Protein AF-0000000078651209 (afdb_homodimer)

Radius of gyration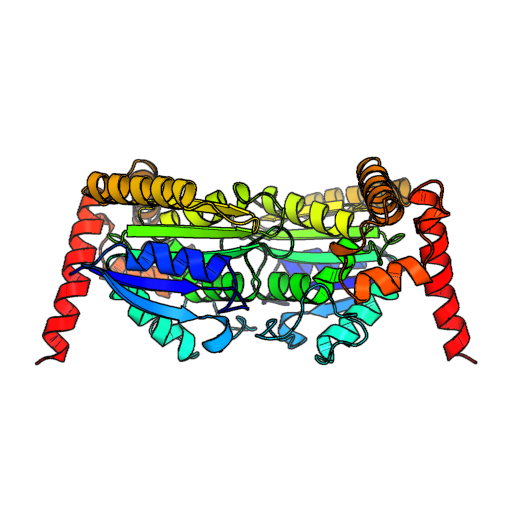: 23.62 Å; Cα contacts (8 Å, |Δi|>4): 835; chains: 2; bounding box: 56×74×57 Å

Sequence (478 aa):
MKKTCVISGGKEYQSNSINIARKIVNYFDDWIVKWINLNEANISIVTNGEKIFDVDPLKSKDKSVAKIAFFLKEADIIIWITPVYMKNVSGVFKVFLDRIAVYSHTMELAGKLGGILVLSAGSETLSIEQYLQEIQISMGIKTIFSIGLTTGDISQDEIQVQLDKINKGIKEGFFLTNGELERYFSNLQNIWLSKDTSRFRNYEKEFYINNEIEKFNSFQEYAVYNNSRSLKNEFRKENMKKTCVISGGKEYQSNSINIARKIVNYFDDWIVKWINLNEANISIVTNGEKIFDVDPLKSKDKSVAKIAFFLKEADIIIWITPVYMKNVSGVFKVFLDRIAVYSHTMELAGKLGGILVLSAGSETLSIEQYLQEIQISMGIKTIFSIGLTTGDISQDEIQVQLDKINKGIKEGFFLTNGELERYFSNLQNIWLSKDTSRFRNYEKEFYINNEIEKFNSFQEYAVYNNSRSLKNEFRKEN

pLDDT: mean 85.01, std 13.55, range [30.95, 98.56]

Organism: NCBI:txid862967

Structure (mmCIF, N/CA/C/O backbone):
data_AF-0000000078651209-model_v1
#
loop_
_entity.id
_entity.type
_entity.pdbx_description
1 polymer 'Putative reductase'
#
loop_
_atom_site.group_PDB
_atom_site.id
_atom_site.type_symbol
_atom_site.label_atom_id
_atom_site.label_alt_id
_atom_site.label_comp_id
_atom_site.label_asym_id
_atom_site.label_entity_id
_atom_site.label_seq_id
_atom_site.pdbx_PDB_ins_code
_atom_site.Cartn_x
_atom_site.Cartn_y
_atom_site.Cartn_z
_atom_site.occupancy
_atom_site.B_iso_or_equiv
_atom_site.auth_seq_id
_atom_site.auth_comp_id
_atom_site.auth_asym_id
_atom_site.auth_atom_id
_atom_site.pdbx_PDB_model_num
ATOM 1 N N . MET A 1 1 ? -12.922 29.938 10.609 1 84.56 1 MET A N 1
ATOM 2 C CA . MET A 1 1 ? -13.172 28.875 9.648 1 84.56 1 MET A CA 1
ATOM 3 C C . MET A 1 1 ? -11.93 28 9.461 1 84.56 1 MET A C 1
ATOM 5 O O . MET A 1 1 ? -10.805 28.5 9.445 1 84.56 1 MET A O 1
ATOM 9 N N . LYS A 1 2 ? -12.141 26.656 9.484 1 87.25 2 LYS A N 1
ATOM 10 C CA . LYS A 1 2 ? -11.023 25.719 9.359 1 87.25 2 LYS A CA 1
ATOM 11 C C . LYS A 1 2 ? -10.867 25.25 7.91 1 87.25 2 LYS A C 1
ATOM 13 O O . LYS A 1 2 ? -11.828 24.781 7.301 1 87.25 2 LYS A O 1
ATOM 18 N N . LYS A 1 3 ? -9.711 25.516 7.402 1 92.88 3 LYS A N 1
ATOM 19 C CA . LYS A 1 3 ? -9.391 24.984 6.082 1 92.88 3 LYS A CA 1
ATOM 20 C C . LYS A 1 3 ? -9.188 23.469 6.129 1 92.88 3 LYS A C 1
ATOM 22 O O . LYS A 1 3 ? -8.312 22.984 6.855 1 92.88 3 LYS A O 1
ATOM 27 N N . THR A 1 4 ? -10.016 22.75 5.297 1 93 4 THR A N 1
ATOM 28 C CA . THR A 1 4 ? -9.977 21.297 5.332 1 93 4 THR A CA 1
ATOM 29 C C . THR A 1 4 ? -9.617 20.734 3.959 1 93 4 THR A C 1
ATOM 31 O O . THR A 1 4 ? -10.242 21.078 2.957 1 93 4 THR A O 1
ATOM 34 N N . CYS A 1 5 ? -8.547 19.922 3.953 1 95.31 5 CYS A N 1
ATOM 35 C CA . CYS A 1 5 ? -8.141 19.234 2.736 1 95.31 5 CYS A CA 1
ATOM 36 C C . CYS A 1 5 ? -8.508 17.75 2.809 1 95.31 5 CYS A C 1
ATOM 38 O O . CYS A 1 5 ? -8 17.031 3.666 1 95.31 5 CYS A O 1
ATOM 40 N N . VAL A 1 6 ? -9.398 17.328 1.915 1 94.12 6 VAL A N 1
ATOM 41 C CA . VAL A 1 6 ? -9.82 15.93 1.844 1 94.12 6 VAL A CA 1
ATOM 42 C C . VAL A 1 6 ? -9.148 15.25 0.649 1 94.12 6 VAL A C 1
ATOM 44 O O . VAL A 1 6 ? -9.297 15.695 -0.49 1 94.12 6 VAL A O 1
ATOM 47 N N . ILE A 1 7 ? -8.352 14.195 0.984 1 95.69 7 ILE A N 1
ATOM 48 C CA . ILE A 1 7 ? -7.715 13.383 -0.047 1 95.69 7 ILE A CA 1
ATOM 49 C C . ILE A 1 7 ? -8.438 12.047 -0.174 1 95.69 7 ILE A C 1
ATOM 51 O O . ILE A 1 7 ? -8.477 11.266 0.777 1 95.69 7 ILE A O 1
ATOM 55 N N . SER A 1 8 ? -8.969 11.781 -1.325 1 91.94 8 SER A N 1
ATOM 56 C CA . SER A 1 8 ? -9.703 10.539 -1.532 1 91.94 8 SER A CA 1
ATOM 57 C C . SER A 1 8 ? -9.047 9.68 -2.605 1 91.94 8 SER A C 1
ATOM 59 O O . SER A 1 8 ? -8.758 10.164 -3.705 1 91.94 8 SER A O 1
ATOM 61 N N . GLY A 1 9 ? -8.75 8.398 -2.238 1 90.19 9 GLY A N 1
ATOM 62 C CA . GLY A 1 9 ? -8.125 7.473 -3.168 1 90.19 9 GLY A CA 1
ATOM 63 C C . GLY A 1 9 ? -9.109 6.492 -3.781 1 90.19 9 GLY A C 1
ATOM 64 O O . GLY A 1 9 ? -8.711 5.434 -4.27 1 90.19 9 GLY A O 1
ATOM 65 N N . GLY A 1 10 ? -10.391 6.652 -3.789 1 76.12 10 GLY A N 1
ATOM 66 C CA . GLY A 1 10 ? -11.375 5.703 -4.293 1 76.12 10 GLY A CA 1
ATOM 67 C C . GLY A 1 10 ? -12.039 6.16 -5.578 1 76.12 10 GLY A C 1
ATOM 68 O O . GLY A 1 10 ? -11.914 7.324 -5.969 1 76.12 10 GLY A O 1
ATOM 69 N N . LYS A 1 11 ? -12.336 5.109 -6.398 1 63.31 11 LYS A N 1
ATOM 70 C CA . LYS A 1 11 ? -12.898 5.281 -7.738 1 63.31 11 LYS A CA 1
ATOM 71 C C . LYS A 1 11 ? -14.211 6.055 -7.688 1 63.31 11 LYS A C 1
ATOM 73 O O . LYS A 1 11 ? -14.477 6.898 -8.547 1 63.31 11 LYS A O 1
ATOM 78 N N . GLU A 1 12 ? -15.195 5.48 -6.895 1 56.81 12 GLU A N 1
ATOM 79 C CA . GLU A 1 12 ? -16.578 5.793 -7.246 1 56.81 12 GLU A CA 1
ATOM 80 C C . GLU A 1 12 ? -17.109 6.965 -6.426 1 56.81 12 GLU A C 1
ATOM 82 O O . GLU A 1 12 ? -17.266 6.859 -5.211 1 56.81 12 GLU A O 1
ATOM 87 N N . TYR A 1 13 ? -16.844 8.156 -7.039 1 52.34 13 TYR A N 1
ATOM 88 C CA . TYR A 1 13 ? -17.5 9.328 -6.473 1 52.34 13 TYR A CA 1
ATOM 89 C C . TYR A 1 13 ? -18.938 9.023 -6.086 1 52.34 13 TYR A C 1
ATOM 91 O O . TYR A 1 13 ? -19.5 9.68 -5.203 1 52.34 13 TYR A O 1
ATOM 99 N N . GLN A 1 14 ? -19.406 7.906 -6.512 1 53.53 14 GLN A N 1
ATOM 100 C CA . GLN A 1 14 ? -20.812 7.641 -6.23 1 53.53 14 GLN A CA 1
ATOM 101 C C . GLN A 1 14 ? -20.969 6.43 -5.312 1 53.53 14 GLN A C 1
ATOM 103 O O . GLN A 1 14 ? -22.062 5.875 -5.191 1 53.53 14 GLN A O 1
ATOM 108 N N . SER A 1 15 ? -19.797 6.27 -4.691 1 62.09 15 SER A N 1
ATOM 109 C CA . SER A 1 15 ? -19.922 5.129 -3.789 1 62.09 15 SER A CA 1
ATOM 110 C C . SER A 1 15 ? -20.547 5.543 -2.463 1 62.09 15 SER A C 1
ATOM 112 O O . SER A 1 15 ? -20.531 6.719 -2.096 1 62.09 15 SER A O 1
ATOM 114 N N . ASN A 1 16 ? -21.344 4.645 -1.907 1 65 16 ASN A N 1
ATOM 115 C CA . ASN A 1 16 ? -21.938 4.852 -0.59 1 65 16 ASN A CA 1
ATOM 116 C C . ASN A 1 16 ? -20.906 5.355 0.415 1 65 16 ASN A C 1
ATOM 118 O O . ASN A 1 16 ? -21.188 6.246 1.214 1 65 16 ASN A O 1
ATOM 122 N N . SER A 1 17 ? -19.75 4.895 0.176 1 64.69 17 SER A N 1
ATOM 123 C CA . SER A 1 17 ? -18.719 5.273 1.126 1 64.69 17 SER A CA 1
ATOM 124 C C . SER A 1 17 ? -18.328 6.738 0.961 1 64.69 17 SER A C 1
ATOM 126 O O . SER A 1 17 ? -18.156 7.457 1.949 1 64.69 17 SER A O 1
ATOM 128 N N . ILE A 1 18 ? -18.25 7.156 -0.254 1 71.38 18 ILE A N 1
ATOM 129 C CA . ILE A 1 18 ? -17.875 8.539 -0.502 1 71.38 18 ILE A CA 1
ATOM 130 C C . ILE A 1 18 ? -19 9.469 -0.063 1 71.38 18 ILE A C 1
ATOM 132 O O . ILE A 1 18 ? -18.75 10.57 0.444 1 71.38 18 ILE A O 1
ATOM 136 N N . ASN A 1 19 ? -20.156 8.938 -0.208 1 73.94 19 ASN A N 1
ATOM 137 C CA . ASN A 1 19 ? -21.297 9.719 0.238 1 73.94 19 ASN A CA 1
ATOM 138 C C . ASN A 1 19 ? -21.297 9.906 1.753 1 73.94 19 ASN A C 1
ATOM 140 O O . ASN A 1 19 ? -21.625 10.984 2.252 1 73.94 19 ASN A O 1
ATOM 144 N N . ILE A 1 20 ? -21 8.891 2.387 1 73.12 20 ILE A N 1
ATOM 145 C CA . ILE A 1 20 ? -20.922 8.961 3.842 1 73.12 20 ILE A CA 1
ATOM 146 C C . ILE A 1 20 ? -19.797 9.898 4.258 1 73.12 20 ILE A C 1
ATOM 148 O O . ILE A 1 20 ? -19.953 10.719 5.156 1 73.12 20 ILE A O 1
ATOM 152 N N . ALA A 1 21 ? -18.688 9.812 3.537 1 74.56 21 ALA A N 1
ATOM 153 C CA . ALA A 1 21 ? -17.562 10.703 3.83 1 74.56 21 ALA A CA 1
ATOM 154 C C . ALA A 1 21 ? -17.953 12.164 3.621 1 74.56 21 ALA A C 1
ATOM 156 O O . ALA A 1 21 ? -17.609 13.023 4.441 1 74.56 21 ALA A O 1
ATOM 157 N N . ARG A 1 22 ? -18.703 12.352 2.65 1 77.88 22 ARG A N 1
ATOM 158 C CA . ARG A 1 22 ? -19.156 13.703 2.355 1 77.88 22 ARG A CA 1
ATOM 159 C C . ARG A 1 22 ? -20.109 14.203 3.438 1 77.88 22 ARG A C 1
ATOM 161 O O . ARG A 1 22 ? -20.016 15.359 3.857 1 77.88 22 ARG A O 1
ATOM 168 N N . LYS A 1 23 ? -20.922 13.297 3.867 1 77.75 23 LYS A N 1
ATOM 169 C CA . LYS A 1 23 ? -21.844 13.648 4.938 1 77.75 23 LYS A CA 1
ATOM 170 C C . LYS A 1 23 ? -21.094 14.039 6.211 1 77.75 23 LYS A C 1
ATOM 172 O O . LYS A 1 23 ? -21.453 15.008 6.875 1 77.75 23 LYS A O 1
ATOM 177 N N . ILE A 1 24 ? -20.141 13.336 6.438 1 75.94 24 ILE A N 1
ATOM 178 C CA . ILE A 1 24 ? -19.359 13.57 7.648 1 75.94 24 ILE A CA 1
ATOM 179 C C . ILE A 1 24 ? -18.625 14.906 7.539 1 75.94 24 ILE A C 1
ATOM 181 O O . ILE A 1 24 ? -18.688 15.734 8.445 1 75.94 24 ILE A O 1
ATOM 185 N N . VAL A 1 25 ? -18.062 15.18 6.395 1 78.12 25 VAL A N 1
ATOM 186 C CA . VAL A 1 25 ? -17.25 16.375 6.203 1 78.12 25 VAL A CA 1
ATOM 187 C C . VAL A 1 25 ? -18.141 17.609 6.172 1 78.12 25 VAL A C 1
ATOM 189 O O . VAL A 1 25 ? -17.781 18.656 6.734 1 78.12 25 VAL A O 1
ATOM 192 N N . ASN A 1 26 ? -19.312 17.422 5.77 1 79.38 26 ASN A N 1
ATOM 193 C CA . ASN A 1 26 ? -20.234 18.547 5.598 1 79.38 26 ASN A CA 1
ATOM 194 C C . ASN A 1 26 ? -21.016 18.828 6.875 1 79.38 26 ASN A C 1
ATOM 196 O O . ASN A 1 26 ? -21.734 19.828 6.961 1 79.38 26 ASN A O 1
ATOM 200 N N . TYR A 1 27 ? -20.828 17.953 7.727 1 82 27 TYR A N 1
ATOM 201 C CA . TYR A 1 27 ? -21.5 18.141 9 1 82 27 TYR A CA 1
ATOM 202 C C . TYR A 1 27 ? -20.953 19.359 9.734 1 82 27 TYR A C 1
ATOM 204 O O . TYR A 1 27 ? -21.672 20.016 10.5 1 82 27 TYR A O 1
ATOM 212 N N . PHE A 1 28 ? -19.766 19.672 9.445 1 82.12 28 PHE A N 1
ATOM 213 C CA . PHE A 1 28 ? -19.109 20.766 10.141 1 82.12 28 PHE A CA 1
ATOM 214 C C . PHE A 1 28 ? -19.156 22.047 9.305 1 82.12 28 PHE A C 1
ATOM 216 O O . PHE A 1 28 ? -18.344 22.219 8.398 1 82.12 28 PHE A O 1
ATOM 223 N N . ASP A 1 29 ? -20 22.922 9.727 1 81.44 29 ASP A N 1
ATOM 224 C CA . ASP A 1 29 ? -20.312 24.109 8.945 1 81.44 29 ASP A CA 1
ATOM 225 C C . ASP A 1 29 ? -19.141 25.094 8.93 1 81.44 29 ASP A C 1
ATOM 227 O O . ASP A 1 29 ? -19.062 25.953 8.055 1 81.44 29 ASP A O 1
ATOM 231 N N . ASP A 1 30 ? -18.328 25.016 9.805 1 85.94 30 ASP A N 1
ATOM 232 C CA . ASP A 1 30 ? -17.219 25.969 9.875 1 85.94 30 ASP A CA 1
ATOM 233 C C . ASP A 1 30 ? -16 25.453 9.102 1 85.94 30 ASP A C 1
ATOM 235 O O . ASP A 1 30 ? -14.938 26.062 9.125 1 85.94 30 ASP A O 1
ATOM 239 N N . TRP A 1 31 ? -16.188 24.312 8.328 1 88.25 31 TRP A N 1
ATOM 240 C CA . TRP A 1 31 ? -15.094 23.766 7.523 1 88.25 31 TRP A CA 1
ATOM 241 C C . TRP A 1 31 ? -15.195 24.234 6.078 1 88.25 31 TRP A C 1
ATOM 243 O O . TRP A 1 31 ? -16.266 24.156 5.465 1 88.25 31 TRP A O 1
ATOM 253 N N . ILE A 1 32 ? -14.117 24.859 5.637 1 92.31 32 ILE A N 1
ATOM 254 C CA . ILE A 1 32 ? -13.945 25.125 4.211 1 92.31 32 ILE A CA 1
ATOM 255 C C . ILE A 1 32 ? -13.203 23.969 3.551 1 92.31 32 ILE A C 1
ATOM 257 O O . ILE A 1 32 ? -12.008 23.781 3.779 1 92.31 32 ILE A O 1
ATOM 261 N N . VAL A 1 33 ? -13.914 23.266 2.645 1 92.81 33 VAL A N 1
ATOM 262 C CA . VAL A 1 33 ? -13.398 21.953 2.238 1 92.81 33 VAL A CA 1
ATOM 263 C C . VAL A 1 33 ? -12.852 22.047 0.816 1 92.81 33 VAL A C 1
ATOM 265 O O . VAL A 1 33 ? -13.531 22.516 -0.095 1 92.81 33 VAL A O 1
ATOM 268 N N . LYS A 1 34 ? -11.602 21.672 0.666 1 93.5 34 LYS A N 1
ATOM 269 C CA . LYS A 1 34 ? -11.023 21.328 -0.629 1 93.5 34 LYS A CA 1
ATOM 270 C C . LYS A 1 34 ? -10.938 19.812 -0.814 1 93.5 34 LYS A C 1
ATOM 272 O O . LYS A 1 34 ? -10.164 19.141 -0.134 1 93.5 34 LYS A O 1
ATOM 277 N N . TRP A 1 35 ? -11.742 19.344 -1.771 1 92.44 35 TRP A N 1
ATOM 278 C CA . TRP A 1 35 ? -11.766 17.906 -2.053 1 92.44 35 TRP A CA 1
ATOM 279 C C . TRP A 1 35 ? -10.852 17.562 -3.223 1 92.44 35 TRP A C 1
ATOM 281 O O . TRP A 1 35 ? -10.984 18.141 -4.309 1 92.44 35 TRP A O 1
ATOM 291 N N . ILE A 1 36 ? -9.945 16.688 -2.979 1 93.25 36 ILE A N 1
ATOM 292 C CA . ILE A 1 36 ? -9.047 16.219 -4.027 1 93.25 36 ILE A CA 1
ATOM 293 C C . ILE A 1 36 ? -9.258 14.719 -4.246 1 93.25 36 ILE A C 1
ATOM 295 O O . ILE A 1 36 ? -8.969 13.914 -3.355 1 93.25 36 ILE A O 1
ATOM 299 N N . ASN A 1 37 ? -9.758 14.398 -5.383 1 90.75 37 ASN A N 1
ATOM 300 C CA . ASN A 1 37 ? -9.852 13.008 -5.816 1 90.75 37 ASN A CA 1
ATOM 301 C C . ASN A 1 37 ? -8.594 12.562 -6.547 1 90.75 37 ASN A C 1
ATOM 303 O O . ASN A 1 37 ? -8.312 13.023 -7.652 1 90.75 37 ASN A O 1
ATOM 307 N N . LEU A 1 38 ? -7.918 11.594 -6 1 92.75 38 LEU A N 1
ATOM 308 C CA . LEU A 1 38 ? -6.625 11.18 -6.539 1 92.75 38 LEU A CA 1
ATOM 309 C C . LEU A 1 38 ? -6.789 10.531 -7.906 1 92.75 38 LEU A C 1
ATOM 311 O O . LEU A 1 38 ? -5.879 10.578 -8.734 1 92.75 38 LEU A O 1
ATOM 315 N N . ASN A 1 39 ? -7.934 9.906 -8.156 1 87.81 39 ASN A N 1
ATOM 316 C CA . ASN A 1 39 ? -8.164 9.281 -9.453 1 87.81 39 ASN A CA 1
ATOM 317 C C . ASN A 1 39 ? -8.312 10.32 -10.562 1 87.81 39 ASN A C 1
ATOM 319 O O . ASN A 1 39 ? -8.148 10 -11.734 1 87.81 39 ASN A O 1
ATOM 323 N N . GLU A 1 40 ? -8.617 11.523 -10.164 1 87.81 40 GLU A N 1
ATOM 324 C CA . GLU A 1 40 ? -8.773 12.609 -11.125 1 87.81 40 GLU A CA 1
ATOM 325 C C . GLU A 1 40 ? -7.535 13.492 -11.156 1 87.81 40 GLU A C 1
ATOM 327 O O . GLU A 1 40 ? -7.332 14.258 -12.109 1 87.81 40 GLU A O 1
ATOM 332 N N . ALA A 1 41 ? -6.707 13.422 -10.102 1 90.19 41 ALA A N 1
ATOM 333 C CA . ALA A 1 41 ? -5.566 14.32 -9.953 1 90.19 41 ALA A CA 1
ATOM 334 C C . ALA A 1 41 ? -4.43 13.922 -10.891 1 90.19 41 ALA A C 1
ATOM 336 O O . ALA A 1 41 ? -3.514 14.711 -11.141 1 90.19 41 ALA A O 1
ATOM 337 N N . ASN A 1 42 ? -4.43 12.734 -11.445 1 89.12 42 ASN A N 1
ATOM 338 C CA . ASN A 1 42 ? -3.438 12.25 -12.406 1 89.12 42 ASN A CA 1
ATOM 339 C C . ASN A 1 42 ? -2.027 12.312 -11.82 1 89.12 42 ASN A C 1
ATOM 341 O O . ASN A 1 42 ? -1.108 12.82 -12.469 1 89.12 42 ASN A O 1
ATOM 345 N N . ILE A 1 43 ? -1.849 11.844 -10.609 1 92.94 43 ILE A N 1
ATOM 346 C CA . ILE A 1 43 ? -0.507 11.758 -10.047 1 92.94 43 ILE A CA 1
ATOM 347 C C . ILE A 1 43 ? 0.252 10.602 -10.695 1 92.94 43 ILE A C 1
ATOM 349 O O . ILE A 1 43 ? -0.346 9.594 -11.07 1 92.94 43 ILE A O 1
ATOM 353 N N . SER A 1 44 ? 1.553 10.797 -10.789 1 91.56 44 SER A N 1
ATOM 354 C CA . SER A 1 44 ? 2.379 9.781 -11.43 1 91.56 44 SER A CA 1
ATOM 355 C C . SER A 1 44 ? 3.039 8.867 -10.398 1 91.56 44 SER A C 1
ATOM 357 O O . SER A 1 44 ? 3.363 9.305 -9.297 1 91.56 44 SER A O 1
ATOM 359 N N . ILE A 1 45 ? 3.168 7.637 -10.797 1 91.94 45 ILE A N 1
ATOM 360 C CA . ILE A 1 45 ? 3.943 6.711 -9.977 1 91.94 45 ILE A CA 1
ATOM 361 C C . ILE A 1 45 ? 5.395 7.188 -9.898 1 91.94 45 ILE A C 1
ATOM 363 O O . ILE A 1 45 ? 5.957 7.656 -10.891 1 91.94 45 ILE A O 1
ATOM 367 N N . VAL A 1 46 ? 5.922 7.098 -8.766 1 85.19 46 VAL A N 1
ATOM 368 C CA . VAL A 1 46 ? 7.309 7.516 -8.594 1 85.19 46 VAL A CA 1
ATOM 369 C C . VAL A 1 46 ? 8.227 6.633 -9.438 1 85.19 46 VAL A C 1
ATOM 371 O O . VAL A 1 46 ? 8.172 5.402 -9.344 1 85.19 46 VAL A O 1
ATOM 374 N N . THR A 1 47 ? 8.867 7.188 -10.391 1 73.62 47 THR A N 1
ATOM 375 C CA . THR A 1 47 ? 9.672 6.414 -11.328 1 73.62 47 THR A CA 1
ATOM 376 C C . THR A 1 47 ? 11.133 6.414 -10.914 1 73.62 47 THR A C 1
ATOM 378 O O . THR A 1 47 ? 11.516 7.113 -9.969 1 73.62 47 THR A O 1
ATOM 381 N N . ASN A 1 48 ? 11.812 5.734 -11.805 1 61.44 48 ASN A N 1
ATOM 382 C CA . ASN A 1 48 ? 13.25 5.566 -11.617 1 61.44 48 ASN A CA 1
ATOM 383 C C . ASN A 1 48 ? 13.977 6.91 -11.641 1 61.44 48 ASN A C 1
ATOM 385 O O . ASN A 1 48 ? 13.602 7.805 -12.406 1 61.44 48 ASN A O 1
ATOM 389 N N . GLY A 1 49 ? 14.633 7.172 -10.555 1 61.81 49 GLY A N 1
ATOM 390 C CA . GLY A 1 49 ? 15.461 8.359 -10.516 1 61.81 49 GLY A CA 1
ATOM 391 C C . GLY A 1 49 ? 14.977 9.398 -9.516 1 61.81 49 GLY A C 1
ATOM 392 O O . GLY A 1 49 ? 15.742 10.273 -9.102 1 61.81 49 GLY A O 1
ATOM 393 N N . GLU A 1 50 ? 13.641 9.234 -9.367 1 72.19 50 GLU A N 1
ATOM 394 C CA . GLU A 1 50 ? 13.164 10.211 -8.398 1 72.19 50 GLU A CA 1
ATOM 395 C C . GLU A 1 50 ? 13.445 9.766 -6.973 1 72.19 50 GLU A C 1
ATOM 397 O O . GLU A 1 50 ? 13.344 8.578 -6.652 1 72.19 50 GLU A O 1
ATOM 402 N N . LYS A 1 51 ? 14.008 10.688 -6.309 1 73.75 51 LYS A N 1
ATOM 403 C CA . LYS A 1 51 ? 14.289 10.398 -4.902 1 73.75 51 LYS A CA 1
ATOM 404 C C . LYS A 1 51 ? 13.07 10.695 -4.027 1 73.75 51 LYS A C 1
ATOM 406 O O . LYS A 1 51 ? 12.766 11.859 -3.758 1 73.75 51 LYS A O 1
ATOM 411 N N . ILE A 1 52 ? 12.297 9.703 -3.564 1 74.5 52 ILE A N 1
ATOM 412 C CA . ILE A 1 52 ? 11.039 9.781 -2.826 1 74.5 52 ILE A CA 1
ATOM 413 C C . ILE A 1 52 ? 11.242 10.578 -1.536 1 74.5 52 ILE A C 1
ATOM 415 O O . ILE A 1 52 ? 10.383 11.359 -1.137 1 74.5 52 ILE A O 1
ATOM 419 N N . PHE A 1 53 ? 12.359 10.578 -0.948 1 79.38 53 PHE A N 1
ATOM 420 C CA . PHE A 1 53 ? 12.57 11.188 0.361 1 79.38 53 PHE A CA 1
ATOM 421 C C . PHE A 1 53 ? 13.492 12.398 0.254 1 79.38 53 PHE A C 1
ATOM 423 O O . PHE A 1 53 ? 13.938 12.93 1.27 1 79.38 53 PHE A O 1
ATOM 430 N N . ASP A 1 54 ? 13.703 12.859 -0.993 1 82.88 54 ASP A N 1
ATOM 431 C CA . ASP A 1 54 ? 14.68 13.938 -1.129 1 82.88 54 ASP A CA 1
ATOM 432 C C . ASP A 1 54 ? 14.141 15.055 -2.02 1 82.88 54 ASP A C 1
ATOM 434 O O . ASP A 1 54 ? 14.906 15.727 -2.713 1 82.88 54 ASP A O 1
ATOM 438 N N . VAL A 1 55 ? 12.836 15.078 -2.098 1 82.81 55 VAL A N 1
ATOM 439 C CA . VAL A 1 55 ? 12.211 16.109 -2.906 1 82.81 55 VAL A CA 1
ATOM 440 C C . VAL A 1 55 ? 11.125 16.812 -2.096 1 82.81 55 VAL A C 1
ATOM 442 O O . VAL A 1 55 ? 10.328 16.156 -1.41 1 82.81 55 VAL A O 1
ATOM 445 N N . ASP A 1 56 ? 11.203 18.141 -2.209 1 90.12 56 ASP A N 1
ATOM 446 C CA . ASP A 1 56 ? 10.07 18.906 -1.704 1 90.12 56 ASP A CA 1
ATOM 447 C C . ASP A 1 56 ? 8.836 18.703 -2.578 1 90.12 56 ASP A C 1
ATOM 449 O O . ASP A 1 56 ? 8.82 19.078 -3.748 1 90.12 56 ASP A O 1
ATOM 453 N N . PRO A 1 57 ? 7.789 18.141 -2.014 1 93.94 57 PRO A N 1
ATOM 454 C CA . PRO A 1 57 ? 6.586 17.906 -2.818 1 93.94 57 PRO A CA 1
ATOM 455 C C . PRO A 1 57 ? 6.039 19.188 -3.443 1 93.94 57 PRO A C 1
ATOM 457 O O . PRO A 1 57 ? 5.453 19.141 -4.527 1 93.94 57 PRO A O 1
ATOM 460 N N . LEU A 1 58 ? 6.277 20.328 -2.795 1 94.5 58 LEU A N 1
ATOM 461 C CA . LEU A 1 58 ? 5.828 21.609 -3.34 1 94.5 58 LEU A CA 1
ATOM 462 C C . LEU A 1 58 ? 6.562 21.938 -4.637 1 94.5 58 LEU A C 1
ATOM 464 O O . LEU A 1 58 ? 6.07 22.719 -5.453 1 94.5 58 LEU A O 1
ATOM 468 N N . LYS A 1 59 ? 7.695 21.375 -4.773 1 92.5 59 LYS A N 1
ATOM 469 C CA . LYS A 1 59 ? 8.531 21.656 -5.941 1 92.5 59 LYS A CA 1
ATOM 470 C C . LYS A 1 59 ? 8.617 20.438 -6.852 1 92.5 59 LYS A C 1
ATOM 472 O O . LYS A 1 59 ? 9.555 20.297 -7.645 1 92.5 59 LYS A O 1
ATOM 477 N N . SER A 1 60 ? 7.688 19.547 -6.668 1 91.81 60 SER A N 1
ATOM 478 C CA . SER A 1 60 ? 7.66 18.344 -7.5 1 91.81 60 SER A CA 1
ATOM 479 C C . SER A 1 60 ? 7.48 18.703 -8.977 1 91.81 60 SER A C 1
ATOM 481 O O . SER A 1 60 ? 6.746 19.625 -9.312 1 91.81 60 SER A O 1
ATOM 483 N N . LYS A 1 61 ? 8.141 17.938 -9.844 1 90 61 LYS A N 1
ATOM 484 C CA . LYS A 1 61 ? 7.934 18.094 -11.281 1 90 61 LYS A CA 1
ATOM 485 C C . LYS A 1 61 ? 6.52 17.688 -11.68 1 90 61 LYS A C 1
ATOM 487 O O . LYS A 1 61 ? 5.996 18.156 -12.688 1 90 61 LYS A O 1
ATOM 492 N N . ASP A 1 62 ? 5.961 16.812 -10.914 1 92.81 62 ASP A N 1
ATOM 493 C CA . ASP A 1 62 ? 4.551 16.484 -11.078 1 92.81 62 ASP A CA 1
ATOM 494 C C . ASP A 1 62 ? 3.662 17.578 -10.5 1 92.81 62 ASP A C 1
ATOM 496 O O . ASP A 1 62 ? 3.51 17.688 -9.281 1 92.81 62 ASP A O 1
ATOM 500 N N . LYS A 1 63 ? 3.014 18.312 -11.383 1 94.75 63 LYS A N 1
ATOM 501 C CA . LYS A 1 63 ? 2.258 19.5 -10.977 1 94.75 63 LYS A CA 1
ATOM 502 C C . LYS A 1 63 ? 1.096 19.125 -10.062 1 94.75 63 LYS A C 1
ATOM 504 O O . LYS A 1 63 ? 0.717 19.906 -9.18 1 94.75 63 LYS A O 1
ATOM 509 N N . SER A 1 64 ? 0.525 17.969 -10.297 1 95.31 64 SER A N 1
ATOM 510 C CA . SER A 1 64 ? -0.558 17.5 -9.43 1 95.31 64 SER A CA 1
ATOM 511 C C . SER A 1 64 ? -0.073 17.297 -8 1 95.31 64 SER A C 1
ATOM 513 O O . SER A 1 64 ? -0.766 17.641 -7.047 1 95.31 64 SER A O 1
ATOM 515 N N . VAL A 1 65 ? 1.134 16.781 -7.883 1 95.38 65 VAL A N 1
ATOM 516 C CA . VAL A 1 65 ? 1.719 16.547 -6.562 1 95.38 65 VAL A CA 1
ATOM 517 C C . VAL A 1 65 ? 1.992 17.891 -5.887 1 95.38 65 VAL A C 1
ATOM 519 O O . VAL A 1 65 ? 1.684 18.078 -4.703 1 95.38 65 VAL A O 1
ATOM 522 N N . ALA A 1 66 ? 2.531 18.828 -6.641 1 96.12 66 ALA A N 1
ATOM 523 C CA . ALA A 1 66 ? 2.812 20.156 -6.094 1 96.12 66 ALA A CA 1
ATOM 524 C C . ALA A 1 66 ? 1.53 20.828 -5.617 1 96.12 66 ALA A C 1
ATOM 526 O O . ALA A 1 66 ? 1.506 21.453 -4.547 1 96.12 66 ALA A O 1
ATOM 527 N N . LYS A 1 67 ? 0.51 20.672 -6.363 1 97.12 67 LYS A N 1
ATOM 528 C CA . LYS A 1 67 ? -0.783 21.25 -6.012 1 97.12 67 LYS A CA 1
ATOM 529 C C . LYS A 1 67 ? -1.343 20.625 -4.742 1 97.12 67 LYS A C 1
ATOM 531 O O . LYS A 1 67 ? -1.827 21.312 -3.85 1 97.12 67 LYS A O 1
ATOM 536 N N . ILE A 1 68 ? -1.291 19.328 -4.668 1 97.5 68 ILE A N 1
ATOM 537 C CA . ILE A 1 68 ? -1.771 18.625 -3.486 1 97.5 68 ILE A CA 1
ATOM 538 C C . ILE A 1 68 ? -0.979 19.062 -2.26 1 97.5 68 ILE A C 1
ATOM 540 O O . ILE A 1 68 ? -1.559 19.359 -1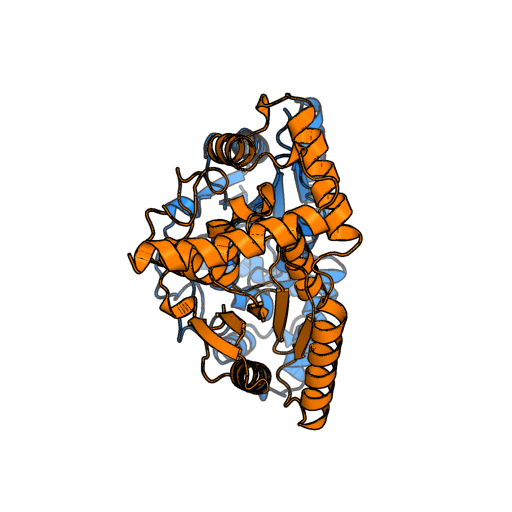.211 1 97.5 68 ILE A O 1
ATOM 544 N N . ALA A 1 69 ? 0.361 19.141 -2.467 1 97 69 ALA A N 1
ATOM 545 C CA . ALA A 1 69 ? 1.226 19.578 -1.368 1 97 69 ALA A CA 1
ATOM 546 C C . ALA A 1 69 ? 0.841 20.969 -0.876 1 97 69 ALA A C 1
ATOM 548 O O . ALA A 1 69 ? 0.837 21.219 0.329 1 97 69 ALA A O 1
ATOM 549 N N . PHE A 1 70 ? 0.486 21.797 -1.766 1 96.62 70 PHE A N 1
ATOM 550 C CA . PHE A 1 70 ? 0.062 23.141 -1.425 1 96.62 70 PHE A CA 1
ATOM 551 C C . PHE A 1 70 ? -1.174 23.109 -0.533 1 96.62 70 PHE A C 1
ATOM 553 O O . PHE A 1 70 ? -1.197 23.75 0.524 1 96.62 70 PHE A O 1
ATOM 560 N N . PHE A 1 71 ? -2.145 22.344 -0.87 1 96.5 71 PHE A N 1
ATOM 561 C CA . PHE A 1 71 ? -3.389 22.297 -0.11 1 96.5 71 PHE A CA 1
ATOM 562 C C . PHE A 1 71 ? -3.176 21.625 1.237 1 96.5 71 PHE A C 1
ATOM 564 O O . PHE A 1 71 ? -3.809 21.984 2.23 1 96.5 71 PHE A O 1
ATOM 571 N N . LEU A 1 72 ? -2.283 20.641 1.253 1 97.38 72 LEU A N 1
ATOM 572 C CA . LEU A 1 72 ? -1.948 20 2.523 1 97.38 72 LEU A CA 1
ATOM 573 C C . LEU A 1 72 ? -1.317 21 3.482 1 97.38 72 LEU A C 1
ATOM 575 O O . LEU A 1 72 ? -1.69 21.062 4.656 1 97.38 72 LEU A O 1
ATOM 579 N N . LYS A 1 73 ? -0.424 21.781 2.957 1 95.5 73 LYS A N 1
ATOM 580 C CA . LYS A 1 73 ? 0.303 22.734 3.791 1 95.5 73 LYS A CA 1
ATOM 581 C C . LYS A 1 73 ? -0.614 23.844 4.273 1 95.5 73 LYS A C 1
ATOM 583 O O . LYS A 1 73 ? -0.439 24.375 5.375 1 95.5 73 LYS A O 1
ATOM 588 N N . GLU A 1 74 ? -1.63 24.141 3.543 1 94.44 74 GLU A N 1
ATOM 589 C CA . GLU A 1 74 ? -2.527 25.25 3.875 1 94.44 74 GLU A CA 1
ATOM 590 C C . GLU A 1 74 ? -3.633 24.781 4.824 1 94.44 74 GLU A C 1
ATOM 592 O O . GLU A 1 74 ? -4.301 25.609 5.445 1 94.44 74 GLU A O 1
ATOM 597 N N . ALA A 1 75 ? -3.826 23.547 4.984 1 94.88 75 ALA A N 1
ATOM 598 C CA . ALA A 1 75 ? -4.98 23.016 5.703 1 94.88 75 ALA A CA 1
ATOM 599 C C . ALA A 1 75 ? -4.762 23.062 7.211 1 94.88 75 ALA A C 1
ATOM 601 O O . ALA A 1 75 ? -3.627 22.969 7.684 1 94.88 75 ALA A O 1
ATOM 602 N N . ASP A 1 76 ? -5.875 23.219 7.891 1 91.69 76 ASP A N 1
ATOM 603 C CA . ASP A 1 76 ? -5.91 23 9.336 1 91.69 76 ASP A CA 1
ATOM 604 C C . ASP A 1 76 ? -6.215 21.531 9.656 1 91.69 76 ASP A C 1
ATOM 606 O O . ASP A 1 76 ? -5.707 20.984 10.633 1 91.69 76 ASP A O 1
ATOM 610 N N . ILE A 1 77 ? -7.055 20.984 8.805 1 91.81 77 ILE A N 1
ATOM 611 C CA . ILE A 1 77 ? -7.496 19.609 8.953 1 91.81 77 ILE A CA 1
ATOM 612 C C . ILE A 1 77 ? -7.25 18.844 7.656 1 91.81 77 ILE A C 1
ATOM 614 O O . ILE A 1 77 ? -7.516 19.359 6.566 1 91.81 77 ILE A O 1
ATOM 618 N N . ILE A 1 78 ? -6.684 17.672 7.781 1 95.31 78 ILE A N 1
ATOM 619 C CA . ILE A 1 78 ? -6.438 16.797 6.645 1 95.31 78 ILE A CA 1
ATOM 620 C C . ILE A 1 78 ? -7.184 15.477 6.836 1 95.31 78 ILE A C 1
ATOM 622 O O . ILE A 1 78 ? -6.973 14.773 7.828 1 95.31 78 ILE A O 1
ATOM 626 N N . ILE A 1 79 ? -8.062 15.141 5.887 1 93 79 ILE A N 1
ATOM 627 C CA . ILE A 1 79 ? -8.828 13.898 5.957 1 93 79 ILE A CA 1
ATOM 628 C C . ILE A 1 79 ? -8.414 12.977 4.809 1 93 79 ILE A C 1
ATOM 630 O O . ILE A 1 79 ? -8.438 13.383 3.643 1 93 79 ILE A O 1
ATOM 634 N N . TRP A 1 80 ? -8.039 11.797 5.168 1 96.19 80 TRP A N 1
ATOM 635 C CA . TRP A 1 80 ? -7.688 10.773 4.195 1 96.19 80 TRP A CA 1
ATOM 636 C C . TRP A 1 80 ? -8.797 9.734 4.062 1 96.19 80 TRP A C 1
ATOM 638 O O . TRP A 1 80 ? -9.297 9.219 5.066 1 96.19 80 TRP A O 1
ATOM 648 N N . ILE A 1 81 ? -9.211 9.5 2.826 1 92.25 81 ILE A N 1
ATOM 649 C CA . ILE A 1 81 ? -10.242 8.516 2.514 1 92.25 81 ILE A CA 1
ATOM 650 C C . ILE A 1 81 ? -9.703 7.5 1.51 1 92.25 81 ILE A C 1
ATOM 652 O O . ILE A 1 81 ? -9.203 7.875 0.445 1 92.25 81 ILE A O 1
ATOM 656 N N . THR A 1 82 ? -9.797 6.211 1.831 1 92.69 82 THR A N 1
ATOM 657 C CA . THR A 1 82 ? -9.336 5.195 0.891 1 92.69 82 THR A CA 1
ATOM 658 C C . THR A 1 82 ? -10.211 3.945 0.977 1 92.69 82 THR A C 1
ATOM 660 O O . THR A 1 82 ? -10.633 3.551 2.066 1 92.69 82 THR A O 1
ATOM 663 N N . PRO A 1 83 ? -10.555 3.396 -0.136 1 89.38 83 PRO A N 1
ATOM 664 C CA . PRO A 1 83 ? -11.094 2.033 -0.095 1 89.38 83 PRO A CA 1
ATOM 665 C C . PRO A 1 83 ? -10.031 0.995 0.261 1 89.38 83 PRO A C 1
ATOM 667 O O . PRO A 1 83 ? -8.836 1.306 0.265 1 89.38 83 PRO A O 1
ATOM 670 N N . VAL A 1 84 ? -10.516 -0.17 0.608 1 91.31 84 VAL A N 1
ATOM 671 C CA . VAL A 1 84 ? -9.617 -1.299 0.817 1 91.31 84 VAL A CA 1
ATOM 672 C C . VAL A 1 84 ? -9.492 -2.107 -0.472 1 91.31 84 VAL A C 1
ATOM 674 O O . VAL A 1 84 ? -10.469 -2.695 -0.94 1 91.31 84 VAL A O 1
ATOM 677 N N . TYR A 1 85 ? -8.336 -2.057 -1.064 1 91.62 85 TYR A N 1
ATOM 678 C CA . TYR A 1 85 ? -7.977 -2.883 -2.211 1 91.62 85 TYR A CA 1
ATOM 679 C C . TYR A 1 85 ? -6.812 -3.805 -1.876 1 91.62 85 TYR A C 1
ATOM 681 O O . TYR A 1 85 ? -5.762 -3.348 -1.421 1 91.62 85 TYR A O 1
ATOM 689 N N . MET A 1 86 ? -7.113 -5.113 -2.066 1 94.44 86 MET A N 1
ATOM 690 C CA . MET A 1 86 ? -6.074 -6.105 -1.803 1 94.44 86 MET A CA 1
ATOM 691 C C . MET A 1 86 ? -5.543 -5.969 -0.38 1 94.44 86 MET A C 1
ATOM 693 O O . MET A 1 86 ? -4.328 -5.93 -0.167 1 94.44 86 MET A O 1
ATOM 697 N N . LYS A 1 87 ? -6.473 -5.754 0.533 1 95.19 87 LYS A N 1
ATOM 698 C CA . LYS A 1 87 ? -6.238 -5.766 1.975 1 95.19 87 LYS A CA 1
ATOM 699 C C . LYS A 1 87 ? -5.32 -4.617 2.391 1 95.19 87 LYS A C 1
ATOM 701 O O . LYS A 1 87 ? -4.543 -4.754 3.336 1 95.19 87 LYS A O 1
ATOM 706 N N . ASN A 1 88 ? -5.301 -3.551 1.681 1 96.94 88 ASN A N 1
ATOM 707 C CA . ASN A 1 88 ? -4.523 -2.348 1.959 1 96.94 88 ASN A CA 1
ATOM 708 C C . ASN A 1 88 ? -5.152 -1.112 1.322 1 96.94 88 ASN A C 1
ATOM 710 O O . ASN A 1 88 ? -6.234 -1.195 0.735 1 96.94 88 ASN A O 1
ATOM 714 N N . VAL A 1 89 ? -4.535 0.059 1.491 1 96.12 89 VAL A N 1
ATOM 715 C CA . VAL A 1 89 ? -5 1.249 0.787 1 96.12 89 VAL A CA 1
ATOM 716 C C . VAL A 1 89 ? -4.992 0.994 -0.719 1 96.12 89 VAL A C 1
ATOM 718 O O . VAL A 1 89 ? -4.32 0.078 -1.196 1 96.12 89 VAL A O 1
ATOM 721 N N . SER A 1 90 ? -5.785 1.812 -1.404 1 93.31 90 SER A N 1
ATOM 722 C CA . SER A 1 90 ? -5.789 1.679 -2.857 1 93.31 90 SER A CA 1
ATOM 723 C C . SER A 1 90 ? -4.43 2.031 -3.449 1 93.31 90 SER A C 1
ATOM 725 O O . SER A 1 90 ? -3.633 2.725 -2.814 1 93.31 90 SER A O 1
ATOM 727 N N . GLY A 1 91 ? -4.168 1.552 -4.68 1 95.12 91 GLY A N 1
ATOM 728 C CA . GLY A 1 91 ? -2.912 1.83 -5.355 1 95.12 91 GLY A CA 1
ATOM 729 C C . GLY A 1 91 ? -2.629 3.312 -5.504 1 95.12 91 GLY A C 1
ATOM 730 O O . GLY A 1 91 ? -1.529 3.775 -5.188 1 95.12 91 GLY A O 1
ATOM 731 N N . VAL A 1 92 ? -3.613 4.039 -5.914 1 94.5 92 VAL A N 1
ATOM 732 C CA . VAL A 1 92 ? -3.408 5.465 -6.145 1 94.5 92 VAL A CA 1
ATOM 733 C C . VAL A 1 92 ? -3.121 6.164 -4.82 1 94.5 92 VAL A C 1
ATOM 735 O O . VAL A 1 92 ? -2.324 7.105 -4.766 1 94.5 92 VAL A O 1
ATOM 738 N N . PHE A 1 93 ? -3.77 5.723 -3.75 1 95.94 93 PHE A N 1
ATOM 739 C CA . PHE A 1 93 ? -3.518 6.316 -2.441 1 95.94 93 PHE A CA 1
ATOM 740 C C . PHE A 1 93 ? -2.09 6.035 -1.987 1 95.94 93 PHE A C 1
ATOM 742 O O . PHE A 1 93 ? -1.438 6.902 -1.402 1 95.94 93 PHE A O 1
ATOM 749 N N . LYS A 1 94 ? -1.63 4.781 -2.256 1 97.06 94 LYS A N 1
ATOM 750 C CA . LYS A 1 94 ? -0.253 4.457 -1.893 1 97.06 94 LYS A CA 1
ATOM 751 C C . LYS A 1 94 ? 0.737 5.297 -2.695 1 97.06 94 LYS A C 1
ATOM 753 O O . LYS A 1 94 ? 1.788 5.688 -2.184 1 97.06 94 LYS A O 1
ATOM 758 N N . VAL A 1 95 ? 0.466 5.531 -3.955 1 95.62 95 VAL A N 1
ATOM 759 C CA . VAL A 1 95 ? 1.299 6.395 -4.789 1 95.62 95 VAL A CA 1
ATOM 760 C C . VAL A 1 95 ? 1.324 7.805 -4.207 1 95.62 95 VAL A C 1
ATOM 762 O O . VAL A 1 95 ? 2.383 8.43 -4.129 1 95.62 95 VAL A O 1
ATOM 765 N N . PHE A 1 96 ? 0.213 8.297 -3.777 1 96.75 96 PHE A N 1
ATOM 766 C CA . PHE A 1 96 ? 0.106 9.594 -3.125 1 96.75 96 PHE A CA 1
ATOM 767 C C . PHE A 1 96 ? 1.002 9.656 -1.895 1 96.75 96 PHE A C 1
ATOM 769 O O . PHE A 1 96 ? 1.77 10.609 -1.728 1 96.75 96 PHE A O 1
ATOM 776 N N . LEU A 1 97 ? 0.939 8.648 -1.048 1 97.62 97 LEU A N 1
ATOM 777 C CA . LEU A 1 97 ? 1.763 8.617 0.156 1 97.62 97 LEU A CA 1
ATOM 778 C C . LEU A 1 97 ? 3.246 8.648 -0.2 1 97.62 97 LEU A C 1
ATOM 780 O O . LEU A 1 97 ? 4.027 9.359 0.444 1 97.62 97 LEU A O 1
ATOM 784 N N . ASP A 1 98 ? 3.584 7.918 -1.227 1 95 98 ASP A N 1
ATOM 785 C CA . ASP A 1 98 ? 4.98 7.906 -1.651 1 95 98 ASP A CA 1
ATOM 786 C C . ASP A 1 98 ? 5.414 9.289 -2.141 1 95 98 ASP A C 1
ATOM 788 O O . ASP A 1 98 ? 6.562 9.688 -1.936 1 95 98 ASP A O 1
ATOM 792 N N . ARG A 1 99 ? 4.531 9.992 -2.748 1 95.12 99 ARG A N 1
ATOM 793 C CA . ARG A 1 99 ? 4.848 11.289 -3.342 1 95.12 99 ARG A CA 1
ATOM 794 C C . ARG A 1 99 ? 5.074 12.344 -2.264 1 95.12 99 ARG A C 1
ATOM 796 O O . ARG A 1 99 ? 5.754 13.344 -2.5 1 95.12 99 ARG A O 1
ATOM 803 N N . ILE A 1 100 ? 4.547 12.109 -1.082 1 96.12 100 ILE A N 1
ATOM 804 C CA . ILE A 1 100 ? 4.723 13.086 -0.012 1 96.12 100 ILE A CA 1
ATOM 805 C C . ILE A 1 100 ? 5.559 12.469 1.11 1 96.12 100 ILE A C 1
ATOM 807 O O . ILE A 1 100 ? 5.469 12.906 2.262 1 96.12 100 ILE A O 1
ATOM 811 N N . ALA A 1 101 ? 6.344 11.492 0.793 1 94.81 101 ALA A N 1
ATOM 812 C CA . ALA A 1 101 ? 7.023 10.641 1.769 1 94.81 101 ALA A CA 1
ATOM 813 C C . ALA A 1 101 ? 7.98 11.461 2.633 1 94.81 101 ALA A C 1
ATOM 815 O O . ALA A 1 101 ? 8.188 11.141 3.807 1 94.81 101 ALA A O 1
ATOM 816 N N . VAL A 1 102 ? 8.547 12.523 2.145 1 93.44 102 VAL A N 1
ATOM 817 C CA . VAL A 1 102 ? 9.555 13.297 2.854 1 93.44 102 VAL A CA 1
ATOM 818 C C . VAL A 1 102 ? 8.953 13.914 4.113 1 93.44 102 VAL A C 1
ATOM 820 O O . VAL A 1 102 ? 9.641 14.109 5.113 1 93.44 102 VAL A O 1
ATOM 823 N N . TYR A 1 103 ? 7.625 14.133 4.078 1 96 103 TYR A N 1
ATOM 824 C CA . TYR A 1 103 ? 6.957 14.711 5.242 1 96 103 TYR A CA 1
ATOM 825 C C . TYR A 1 103 ? 7.055 13.773 6.441 1 96 103 TYR A C 1
ATOM 827 O O . TYR A 1 103 ? 6.934 14.219 7.59 1 96 103 TYR A O 1
ATOM 835 N N . SER A 1 104 ? 7.238 12.484 6.164 1 95 104 SER A N 1
ATOM 836 C CA . SER A 1 104 ? 7.367 11.531 7.262 1 95 104 SER A CA 1
ATOM 837 C C . SER A 1 104 ? 8.727 11.648 7.934 1 95 104 SER A C 1
ATOM 839 O O . SER A 1 104 ? 8.914 11.172 9.055 1 95 104 SER A O 1
ATOM 841 N N . HIS A 1 105 ? 9.656 12.281 7.273 1 91.44 105 HIS A N 1
ATOM 842 C CA . HIS A 1 105 ? 10.992 12.453 7.832 1 91.44 105 HIS A CA 1
ATOM 843 C C . HIS A 1 105 ? 11.172 13.844 8.422 1 91.44 105 HIS A C 1
ATOM 845 O O . HIS A 1 105 ? 12.141 14.102 9.141 1 91.44 105 HIS A O 1
ATOM 851 N N . THR A 1 106 ? 10.227 14.727 8.148 1 93.19 106 THR A N 1
ATOM 852 C CA . THR A 1 106 ? 10.453 16.125 8.531 1 93.19 106 THR A CA 1
ATOM 853 C C . THR A 1 106 ? 9.312 16.625 9.406 1 93.19 106 THR A C 1
ATOM 855 O O . THR A 1 106 ? 9.375 17.734 9.938 1 93.19 106 THR A O 1
ATOM 858 N N . MET A 1 107 ? 8.25 15.883 9.539 1 95.25 107 MET A N 1
ATOM 859 C CA . MET A 1 107 ? 7.059 16.266 10.289 1 95.25 107 MET A CA 1
ATOM 860 C C . MET A 1 107 ? 6.598 17.672 9.875 1 95.25 107 MET A C 1
ATOM 862 O O . MET A 1 107 ? 6.223 18.469 10.727 1 95.25 107 MET A O 1
ATOM 866 N N . GLU A 1 108 ? 6.629 17.891 8.586 1 94.38 108 GLU A N 1
ATOM 867 C CA . GLU A 1 108 ? 6.34 19.219 8.055 1 94.38 108 GLU A CA 1
ATOM 868 C C . GLU A 1 108 ? 4.863 19.578 8.227 1 94.38 108 GLU A C 1
ATOM 870 O O . GLU A 1 108 ? 4.48 20.75 8.094 1 94.38 108 GLU A O 1
ATOM 875 N N . LEU A 1 109 ? 4.039 18.656 8.531 1 96.75 109 LEU A N 1
ATOM 876 C CA . LEU A 1 109 ? 2.611 18.922 8.672 1 96.75 109 LEU A CA 1
ATOM 877 C C . LEU A 1 109 ? 2.227 19.062 10.141 1 96.75 109 LEU A C 1
ATOM 879 O O . LEU A 1 109 ? 1.047 18.969 10.492 1 96.75 109 LEU A O 1
ATOM 883 N N . ALA A 1 110 ? 3.252 19.328 10.93 1 96.12 110 ALA A N 1
ATOM 884 C CA . ALA A 1 110 ? 3.037 19.547 12.359 1 96.12 110 ALA A CA 1
ATOM 885 C C . ALA A 1 110 ? 2.025 20.656 12.594 1 96.12 110 ALA A C 1
ATOM 887 O O . ALA A 1 110 ? 2.086 21.703 11.945 1 96.12 110 ALA A O 1
ATOM 888 N N . GLY A 1 111 ? 1.136 20.359 13.555 1 93.5 111 GLY A N 1
ATOM 889 C CA . GLY A 1 111 ? 0.134 21.359 13.914 1 93.5 111 GLY A CA 1
ATOM 890 C C . GLY A 1 111 ? -1.199 21.125 13.227 1 93.5 111 GLY A C 1
ATOM 891 O O . GLY A 1 111 ? -2.193 21.781 13.562 1 93.5 111 GLY A O 1
ATOM 892 N N . LYS A 1 112 ? -1.26 20.234 12.328 1 93.81 112 LYS A N 1
ATOM 893 C CA . LYS A 1 112 ? -2.504 19.922 11.633 1 93.81 112 LYS A CA 1
ATOM 894 C C . LYS A 1 112 ? -3.23 18.766 12.305 1 93.81 112 LYS A C 1
ATOM 896 O O . LYS A 1 112 ? -2.602 17.891 12.914 1 93.81 112 LYS A O 1
ATOM 901 N N . LEU A 1 113 ? -4.527 18.812 12.141 1 92.5 113 LEU A N 1
ATOM 902 C CA . LEU A 1 113 ? -5.359 17.719 12.617 1 92.5 113 LEU A CA 1
ATOM 903 C C . LEU A 1 113 ? -5.707 16.766 11.484 1 92.5 113 LEU A C 1
ATOM 905 O O . LEU A 1 113 ? -5.828 17.172 10.328 1 92.5 113 LEU A O 1
ATOM 909 N N . GLY A 1 114 ? -5.844 15.461 11.867 1 93.75 114 GLY A N 1
ATOM 910 C CA . GLY A 1 114 ? -6.07 14.461 10.844 1 93.75 114 GLY A CA 1
ATOM 911 C C . GLY A 1 114 ? -7.312 13.625 11.086 1 93.75 114 GLY A C 1
ATOM 912 O O . GLY A 1 114 ? -7.711 13.422 12.227 1 93.75 114 GLY A O 1
ATOM 913 N N . GLY A 1 115 ? -7.902 13.156 10.07 1 92 115 GLY A N 1
ATOM 914 C CA . GLY A 1 115 ? -8.969 12.164 10.047 1 92 115 GLY A CA 1
ATOM 915 C C . GLY A 1 115 ? -8.742 11.078 9.016 1 92 115 GLY A C 1
ATOM 916 O O . GLY A 1 115 ? -8.133 11.32 7.969 1 92 115 GLY A O 1
ATOM 917 N N . ILE A 1 116 ? -9.32 9.891 9.336 1 93.94 116 ILE A N 1
ATOM 918 C CA . ILE A 1 116 ? -9.156 8.742 8.453 1 93.94 116 ILE A CA 1
ATOM 919 C C . ILE A 1 116 ? -10.5 8.055 8.25 1 93.94 116 ILE A C 1
ATOM 921 O O . ILE A 1 116 ? -11.227 7.797 9.219 1 93.94 116 ILE A O 1
ATOM 925 N N . LEU A 1 117 ? -10.812 7.871 7.016 1 89.81 117 LEU A N 1
ATOM 926 C CA . LEU A 1 117 ? -11.969 7.066 6.633 1 89.81 117 LEU A CA 1
ATOM 927 C C . LEU A 1 117 ? -11.555 5.922 5.715 1 89.81 117 LEU A C 1
ATOM 929 O O . LEU A 1 117 ? -11.07 6.156 4.605 1 89.81 117 LEU A O 1
ATOM 933 N N . VAL A 1 118 ? -11.734 4.684 6.195 1 91.19 118 VAL A N 1
ATOM 934 C CA . VAL A 1 118 ? -11.422 3.496 5.402 1 91.19 118 VAL A CA 1
ATOM 935 C C . VAL A 1 118 ? -12.711 2.775 5.02 1 91.19 118 VAL A C 1
ATOM 937 O O . VAL A 1 118 ? -13.523 2.445 5.883 1 91.19 118 VAL A O 1
ATOM 940 N N . LEU A 1 119 ? -12.844 2.545 3.697 1 85.19 119 LEU A N 1
ATOM 941 C CA . LEU A 1 119 ? -14.062 1.939 3.17 1 85.19 119 LEU A CA 1
ATOM 942 C C . LEU A 1 119 ? -13.789 0.535 2.643 1 85.19 119 LEU A C 1
ATOM 944 O O . LEU A 1 119 ? -12.836 0.326 1.885 1 85.19 119 LEU A O 1
ATOM 948 N N . SER A 1 120 ? -14.57 -0.403 3.076 1 85.94 120 SER A N 1
ATOM 949 C CA . SER A 1 120 ? -14.367 -1.773 2.617 1 85.94 120 SER A CA 1
ATOM 950 C C . SER A 1 120 ? -15.695 -2.424 2.23 1 85.94 120 SER A C 1
ATOM 952 O O . SER A 1 120 ? -16.75 -2.043 2.736 1 85.94 120 SER A O 1
ATOM 954 N N . ALA A 1 121 ? -15.664 -3.395 1.312 1 77.38 121 ALA A N 1
ATOM 955 C CA . ALA A 1 121 ? -16.828 -4.184 0.944 1 77.38 121 ALA A CA 1
ATOM 956 C C . ALA A 1 121 ? -16.953 -5.434 1.813 1 77.38 121 ALA A C 1
ATOM 958 O O . ALA A 1 121 ? -17.828 -6.273 1.593 1 77.38 121 ALA A O 1
ATOM 959 N N . GLY A 1 122 ? -16.156 -5.621 2.834 1 77.56 122 GLY A N 1
ATOM 960 C CA . GLY A 1 122 ? -16.266 -6.805 3.674 1 77.56 122 GLY A CA 1
ATOM 961 C C . GLY A 1 122 ? -14.984 -7.109 4.434 1 77.56 122 GLY A C 1
ATOM 962 O O . GLY A 1 122 ? -15 -7.859 5.41 1 77.56 122 GLY A O 1
ATOM 963 N N . SER A 1 123 ? -13.961 -6.559 3.986 1 81.75 123 SER A N 1
ATOM 964 C CA . SER A 1 123 ? -12.688 -6.82 4.637 1 81.75 123 SER A CA 1
ATOM 965 C C . SER A 1 123 ? -12.516 -5.965 5.891 1 81.75 123 SER A C 1
ATOM 967 O O . SER A 1 123 ? -13.195 -4.949 6.051 1 81.75 123 SER A O 1
ATOM 969 N N . GLU A 1 124 ? -11.727 -6.441 6.75 1 87.94 124 GLU A N 1
ATOM 970 C CA . GLU A 1 124 ? -11.391 -5.668 7.945 1 87.94 124 GLU A CA 1
ATOM 971 C C . GLU A 1 124 ? -10.711 -4.352 7.578 1 87.94 124 GLU A C 1
ATOM 973 O O . GLU A 1 124 ? -10.016 -4.27 6.562 1 87.94 124 GLU A O 1
ATOM 978 N N . THR A 1 125 ? -10.984 -3.328 8.422 1 92.62 125 THR A N 1
ATOM 979 C CA . THR A 1 125 ? -10.453 -2.008 8.109 1 92.62 125 THR A CA 1
ATOM 980 C C . THR A 1 125 ? -9.445 -1.567 9.172 1 92.62 125 THR A C 1
ATOM 982 O O . THR A 1 125 ? -8.688 -0.622 8.961 1 92.62 125 THR A O 1
ATOM 985 N N . LEU A 1 126 ? -9.336 -2.238 10.32 1 94.25 126 LEU A N 1
ATOM 986 C CA . LEU A 1 126 ? -8.602 -1.771 11.484 1 94.25 126 LEU A CA 1
ATOM 987 C C . LEU A 1 126 ? -7.105 -1.676 11.18 1 94.25 126 LEU A C 1
ATOM 989 O O . LEU A 1 126 ? -6.461 -0.688 11.531 1 94.25 126 LEU A O 1
ATOM 993 N N . SER A 1 127 ? -6.543 -2.691 10.531 1 96.31 127 SER A N 1
ATOM 994 C CA . SER A 1 127 ? -5.113 -2.678 10.234 1 96.31 127 SER A CA 1
ATOM 995 C C . SER A 1 127 ? -4.754 -1.523 9.305 1 96.31 127 SER A C 1
ATOM 997 O O . SER A 1 127 ? -3.674 -0.94 9.422 1 96.31 127 SER A O 1
ATOM 999 N N . ILE A 1 128 ? -5.664 -1.188 8.438 1 97 128 ILE A N 1
ATOM 1000 C CA . ILE A 1 128 ? -5.43 -0.1 7.492 1 97 128 ILE A CA 1
ATOM 1001 C C . ILE A 1 128 ? -5.559 1.242 8.211 1 97 128 ILE A C 1
ATOM 1003 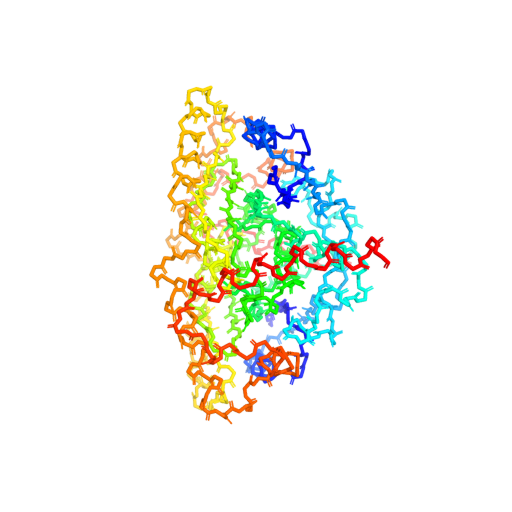O O . ILE A 1 128 ? -4.77 2.158 7.973 1 97 128 ILE A O 1
ATOM 1007 N N . GLU A 1 129 ? -6.5 1.346 9.094 1 96 129 GLU A N 1
ATOM 1008 C CA . GLU A 1 129 ? -6.641 2.531 9.938 1 96 129 GLU A CA 1
ATOM 1009 C C . GLU A 1 129 ? -5.371 2.789 10.742 1 96 129 GLU A C 1
ATOM 1011 O O . GLU A 1 129 ? -4.871 3.916 10.781 1 96 129 GLU A O 1
ATOM 1016 N N . GLN A 1 130 ? -4.871 1.746 11.336 1 97.5 130 GLN A N 1
ATOM 1017 C CA . GLN A 1 130 ? -3.668 1.862 12.148 1 97.5 130 GLN A CA 1
ATOM 1018 C C . GLN A 1 130 ? -2.465 2.27 11.305 1 97.5 130 GLN A C 1
ATOM 1020 O O . GLN A 1 130 ? -1.65 3.092 11.734 1 97.5 130 GLN A O 1
ATOM 1025 N N . TYR A 1 131 ? -2.414 1.713 10.18 1 98.06 131 TYR A N 1
ATOM 1026 C CA . TYR A 1 131 ? -1.349 2.078 9.25 1 98.06 131 TYR A CA 1
ATOM 1027 C C . TYR A 1 131 ? -1.396 3.566 8.922 1 98.06 131 TYR A C 1
ATOM 1029 O O . TYR A 1 131 ? -0.388 4.266 9.047 1 98.06 131 TYR A O 1
ATOM 1037 N N . LEU A 1 132 ? -2.535 4.062 8.602 1 98.56 132 LEU A N 1
ATOM 1038 C CA . LEU A 1 132 ? -2.67 5.457 8.195 1 98.56 132 LEU A CA 1
ATOM 1039 C C . LEU A 1 132 ? -2.451 6.391 9.383 1 98.56 132 LEU A C 1
ATOM 1041 O O . LEU A 1 132 ? -1.922 7.496 9.219 1 98.56 132 LEU A O 1
ATOM 1045 N N . GLN A 1 133 ? -2.822 5.953 10.539 1 97.81 133 GLN A N 1
ATOM 1046 C CA . GLN A 1 133 ? -2.543 6.738 11.734 1 97.81 133 GLN A CA 1
ATOM 1047 C C . GLN A 1 133 ? -1.041 6.883 11.961 1 97.81 133 GLN A C 1
ATOM 1049 O O . GLN A 1 133 ? -0.557 7.973 12.266 1 97.81 133 GLN A O 1
ATOM 1054 N N . GLU A 1 134 ? -0.351 5.801 11.781 1 97.5 134 GLU A N 1
ATOM 1055 C CA . GLU A 1 134 ? 1.101 5.844 11.938 1 97.5 134 GLU A CA 1
ATOM 1056 C C . GLU A 1 134 ? 1.731 6.801 10.93 1 97.5 134 GLU A C 1
ATOM 1058 O O . GLU A 1 134 ? 2.668 7.531 11.258 1 97.5 134 GLU A O 1
ATOM 1063 N N . ILE A 1 135 ? 1.209 6.762 9.742 1 98.38 135 ILE A N 1
ATOM 1064 C CA . ILE A 1 135 ? 1.748 7.633 8.703 1 98.38 135 ILE A CA 1
ATOM 1065 C C . ILE A 1 135 ? 1.447 9.094 9.047 1 98.38 135 ILE A C 1
ATOM 1067 O O . ILE A 1 135 ? 2.324 9.953 8.945 1 98.38 135 ILE A O 1
ATOM 1071 N N . GLN A 1 136 ? 0.218 9.383 9.484 1 98.38 136 GLN A N 1
ATOM 1072 C CA . GLN A 1 136 ? -0.112 10.75 9.883 1 98.38 136 GLN A CA 1
ATOM 1073 C C . GLN A 1 136 ? 0.781 11.227 11.023 1 98.38 136 GLN A C 1
ATOM 1075 O O . GLN A 1 136 ? 1.32 12.336 10.977 1 98.38 136 GLN A O 1
ATOM 1080 N N . ILE A 1 137 ? 1.002 10.414 11.969 1 97.31 137 ILE A N 1
ATOM 1081 C CA . ILE A 1 137 ? 1.847 10.758 13.102 1 97.31 137 ILE A CA 1
ATOM 1082 C C . ILE A 1 137 ? 3.264 11.062 12.617 1 97.31 137 ILE A C 1
ATOM 1084 O O . ILE A 1 137 ? 3.859 12.07 13.008 1 97.31 137 ILE A O 1
ATOM 1088 N N . SER A 1 138 ? 3.777 10.25 11.773 1 96.69 138 SER A N 1
ATOM 1089 C CA . SER A 1 138 ? 5.137 10.438 11.289 1 96.69 138 SER A CA 1
ATOM 1090 C C . SER A 1 138 ? 5.277 11.758 10.539 1 96.69 138 SER A C 1
ATOM 1092 O O . SER A 1 138 ? 6.375 12.312 10.438 1 96.69 138 SER A O 1
ATOM 1094 N N . MET A 1 139 ? 4.137 12.273 10.055 1 97.69 139 MET A N 1
ATOM 1095 C CA . MET A 1 139 ? 4.176 13.516 9.289 1 97.69 139 MET A CA 1
ATOM 1096 C C . MET A 1 139 ? 3.879 14.719 10.18 1 97.69 139 MET A C 1
ATOM 1098 O O . MET A 1 139 ? 3.902 15.859 9.719 1 97.69 139 MET A O 1
ATOM 1102 N N . GLY A 1 140 ? 3.559 14.43 11.461 1 97.25 140 GLY A N 1
ATOM 1103 C CA . GLY A 1 140 ? 3.305 15.484 12.43 1 97.25 140 GLY A CA 1
ATOM 1104 C C . GLY A 1 140 ? 1.831 15.805 12.594 1 97.25 140 GLY A C 1
ATOM 1105 O O . GLY A 1 140 ? 1.472 16.781 13.258 1 97.25 140 GLY A O 1
ATOM 1106 N N . ILE A 1 141 ? 0.939 14.977 12.055 1 96.88 141 ILE A N 1
ATOM 1107 C CA . ILE A 1 141 ? -0.5 15.211 12.102 1 96.88 141 ILE A CA 1
ATOM 1108 C C . ILE A 1 141 ? -1.092 14.523 13.328 1 96.88 141 ILE A C 1
ATOM 1110 O O . ILE A 1 141 ? -0.803 13.352 13.594 1 96.88 141 ILE A O 1
ATOM 1114 N N . LYS A 1 142 ? -1.831 15.203 14.078 1 94.94 142 LYS A N 1
ATOM 1115 C CA . LYS A 1 142 ? -2.572 14.586 15.172 1 94.94 142 LYS A CA 1
ATOM 1116 C C . LYS A 1 142 ? -3.904 14.023 14.688 1 94.94 142 LYS A C 1
ATOM 1118 O O . LYS A 1 142 ? -4.836 14.773 14.398 1 94.94 142 LYS A O 1
ATOM 1123 N N . THR A 1 143 ? -3.99 12.719 14.664 1 94.44 143 THR A N 1
ATOM 1124 C CA . THR A 1 143 ? -5.23 12.07 14.25 1 94.44 143 THR A CA 1
ATOM 1125 C C . THR A 1 143 ? -6.32 12.273 15.297 1 94.44 143 THR A C 1
ATOM 1127 O O . THR A 1 143 ? -6.133 11.945 16.469 1 94.44 143 THR A O 1
ATOM 1130 N N . ILE A 1 144 ? -7.441 12.734 14.836 1 89.31 144 ILE A N 1
ATOM 1131 C CA . ILE A 1 144 ? -8.492 13.008 15.812 1 89.31 144 ILE A CA 1
ATOM 1132 C C . ILE A 1 144 ? -9.641 12.023 15.625 1 89.31 144 ILE A C 1
ATOM 1134 O O . ILE A 1 144 ? -10.492 11.875 16.516 1 89.31 144 ILE A O 1
ATOM 1138 N N . PHE A 1 145 ? -9.711 11.375 14.477 1 87.06 145 PHE A N 1
ATOM 1139 C CA . PHE A 1 145 ? -10.672 10.289 14.305 1 87.06 145 PHE A CA 1
ATOM 1140 C C . PHE A 1 145 ? -10.195 9.312 13.234 1 87.06 145 PHE A C 1
ATOM 1142 O O . PHE A 1 145 ? -9.453 9.695 12.328 1 87.06 145 PHE A O 1
ATOM 1149 N N . SER A 1 146 ? -10.547 8.109 13.344 1 90.94 146 SER A N 1
ATOM 1150 C CA . SER A 1 146 ? -10.344 7.02 12.391 1 90.94 146 SER A CA 1
ATOM 1151 C C . SER A 1 146 ? -11.555 6.094 12.344 1 90.94 146 SER A C 1
ATOM 1153 O O . SER A 1 146 ? -11.938 5.508 13.359 1 90.94 146 SER A O 1
ATOM 1155 N N . ILE A 1 147 ? -12.156 5.996 11.141 1 85.88 147 ILE A N 1
ATOM 1156 C CA . ILE A 1 147 ? -13.406 5.246 11.008 1 85.88 147 ILE A CA 1
ATOM 1157 C C . ILE A 1 147 ? -13.281 4.242 9.859 1 85.88 147 ILE A C 1
ATOM 1159 O O . ILE A 1 147 ? -12.828 4.594 8.766 1 85.88 147 ILE A O 1
ATOM 1163 N N . GLY A 1 148 ? -13.562 3.039 10.156 1 87.12 148 GLY A N 1
ATOM 1164 C CA . GLY A 1 148 ? -13.734 2.012 9.148 1 87.12 148 GLY A CA 1
ATOM 1165 C C . GLY A 1 148 ? -15.195 1.715 8.836 1 87.12 148 GLY A C 1
ATOM 1166 O O . GLY A 1 148 ? -15.992 1.515 9.75 1 87.12 148 GLY A O 1
ATOM 1167 N N . LEU A 1 149 ? -15.547 1.793 7.562 1 80.12 149 LEU A N 1
ATOM 1168 C CA . LEU A 1 149 ? -16.922 1.532 7.148 1 80.12 149 LEU A CA 1
ATOM 1169 C C . LEU A 1 149 ? -16.984 0.315 6.23 1 80.12 149 LEU A C 1
ATOM 1171 O O . LEU A 1 149 ? -16.219 0.202 5.281 1 80.12 149 LEU A O 1
ATOM 1175 N N . THR A 1 150 ? -17.688 -0.653 6.57 1 77 150 THR A N 1
ATOM 1176 C CA . THR A 1 150 ? -17.922 -1.817 5.727 1 77 150 THR A CA 1
ATOM 1177 C C . THR A 1 150 ? -19.266 -1.711 5.023 1 77 150 THR A C 1
ATOM 1179 O O . THR A 1 150 ? -20.266 -1.313 5.637 1 77 150 THR A O 1
ATOM 1182 N N . THR A 1 151 ? -19.234 -1.351 3.549 1 63.97 151 THR A N 1
ATOM 1183 C CA . THR A 1 151 ? -20.266 -0.993 2.574 1 63.97 151 THR A CA 1
ATOM 1184 C C . THR A 1 151 ? -21.641 -1.479 3.027 1 63.97 151 THR A C 1
ATOM 1186 O O . THR A 1 151 ? -22.656 -1.12 2.434 1 63.97 151 THR A O 1
ATOM 1189 N N . GLY A 1 152 ? -21.844 -2.371 3.852 1 59.38 152 GLY A N 1
ATOM 1190 C CA . GLY A 1 152 ? -23.281 -2.354 4.066 1 59.38 152 GLY A CA 1
ATOM 1191 C C . GLY A 1 152 ? -23.781 -1.021 4.578 1 59.38 152 GLY A C 1
ATOM 1192 O O . GLY A 1 152 ? -23 -0.142 4.93 1 59.38 152 GLY A O 1
ATOM 1193 N N . ASP A 1 153 ? -25 -0.58 4.309 1 58.5 153 ASP A N 1
ATOM 1194 C CA . ASP A 1 153 ? -25.656 0.685 4.602 1 58.5 153 ASP A CA 1
ATOM 1195 C C . ASP A 1 153 ? -25.484 1.068 6.066 1 58.5 153 ASP A C 1
ATOM 1197 O O . ASP A 1 153 ? -25.891 0.323 6.961 1 58.5 153 ASP A O 1
ATOM 1201 N N . ILE A 1 154 ? -24.375 2.016 6.207 1 67.06 154 ILE A N 1
ATOM 1202 C CA . ILE A 1 154 ? -24.25 2.572 7.551 1 67.06 154 ILE A CA 1
ATOM 1203 C C . ILE A 1 154 ? -25.531 3.33 7.91 1 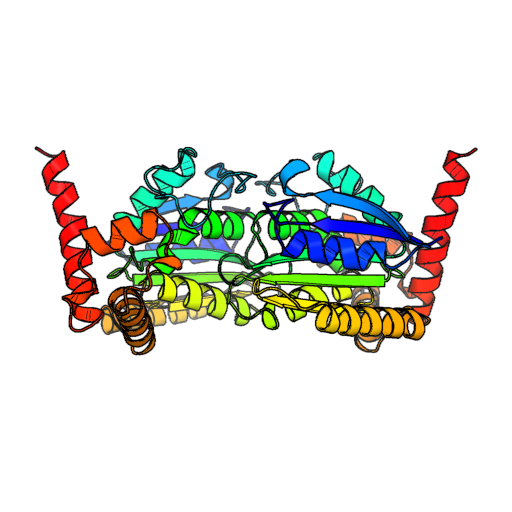67.06 154 ILE A C 1
ATOM 1205 O O . ILE A 1 154 ? -26.031 4.133 7.117 1 67.06 154 ILE A O 1
ATOM 1209 N N . SER A 1 155 ? -26.078 2.93 8.961 1 73.31 155 SER A N 1
ATOM 1210 C CA . SER A 1 155 ? -27.297 3.588 9.43 1 73.31 155 SER A CA 1
ATOM 1211 C C . SER A 1 155 ? -27.016 5.031 9.836 1 73.31 155 SER A C 1
ATOM 1213 O O . SER A 1 155 ? -25.875 5.406 10.062 1 73.31 155 SER A O 1
ATOM 1215 N N . GLN A 1 156 ? -28.031 5.812 9.844 1 76.31 156 GLN A N 1
ATOM 1216 C CA . GLN A 1 156 ? -27.938 7.195 10.305 1 76.31 156 GLN A CA 1
ATOM 1217 C C . GLN A 1 156 ? -27.406 7.258 11.734 1 76.31 156 GLN A C 1
ATOM 1219 O O . GLN A 1 156 ? -26.641 8.164 12.078 1 76.31 156 GLN A O 1
ATOM 1224 N N . ASP A 1 157 ? -27.781 6.312 12.469 1 79.75 157 ASP A N 1
ATOM 1225 C CA . ASP A 1 157 ? -27.328 6.254 13.852 1 79.75 157 ASP A CA 1
ATOM 1226 C C . ASP A 1 157 ? -25.812 6.047 13.922 1 79.75 157 ASP A C 1
ATOM 1228 O O . ASP A 1 157 ? -25.141 6.672 14.734 1 79.75 157 ASP A O 1
ATOM 1232 N N . GLU A 1 158 ? -25.391 5.258 13.039 1 76.75 158 GLU A N 1
ATOM 1233 C CA . GLU A 1 158 ? -23.953 5 13.008 1 76.75 158 GLU A CA 1
ATOM 1234 C C . GLU A 1 158 ? -23.188 6.238 12.555 1 76.75 158 GLU A C 1
ATOM 1236 O O . GLU A 1 158 ? -22.094 6.523 13.07 1 76.75 158 GLU A O 1
ATOM 1241 N N . ILE A 1 159 ? -23.797 6.926 11.695 1 77.19 159 ILE A N 1
ATOM 1242 C CA . ILE A 1 159 ? -23.172 8.164 11.234 1 77.19 159 ILE A CA 1
ATOM 1243 C C . ILE A 1 159 ? -23.078 9.156 12.391 1 77.19 159 ILE A C 1
ATOM 1245 O O . ILE A 1 159 ? -22.047 9.805 12.57 1 77.19 159 ILE A O 1
ATOM 1249 N N . GLN A 1 160 ? -24.125 9.188 13.172 1 81.75 160 GLN A N 1
ATOM 1250 C CA . GLN A 1 160 ? -24.125 10.109 14.305 1 81.75 160 GLN A CA 1
ATOM 1251 C C . GLN A 1 160 ? -23.047 9.734 15.32 1 81.75 160 GLN A C 1
ATOM 1253 O O . GLN A 1 160 ? -22.391 10.609 15.891 1 81.75 160 GLN A O 1
ATOM 1258 N N . VAL A 1 161 ? -22.953 8.508 15.461 1 81.06 161 VAL A N 1
ATOM 1259 C CA . VAL A 1 161 ? -21.938 8.031 16.391 1 81.06 161 VAL A CA 1
ATOM 1260 C C . VAL A 1 161 ? -20.547 8.484 15.898 1 81.06 161 VAL A C 1
ATOM 1262 O O . VAL A 1 161 ? -19.734 8.938 16.703 1 81.06 161 VAL A O 1
ATOM 1265 N N . GLN A 1 162 ? -20.312 8.398 14.633 1 78.31 162 GLN A N 1
ATOM 1266 C CA . GLN A 1 162 ? -19.031 8.82 14.07 1 78.31 162 GLN A CA 1
ATOM 1267 C C . GLN A 1 162 ? -18.844 10.328 14.211 1 78.31 162 GLN A C 1
ATOM 1269 O O . GLN A 1 162 ? -17.75 10.789 14.539 1 78.31 162 GLN A O 1
ATOM 1274 N N . LEU A 1 163 ? -19.906 11.062 14.039 1 81.38 163 LEU A N 1
ATOM 1275 C CA . LEU A 1 163 ? -19.844 12.516 14.164 1 81.38 163 LEU A CA 1
ATOM 1276 C C . LEU A 1 163 ? -19.516 12.922 15.594 1 81.38 163 LEU A C 1
ATOM 1278 O O . LEU A 1 163 ? -18.734 13.859 15.812 1 81.38 163 LEU A O 1
ATOM 1282 N N . ASP A 1 164 ? -20.062 12.195 16.453 1 82.06 164 ASP A N 1
ATOM 1283 C CA . ASP A 1 164 ? -19.766 12.477 17.859 1 82.06 164 ASP A CA 1
ATOM 1284 C C . ASP A 1 164 ? -18.297 12.211 18.188 1 82.06 164 ASP A C 1
ATOM 1286 O O . ASP A 1 164 ? -17.672 12.961 18.938 1 82.06 164 ASP A O 1
ATOM 1290 N N . LYS A 1 165 ? -17.781 11.25 17.562 1 77.44 165 LYS A N 1
ATOM 1291 C CA . LYS A 1 165 ? -16.359 10.938 17.734 1 77.44 165 LYS A CA 1
ATOM 1292 C C . LYS A 1 165 ? -15.477 12.055 17.188 1 77.44 165 LYS A C 1
ATOM 1294 O O . LYS A 1 165 ? -14.492 12.438 17.812 1 77.44 165 LYS A O 1
ATOM 1299 N N . ILE A 1 166 ? -15.805 12.508 16.141 1 80.25 166 ILE A N 1
ATOM 1300 C CA . ILE A 1 166 ? -15.039 13.57 15.5 1 80.25 166 ILE A CA 1
ATOM 1301 C C . ILE A 1 166 ? -15.109 14.844 16.344 1 80.25 166 ILE A C 1
ATOM 1303 O O . ILE A 1 166 ? -14.086 15.492 16.578 1 80.25 166 ILE A O 1
ATOM 1307 N N . ASN A 1 167 ? -16.328 15.117 16.781 1 80.38 167 ASN A N 1
ATOM 1308 C CA . ASN A 1 167 ? -16.5 16.312 17.609 1 80.38 167 ASN A CA 1
ATOM 1309 C C . ASN A 1 167 ? -15.672 16.219 18.891 1 80.38 167 ASN A C 1
ATOM 1311 O O . ASN A 1 167 ? -15.055 17.203 19.312 1 80.38 167 ASN A O 1
ATOM 1315 N N . LYS A 1 168 ? -15.781 15.125 19.453 1 80.38 168 LYS A N 1
ATOM 1316 C CA . LYS A 1 168 ? -14.969 14.906 20.656 1 80.38 168 LYS A CA 1
ATOM 1317 C C . LYS A 1 168 ? -13.484 15.07 20.344 1 80.38 168 LYS A C 1
ATOM 1319 O O . LYS A 1 168 ? -12.75 15.695 21.125 1 80.38 168 LYS A O 1
ATOM 1324 N N . GLY A 1 169 ? -13.062 14.578 19.281 1 77.88 169 GLY A N 1
ATOM 1325 C CA . GLY A 1 169 ? -11.672 14.695 18.875 1 77.88 169 GLY A CA 1
ATOM 1326 C C . GLY A 1 169 ? -11.234 16.125 18.641 1 77.88 169 GLY A C 1
ATOM 1327 O O . GLY A 1 169 ? -10.133 16.516 19.031 1 77.88 169 GLY A O 1
ATOM 1328 N N . ILE A 1 170 ? -12.086 16.797 18.016 1 76.69 170 ILE A N 1
ATOM 1329 C CA . ILE A 1 170 ? -11.789 18.203 17.734 1 76.69 170 ILE A CA 1
ATOM 1330 C C . ILE A 1 170 ? -11.641 18.969 19.047 1 76.69 170 ILE A C 1
ATOM 1332 O O . ILE A 1 170 ? -10.719 19.781 19.188 1 76.69 170 ILE A O 1
ATOM 1336 N N . LYS A 1 171 ? -12.508 18.672 19.969 1 74.81 171 LYS A N 1
ATOM 1337 C CA . LYS A 1 171 ? -12.445 19.328 21.266 1 74.81 171 LYS A CA 1
ATOM 1338 C C . LYS A 1 171 ? -11.172 18.969 22.016 1 74.81 171 LYS A C 1
ATOM 1340 O O . LYS A 1 171 ? -10.555 19.812 22.656 1 74.81 171 LYS A O 1
ATOM 1345 N N . GLU A 1 172 ? -10.828 17.75 21.844 1 68.19 172 GLU A N 1
ATOM 1346 C CA . GLU A 1 172 ? -9.602 17.266 22.484 1 68.19 172 GLU A CA 1
ATOM 1347 C C . GLU A 1 172 ? -8.367 17.719 21.719 1 68.19 172 GLU A C 1
ATOM 1349 O O . GLU A 1 172 ? -7.258 17.703 22.25 1 68.19 172 GLU A O 1
ATOM 1354 N N . GLY A 1 173 ? -8.633 17.891 20.422 1 61.91 173 GLY A N 1
ATOM 1355 C CA . GLY A 1 173 ? -7.543 18.312 19.547 1 61.91 173 GLY A CA 1
ATOM 1356 C C . GLY A 1 173 ? -7.043 19.703 19.844 1 61.91 173 GLY A C 1
ATOM 1357 O O . GLY A 1 173 ? -6.164 20.219 19.156 1 61.91 173 GLY A O 1
ATOM 1358 N N . PHE A 1 174 ? -7.707 20.172 20.922 1 63.41 174 PHE A N 1
ATOM 1359 C CA . PHE A 1 174 ? -7.246 21.5 21.312 1 63.41 174 PHE A CA 1
ATOM 1360 C C . PHE A 1 174 ? -5.754 21.484 21.609 1 63.41 174 PHE A C 1
ATOM 1362 O O . PHE A 1 174 ? -5.051 22.469 21.359 1 63.41 174 PHE A O 1
ATOM 1369 N N . PHE A 1 175 ? -5.258 20.234 21.875 1 76.06 175 PHE A N 1
ATOM 1370 C CA . PHE A 1 175 ? -3.816 20.078 22 1 76.06 175 PHE A CA 1
ATOM 1371 C C . PHE A 1 175 ? -3.232 19.422 20.75 1 76.06 175 PHE A C 1
ATOM 1373 O O . PHE A 1 175 ? -3.758 18.422 20.266 1 76.06 175 PHE A O 1
ATOM 1380 N N . LEU A 1 176 ? -2.428 20.078 20.047 1 85.69 176 LEU A N 1
ATOM 1381 C CA . LEU A 1 176 ? -1.849 19.672 18.766 1 85.69 176 LEU A CA 1
ATOM 1382 C C . LEU A 1 176 ? -0.809 18.578 18.969 1 85.69 176 LEU A C 1
ATOM 1384 O O . LEU A 1 176 ? 0.091 18.422 18.141 1 85.69 176 LEU A O 1
ATOM 1388 N N . THR A 1 177 ? -0.917 17.812 20.219 1 91.44 177 THR A N 1
ATOM 1389 C CA . THR A 1 177 ? 0.121 16.828 20.5 1 91.44 177 THR A CA 1
ATOM 1390 C C . THR A 1 177 ? -0.464 15.609 21.203 1 91.44 177 THR A C 1
ATOM 1392 O O . THR A 1 177 ? -1.641 15.609 21.562 1 91.44 177 THR A O 1
ATOM 1395 N N . ASN A 1 178 ? 0.148 14.547 21.188 1 92.19 178 ASN A N 1
ATOM 1396 C CA . ASN A 1 178 ? -0.012 13.367 22.031 1 92.19 178 ASN A CA 1
ATOM 1397 C C . ASN A 1 178 ? 1.325 12.68 22.297 1 92.19 178 ASN A C 1
ATOM 1399 O O . ASN A 1 178 ? 2.373 13.172 21.859 1 92.19 178 ASN A O 1
ATOM 1403 N N . GLY A 1 179 ? 1.332 11.656 23.109 1 94.31 179 GLY A N 1
ATOM 1404 C CA . GLY A 1 179 ? 2.564 10.984 23.5 1 94.31 179 GLY A CA 1
ATOM 1405 C C . GLY A 1 179 ? 3.363 10.477 22.312 1 94.31 179 GLY A C 1
ATOM 1406 O O . GLY A 1 179 ? 4.594 10.555 22.312 1 94.31 179 GLY A O 1
ATOM 1407 N N . GLU A 1 180 ? 2.719 10.031 21.312 1 95.56 180 GLU A N 1
ATOM 1408 C CA . GLU A 1 180 ? 3.4 9.484 20.141 1 95.56 180 GLU A CA 1
ATOM 1409 C C . GLU A 1 180 ? 4.078 10.594 19.328 1 95.56 180 GLU A C 1
ATOM 1411 O O . GLU A 1 180 ? 5.223 10.438 18.906 1 95.56 180 GLU A O 1
ATOM 1416 N N . LEU A 1 181 ? 3.367 11.633 19.156 1 97.06 181 LEU A N 1
ATOM 1417 C CA . LEU A 1 181 ? 3.93 12.773 18.438 1 97.06 181 LEU A CA 1
ATOM 1418 C C . LEU A 1 181 ? 5.141 13.336 19.172 1 97.06 181 LEU A C 1
ATOM 1420 O O . LEU A 1 181 ? 6.164 13.641 18.547 1 97.06 181 LEU A O 1
ATOM 1424 N N . GLU A 1 182 ? 5.047 13.453 20.484 1 97.12 182 GLU A N 1
ATOM 1425 C CA . GLU A 1 182 ? 6.164 13.938 21.281 1 97.12 182 GLU A CA 1
ATOM 1426 C C . GLU A 1 182 ? 7.375 13.016 21.156 1 97.12 182 GLU A C 1
ATOM 1428 O O . GLU A 1 182 ? 8.5 13.477 21 1 97.12 182 GLU A O 1
ATOM 1433 N N . ARG A 1 183 ? 7.09 11.773 21.203 1 96.88 183 ARG A N 1
ATOM 1434 C CA . ARG A 1 183 ? 8.172 10.797 21.125 1 96.88 183 ARG A CA 1
ATOM 1435 C C . ARG A 1 183 ? 8.852 10.852 19.75 1 96.88 183 ARG A C 1
ATOM 1437 O O . ARG A 1 183 ? 10.078 10.844 19.672 1 96.88 183 ARG A O 1
ATOM 1444 N N . TYR A 1 184 ? 8.078 10.852 18.734 1 95.5 184 TYR A N 1
ATOM 1445 C CA . TYR A 1 184 ? 8.617 10.914 17.375 1 95.5 184 TYR A CA 1
ATOM 1446 C C . TYR A 1 184 ? 9.469 12.156 17.188 1 95.5 184 TYR A C 1
ATOM 1448 O O . TYR A 1 184 ? 10.57 12.086 16.641 1 95.5 184 TYR A O 1
ATOM 1456 N N . PHE A 1 185 ? 8.961 13.234 17.641 1 95.88 185 PHE A N 1
ATOM 1457 C CA . PHE A 1 185 ? 9.648 14.516 17.5 1 95.88 185 PHE A CA 1
ATOM 1458 C C . PHE A 1 185 ? 10.961 14.508 18.281 1 95.88 185 PHE A C 1
ATOM 1460 O O . PHE A 1 185 ? 11.992 14.938 17.766 1 95.88 185 PHE A O 1
ATOM 1467 N N . SER A 1 186 ? 10.906 14.031 19.469 1 95.44 186 SER A N 1
ATOM 1468 C CA . SER A 1 186 ? 12.102 13.953 20.297 1 95.44 186 SER A CA 1
ATOM 1469 C C . SER A 1 186 ? 13.172 13.094 19.641 1 95.44 186 SER A C 1
ATOM 1471 O O . SER A 1 186 ? 14.359 13.438 19.656 1 95.44 186 SER A O 1
ATOM 1473 N N . ASN A 1 187 ? 12.766 12.016 19.078 1 91.88 187 ASN A N 1
ATOM 1474 C CA . ASN A 1 187 ? 13.703 11.141 18.375 1 91.88 187 ASN A CA 1
ATOM 1475 C C . ASN A 1 187 ? 14.344 11.859 17.188 1 91.88 187 ASN A C 1
ATOM 1477 O O . ASN A 1 187 ? 15.547 11.734 16.953 1 91.88 187 ASN A O 1
ATOM 1481 N N . LEU A 1 188 ? 13.531 12.523 16.453 1 90.25 188 LEU A N 1
ATOM 1482 C CA . LEU A 1 188 ? 14.039 13.266 15.305 1 90.25 188 LEU A CA 1
ATOM 1483 C C . LEU A 1 188 ? 15.047 14.32 15.75 1 90.25 188 LEU A C 1
ATOM 1485 O O . LEU A 1 188 ? 16.094 14.477 15.117 1 90.25 188 LEU A O 1
ATOM 1489 N N . GLN A 1 189 ? 14.773 15.023 16.781 1 91.5 189 GLN A N 1
ATOM 1490 C CA . GLN A 1 189 ? 15.695 16.031 17.312 1 91.5 189 GLN A CA 1
ATOM 1491 C C . GLN A 1 189 ? 17.016 15.391 17.719 1 91.5 189 GLN A C 1
ATOM 1493 O O . GLN A 1 189 ? 18.094 15.93 17.422 1 91.5 189 GLN A O 1
ATOM 1498 N N . ASN A 1 190 ? 16.906 14.281 18.375 1 90.19 190 ASN A N 1
ATOM 1499 C CA . ASN A 1 190 ? 18.094 13.586 18.844 1 90.19 190 ASN A CA 1
ATOM 1500 C C . ASN A 1 190 ? 18.984 13.156 17.688 1 90.19 190 ASN A C 1
ATOM 1502 O O . ASN A 1 190 ? 20.203 13.289 17.75 1 90.19 190 ASN A O 1
ATOM 1506 N N . ILE A 1 191 ? 18.344 12.664 16.656 1 85 191 ILE A N 1
ATOM 1507 C CA . ILE A 1 191 ? 19.094 12.242 15.484 1 85 191 ILE A CA 1
ATOM 1508 C C . ILE A 1 191 ? 19.781 13.453 14.844 1 85 191 ILE A C 1
ATOM 1510 O O . ILE A 1 191 ? 20.953 13.398 14.484 1 85 191 ILE A O 1
ATOM 1514 N N . TRP A 1 192 ? 19.094 14.484 14.703 1 84.56 192 TRP A N 1
ATOM 1515 C CA . TRP A 1 192 ? 19.625 15.703 14.117 1 84.56 192 TRP A CA 1
ATOM 1516 C C . TRP A 1 192 ? 20.766 16.266 14.961 1 84.56 192 TRP A C 1
ATOM 1518 O O . TRP A 1 192 ? 21.797 16.688 14.43 1 84.56 192 TRP A O 1
ATOM 1528 N N . LEU A 1 193 ? 20.625 16.188 16.203 1 84.25 193 LEU A N 1
ATOM 1529 C CA . LEU A 1 193 ? 21.609 16.734 17.141 1 84.25 193 LEU A CA 1
ATOM 1530 C C . LEU A 1 193 ? 22.859 15.875 17.188 1 84.25 193 LEU A C 1
ATOM 1532 O O . LEU A 1 193 ? 23.938 16.359 17.562 1 84.25 193 LEU A O 1
ATOM 1536 N N . SER A 1 194 ? 22.672 14.656 16.859 1 82.5 194 SER A N 1
ATOM 1537 C CA . SER A 1 194 ? 23.828 13.758 16.906 1 82.5 194 SER A CA 1
ATOM 1538 C C . SER A 1 194 ? 24.828 14.102 15.797 1 82.5 194 SER A C 1
ATOM 1540 O O . SER A 1 194 ? 25.969 13.625 15.812 1 82.5 194 SER A O 1
ATOM 1542 N N . LYS A 1 195 ? 24.516 14.945 14.898 1 68.25 195 LYS A N 1
ATOM 1543 C CA . LYS A 1 195 ? 25.344 15.469 13.82 1 68.25 195 LYS A CA 1
ATOM 1544 C C . LYS A 1 195 ? 25.797 14.352 12.875 1 68.25 195 LYS A C 1
ATOM 1546 O O . LYS A 1 195 ? 26.734 14.539 12.094 1 68.25 195 LYS A O 1
ATOM 1551 N N . ASP A 1 196 ? 25.359 13.18 13.133 1 68.12 196 ASP A N 1
ATOM 1552 C CA . ASP A 1 196 ? 25.562 12.195 12.078 1 68.12 196 ASP A CA 1
ATOM 1553 C C . ASP A 1 196 ? 24.625 12.453 10.898 1 68.12 196 ASP A C 1
ATOM 1555 O O . ASP A 1 196 ? 23.547 11.867 10.82 1 68.12 196 ASP A O 1
ATOM 1559 N N . THR A 1 197 ? 25.109 13.367 10.086 1 67.06 197 THR A N 1
ATOM 1560 C CA . THR A 1 197 ? 24.266 13.836 9 1 67.06 197 THR A CA 1
ATOM 1561 C C . THR A 1 197 ? 24.328 12.883 7.809 1 67.06 197 THR A C 1
ATOM 1563 O O . THR A 1 197 ? 23.672 13.102 6.793 1 67.06 197 THR A O 1
ATOM 1566 N N . SER A 1 198 ? 25.109 11.906 8.031 1 67 198 SER A N 1
ATOM 1567 C CA . SER A 1 198 ? 25.297 11.008 6.891 1 67 198 SER A CA 1
ATOM 1568 C C . SER A 1 198 ? 24 10.281 6.543 1 67 198 SER A C 1
ATOM 1570 O O . SER A 1 198 ? 23.812 9.859 5.402 1 67 198 SER A O 1
ATOM 1572 N N . ARG A 1 199 ? 23.094 10.359 7.438 1 68 199 ARG A N 1
ATOM 1573 C CA . ARG A 1 199 ? 21.875 9.586 7.227 1 68 199 ARG A CA 1
ATOM 1574 C C . ARG A 1 199 ? 20.812 10.43 6.539 1 68 199 ARG A C 1
ATOM 1576 O O . ARG A 1 199 ? 19.812 9.898 6.031 1 68 199 ARG A O 1
ATOM 1583 N N . PHE A 1 200 ? 21.109 11.719 6.566 1 72.38 200 PHE A N 1
ATOM 1584 C CA . PHE A 1 200 ? 20.078 12.602 6.055 1 72.38 200 PHE A CA 1
ATOM 1585 C C . PHE A 1 200 ? 20.281 12.891 4.574 1 72.38 200 PHE A C 1
ATOM 1587 O O . PHE A 1 200 ? 21.422 13.062 4.125 1 72.38 200 PHE A O 1
ATOM 1594 N N . ARG A 1 201 ? 19.203 12.945 4 1 75.88 201 ARG A N 1
ATOM 1595 C CA . ARG A 1 201 ? 19.188 13.352 2.6 1 75.88 201 ARG A CA 1
ATOM 1596 C C . ARG A 1 201 ? 19.234 14.875 2.473 1 75.88 201 ARG A C 1
ATOM 1598 O O . ARG A 1 201 ? 19.094 15.594 3.465 1 75.88 201 ARG A O 1
ATOM 1605 N N . ASN A 1 202 ? 19.453 15.281 1.249 1 79.62 202 ASN A N 1
ATOM 1606 C CA . ASN A 1 202 ? 19.719 16.703 1.042 1 79.62 202 ASN A CA 1
ATOM 1607 C C . ASN A 1 202 ? 18.516 17.547 1.474 1 79.62 202 ASN A C 1
ATOM 1609 O O . ASN A 1 202 ? 18.688 18.516 2.217 1 79.62 202 ASN A O 1
ATOM 1613 N N . TYR A 1 203 ? 17.391 17.188 1.119 1 84.5 203 TYR A N 1
ATOM 1614 C CA . TYR A 1 203 ? 16.219 18 1.465 1 84.5 203 TYR A CA 1
ATOM 1615 C C . TYR A 1 203 ? 15.984 17.984 2.971 1 84.5 203 TYR A C 1
ATOM 1617 O O . TYR A 1 203 ? 15.648 19.031 3.555 1 84.5 203 TYR A O 1
ATOM 1625 N N . GLU A 1 204 ? 16.219 16.875 3.564 1 85.31 204 GLU A N 1
ATOM 1626 C CA . GLU A 1 204 ? 16.016 16.75 5.008 1 85.31 204 GLU A CA 1
ATOM 1627 C C . GLU A 1 204 ? 16.969 17.688 5.77 1 85.31 204 GLU A C 1
ATOM 1629 O O . GLU A 1 204 ? 16.547 18.359 6.715 1 85.31 204 GLU A O 1
ATOM 1634 N N . LYS A 1 205 ? 18.188 17.656 5.27 1 84.94 205 LYS A N 1
ATOM 1635 C CA . LYS A 1 205 ? 19.172 18.531 5.91 1 84.94 205 LYS A CA 1
ATOM 1636 C C . LYS A 1 205 ? 18.781 20 5.801 1 84.94 205 LYS A C 1
ATOM 1638 O O . LYS A 1 205 ? 18.812 20.734 6.793 1 84.94 205 LYS A O 1
ATOM 1643 N N . GLU A 1 206 ? 18.422 20.312 4.641 1 86.56 206 GLU A N 1
ATOM 1644 C CA . GLU A 1 206 ? 18 21.688 4.414 1 86.56 206 GLU A CA 1
ATOM 1645 C C . GLU A 1 206 ? 16.812 22.047 5.289 1 86.56 206 GLU A C 1
ATOM 1647 O O . GLU A 1 206 ? 16.766 23.141 5.871 1 86.56 206 GLU A O 1
ATOM 1652 N N . PHE A 1 207 ? 15.945 21.172 5.406 1 88.25 207 PHE A N 1
ATOM 1653 C CA . PHE A 1 207 ? 14.742 21.391 6.207 1 88.25 207 PHE A CA 1
ATOM 1654 C C . PHE A 1 207 ? 15.102 21.625 7.668 1 88.25 207 PHE A C 1
ATOM 1656 O O . PHE A 1 207 ? 14.633 22.594 8.281 1 88.25 207 PHE A O 1
ATOM 1663 N N . TYR A 1 208 ? 15.961 20.844 8.188 1 85.5 208 TYR A N 1
ATOM 1664 C CA . TYR A 1 208 ? 16.297 20.922 9.602 1 85.5 208 TYR A CA 1
ATOM 1665 C C . TYR A 1 208 ? 17.125 22.172 9.898 1 85.5 208 TYR A C 1
ATOM 1667 O O . TYR A 1 208 ? 16.938 22.797 10.945 1 85.5 208 TYR A O 1
ATOM 1675 N N . ILE A 1 209 ? 17.969 22.5 8.984 1 84.19 209 ILE A N 1
ATOM 1676 C CA . ILE A 1 209 ? 18.75 23.703 9.133 1 84.19 209 ILE A CA 1
ATOM 1677 C C . ILE A 1 209 ? 17.844 24.922 9.141 1 84.19 209 ILE A C 1
ATOM 1679 O O . ILE A 1 209 ? 17.969 25.812 9.992 1 84.19 209 ILE A O 1
ATOM 1683 N N . ASN A 1 210 ? 16.844 24.891 8.289 1 88.12 210 ASN A N 1
ATOM 1684 C CA . ASN A 1 210 ? 15.992 26.062 8.086 1 88.12 210 ASN A CA 1
ATOM 1685 C C . ASN A 1 210 ? 14.922 26.188 9.164 1 88.12 210 ASN A C 1
ATOM 1687 O O . ASN A 1 210 ? 14.414 27.281 9.43 1 88.12 210 ASN A O 1
ATOM 1691 N N . ASN A 1 211 ? 14.586 25.078 9.805 1 89.12 211 ASN A N 1
ATOM 1692 C CA . ASN A 1 211 ? 13.453 25.094 10.719 1 89.12 211 ASN A CA 1
ATOM 1693 C C . ASN A 1 211 ? 13.914 25.031 12.18 1 89.12 211 ASN A C 1
ATOM 1695 O O . ASN A 1 211 ? 13.133 25.312 13.086 1 89.12 211 ASN A O 1
ATOM 1699 N N . GLU A 1 212 ? 15.195 24.734 12.422 1 90.38 212 GLU A N 1
ATOM 1700 C CA . GLU A 1 212 ? 15.828 24.734 13.734 1 90.38 212 GLU A CA 1
ATOM 1701 C C . GLU A 1 212 ? 14.984 23.969 14.758 1 90.38 212 GLU A C 1
ATOM 1703 O O . GLU A 1 212 ? 14.688 24.484 15.836 1 90.38 212 GLU A O 1
ATOM 1708 N N . ILE A 1 213 ? 14.648 22.75 14.445 1 90.12 213 ILE A N 1
ATOM 1709 C CA . ILE A 1 213 ? 13.719 21.984 15.266 1 90.12 213 ILE A CA 1
ATOM 1710 C C . ILE A 1 213 ? 14.344 21.719 16.641 1 90.12 213 ILE A C 1
ATOM 1712 O O . ILE A 1 213 ? 13.625 21.422 17.594 1 90.12 213 ILE A O 1
ATOM 1716 N N . GLU A 1 214 ? 15.68 21.828 16.766 1 90.62 214 GLU A N 1
ATOM 1717 C CA . GLU A 1 214 ? 16.391 21.562 18.016 1 90.62 214 GLU A CA 1
ATOM 1718 C C . GLU A 1 214 ? 16.094 22.641 19.047 1 90.62 214 GLU A C 1
ATOM 1720 O O . GLU A 1 214 ? 16.359 22.453 20.234 1 90.62 214 GLU A O 1
ATOM 1725 N N . LYS A 1 215 ? 15.492 23.719 18.688 1 93.69 215 LYS A N 1
ATOM 1726 C CA . LYS A 1 215 ? 15.25 24.828 19.594 1 93.69 215 LYS A CA 1
ATOM 1727 C C . LYS A 1 215 ? 13.945 24.641 20.359 1 93.69 215 LYS A C 1
ATOM 1729 O O . LYS A 1 215 ? 13.68 25.344 21.344 1 93.69 215 LYS A O 1
ATOM 1734 N N . PHE A 1 216 ? 13.133 23.734 19.922 1 95.69 216 PHE A N 1
ATOM 1735 C CA . PHE A 1 216 ? 11.844 23.531 20.562 1 95.69 216 PHE A CA 1
ATOM 1736 C C . PHE A 1 216 ? 11.945 22.5 21.672 1 95.69 216 PHE A C 1
ATOM 1738 O O . PHE A 1 216 ? 12.648 21.484 21.547 1 95.69 216 PHE A O 1
ATOM 1745 N N . ASN A 1 217 ? 11.258 22.75 22.734 1 95.31 217 ASN A N 1
ATOM 1746 C CA . ASN A 1 217 ? 11.32 21.859 23.891 1 95.31 217 ASN A CA 1
ATOM 1747 C C . ASN A 1 217 ? 10.359 20.672 23.734 1 95.31 217 ASN A C 1
ATOM 1749 O O . ASN A 1 217 ? 10.484 19.672 24.438 1 95.31 217 ASN A O 1
ATOM 1753 N N . SER A 1 218 ? 9.383 20.875 22.891 1 95.44 218 SER A N 1
ATOM 1754 C CA . SER A 1 218 ? 8.383 19.828 22.688 1 95.44 218 SER A CA 1
ATOM 1755 C C . SER A 1 218 ? 7.773 19.906 21.297 1 95.44 218 SER A C 1
ATOM 1757 O O . SER A 1 218 ? 7.926 20.922 20.594 1 95.44 218 SER A O 1
ATOM 1759 N N . PHE A 1 219 ? 7.172 18.828 20.953 1 96.44 219 PHE A N 1
ATOM 1760 C CA . PHE A 1 219 ? 6.426 18.828 19.703 1 96.44 219 PHE A CA 1
ATOM 1761 C C . PHE A 1 219 ? 5.301 19.859 19.75 1 96.44 219 PHE A C 1
ATOM 1763 O O . PHE A 1 219 ? 5.039 20.531 18.75 1 96.44 219 PHE A O 1
ATOM 1770 N N . GLN A 1 220 ? 4.602 19.969 20.844 1 94 220 GLN A N 1
ATOM 1771 C CA . GLN A 1 220 ? 3.514 20.922 20.984 1 94 220 GLN A CA 1
ATOM 1772 C C . GLN A 1 220 ? 3.975 22.344 20.641 1 94 220 GLN A C 1
ATOM 1774 O O . GLN A 1 220 ? 3.299 23.062 19.891 1 94 220 GLN A O 1
ATOM 1779 N N . GLU A 1 221 ? 5.125 22.688 21.156 1 93.94 221 GLU A N 1
ATOM 1780 C CA . GLU A 1 221 ? 5.684 24 20.875 1 93.94 221 GLU A CA 1
ATOM 1781 C C . GLU A 1 221 ? 5.973 24.172 19.391 1 93.94 221 GLU A C 1
ATOM 1783 O O . GLU A 1 221 ? 5.633 25.203 18.797 1 93.94 221 GLU A O 1
ATOM 1788 N N . TYR A 1 222 ? 6.566 23.109 18.859 1 94.75 222 TYR A N 1
ATOM 1789 C CA . TYR A 1 222 ? 6.887 23.141 17.438 1 94.75 222 TYR A CA 1
ATOM 1790 C C . TYR A 1 222 ? 5.621 23.219 16.594 1 94.75 222 TYR A C 1
ATOM 1792 O O . TYR A 1 222 ? 5.559 23.984 15.625 1 94.75 222 TYR A O 1
ATOM 1800 N N . ALA A 1 223 ? 4.602 22.469 16.953 1 94.31 223 ALA A N 1
ATOM 1801 C CA . ALA A 1 223 ? 3.338 22.422 16.219 1 94.31 223 ALA A CA 1
ATOM 1802 C C . ALA A 1 223 ? 2.658 23.781 16.203 1 94.31 223 ALA A C 1
ATOM 1804 O O . ALA A 1 223 ? 2.145 24.219 15.18 1 94.31 223 ALA A O 1
ATOM 1805 N N . VAL A 1 224 ? 2.672 24.453 17.312 1 90.44 224 VAL A N 1
ATOM 1806 C CA . VAL A 1 224 ? 2.07 25.781 17.422 1 90.44 224 VAL A CA 1
ATOM 1807 C C . VAL A 1 224 ? 2.826 26.766 16.547 1 90.44 224 VAL A C 1
ATOM 1809 O O . VAL A 1 224 ? 2.211 27.547 15.805 1 90.44 224 VAL A O 1
ATOM 1812 N N . TYR A 1 225 ? 4.113 26.641 16.625 1 90.75 225 TYR A N 1
ATOM 1813 C CA . TYR A 1 225 ? 4.961 27.516 15.812 1 90.75 225 TYR A CA 1
ATOM 1814 C C . TYR A 1 225 ? 4.707 27.281 14.328 1 90.75 225 TYR A C 1
ATOM 1816 O O . TYR A 1 225 ? 4.488 28.234 13.578 1 90.75 225 TYR A O 1
ATOM 1824 N N . ASN A 1 226 ? 4.691 26.016 13.883 1 90.62 226 ASN A N 1
ATOM 1825 C CA . ASN A 1 226 ? 4.508 25.656 12.484 1 90.62 226 ASN A CA 1
ATOM 1826 C C . ASN A 1 226 ? 3.143 26.109 11.961 1 90.62 226 ASN A C 1
ATOM 1828 O O . ASN A 1 226 ? 3.021 26.531 10.812 1 90.62 226 ASN A O 1
ATOM 1832 N N . ASN A 1 227 ? 2.158 25.969 12.781 1 84.94 227 ASN A N 1
ATOM 1833 C CA . ASN A 1 227 ? 0.802 26.375 12.422 1 84.94 227 ASN A CA 1
ATOM 1834 C C . ASN A 1 227 ? 0.691 27.891 12.242 1 84.94 227 ASN A C 1
ATOM 1836 O O . ASN A 1 227 ? -0.105 28.359 11.43 1 84.94 227 ASN A O 1
ATOM 1840 N N . SER A 1 228 ? 1.481 28.625 13.031 1 81.25 228 SER A N 1
ATOM 1841 C CA . SER A 1 228 ? 1.455 30.094 12.961 1 81.25 228 SER A CA 1
ATOM 1842 C C . SER A 1 228 ? 2.15 30.594 11.703 1 81.25 228 SER A C 1
ATOM 1844 O O . SER A 1 228 ? 1.853 31.688 11.219 1 81.25 228 SER A O 1
ATOM 1846 N N . ARG A 1 229 ? 3.119 29.828 11.18 1 72.88 229 ARG A N 1
ATOM 1847 C CA . ARG A 1 229 ? 3.844 30.219 9.969 1 72.88 229 ARG A CA 1
ATOM 1848 C C . ARG A 1 229 ? 2.967 30.062 8.734 1 72.88 229 ARG A C 1
ATOM 1850 O O . ARG A 1 229 ? 3.09 30.828 7.773 1 72.88 229 ARG A O 1
ATOM 1857 N N . SER A 1 230 ? 2.287 28.844 8.555 1 58.94 230 SER A N 1
ATOM 1858 C CA . SER A 1 230 ? 1.414 28.594 7.41 1 58.94 230 SER A CA 1
ATOM 1859 C C . SER A 1 230 ? 0.414 29.734 7.227 1 58.94 230 SER A C 1
ATOM 1861 O O . SER A 1 230 ? 0.064 30.078 6.098 1 58.94 230 SER A O 1
ATOM 1863 N N . LEU A 1 231 ? -0.07 30.328 8.305 1 48.91 231 LEU A N 1
ATOM 1864 C CA . LEU A 1 231 ? -0.965 31.484 8.305 1 48.91 231 LEU A CA 1
ATOM 1865 C C . LEU A 1 231 ? -0.245 32.719 7.805 1 48.91 231 LEU A C 1
ATOM 1867 O O . LEU A 1 231 ? -0.854 33.594 7.164 1 48.91 231 LEU A O 1
ATOM 1871 N N . LYS A 1 232 ? 1.056 32.906 7.988 1 47.25 232 LYS A N 1
ATOM 1872 C CA . LYS A 1 232 ? 1.803 34.094 7.605 1 47.25 232 LYS A CA 1
ATOM 1873 C C . LYS A 1 232 ? 2.131 34.094 6.117 1 47.25 232 LYS A C 1
ATOM 1875 O O . LYS A 1 232 ? 2.201 35.125 5.484 1 47.25 232 LYS A O 1
ATOM 1880 N N . ASN A 1 233 ? 2.342 32.938 5.516 1 45.84 233 ASN A N 1
ATOM 1881 C CA . ASN A 1 233 ? 2.58 32.969 4.074 1 45.84 233 ASN A CA 1
ATOM 1882 C C . ASN A 1 233 ? 1.348 33.438 3.312 1 45.84 233 ASN A C 1
ATOM 1884 O O . ASN A 1 233 ? 1.446 33.844 2.152 1 45.84 233 ASN A O 1
ATOM 1888 N N . GLU A 1 234 ? 0.191 33.188 3.799 1 42.69 234 GLU A N 1
ATOM 1889 C CA . GLU A 1 234 ? -1.021 33.781 3.242 1 42.69 234 GLU A CA 1
ATOM 1890 C C . GLU A 1 234 ? -0.938 35.312 3.242 1 42.69 234 GLU A C 1
ATOM 1892 O O . GLU A 1 234 ? -1.369 35.969 2.287 1 42.69 234 GLU A O 1
ATOM 1897 N N . PHE A 1 235 ? -0.387 35.969 4.223 1 39.47 235 PHE A N 1
ATOM 1898 C CA . PHE A 1 235 ? -0.319 37.406 4.266 1 39.47 235 PHE A CA 1
ATOM 1899 C C . PHE A 1 235 ? 0.713 37.938 3.275 1 39.47 235 PHE A C 1
ATOM 1901 O O . PHE A 1 235 ? 0.629 39.094 2.832 1 39.47 235 PHE A O 1
ATOM 1908 N N . ARG A 1 236 ? 1.725 37.281 2.895 1 41.25 236 ARG A N 1
ATOM 1909 C CA . ARG A 1 236 ? 2.678 37.844 1.945 1 41.25 236 ARG A CA 1
ATOM 1910 C C . ARG A 1 236 ? 2.143 37.781 0.519 1 41.25 236 ARG A C 1
ATOM 1912 O O . ARG A 1 236 ? 2.6 38.5 -0.361 1 41.25 236 ARG A O 1
ATOM 1919 N N . LYS A 1 237 ? 1.296 36.875 0.159 1 41.31 237 LYS A N 1
ATOM 1920 C CA . LYS A 1 237 ? 0.781 36.906 -1.207 1 41.31 237 LYS A CA 1
ATOM 1921 C C . LYS A 1 237 ? -0.255 38 -1.401 1 41.31 237 LYS A C 1
ATOM 1923 O O . LYS A 1 237 ? -0.694 38.25 -2.523 1 41.31 237 LYS A O 1
ATOM 1928 N N . GLU A 1 238 ? -0.829 38.312 -0.344 1 33.5 238 GLU A N 1
ATOM 1929 C CA . GLU A 1 238 ? -1.765 39.438 -0.563 1 33.5 238 GLU A CA 1
ATOM 1930 C C . GLU A 1 238 ? -1.032 40.75 -0.688 1 33.5 238 GLU A C 1
ATOM 1932 O O . GLU A 1 238 ? -1.645 41.781 -0.995 1 33.5 238 GLU A O 1
ATOM 1937 N N . ASN A 1 239 ? 0.301 40.844 -0.193 1 31.2 239 ASN A N 1
ATOM 1938 C CA . ASN A 1 239 ? 0.983 42.094 -0.524 1 31.2 239 ASN A CA 1
ATOM 1939 C C . ASN A 1 239 ? 1.912 41.906 -1.723 1 31.2 239 ASN A C 1
ATOM 1941 O O . ASN A 1 239 ? 2.625 40.906 -1.823 1 31.2 239 ASN A O 1
ATOM 1945 N N . MET B 1 1 ? 13.258 -27.859 -16.047 1 84.25 1 MET B N 1
ATOM 1946 C CA . MET B 1 1 ? 13.547 -26.453 -15.805 1 84.25 1 MET B CA 1
ATOM 1947 C C . MET B 1 1 ? 12.297 -25.719 -15.312 1 84.25 1 MET B C 1
ATOM 1949 O O . MET B 1 1 ? 11.195 -25.969 -15.781 1 84.25 1 MET B O 1
ATOM 1953 N N . LYS B 1 2 ? 12.469 -24.891 -14.227 1 87 2 LYS B N 1
ATOM 1954 C CA . LYS B 1 2 ? 11.344 -24.172 -13.648 1 87 2 LYS B CA 1
ATOM 1955 C C . LYS B 1 2 ? 11.266 -22.734 -14.195 1 87 2 LYS B C 1
ATOM 1957 O O . LYS B 1 2 ? 12.242 -22 -14.141 1 87 2 LYS B O 1
ATOM 1962 N N . LYS B 1 3 ? 10.148 -22.469 -14.789 1 92.88 3 LYS B N 1
ATOM 1963 C CA . LYS B 1 3 ? 9.898 -21.094 -15.219 1 92.88 3 LYS B CA 1
ATOM 1964 C C . LYS B 1 3 ? 9.641 -20.188 -14.031 1 92.88 3 LYS B C 1
ATOM 1966 O O . LYS B 1 3 ? 8.711 -20.422 -13.25 1 92.88 3 LYS B O 1
ATOM 1971 N N . THR B 1 4 ? 10.5 -19.125 -13.945 1 92.94 4 THR B N 1
ATOM 1972 C CA . THR B 1 4 ? 10.414 -18.234 -12.789 1 92.94 4 THR B CA 1
ATOM 1973 C C . THR B 1 4 ? 10.125 -16.797 -13.234 1 92.94 4 THR B C 1
ATOM 1975 O O . THR B 1 4 ? 10.836 -16.25 -14.078 1 92.94 4 THR B O 1
ATOM 1978 N N . CYS B 1 5 ? 9.039 -16.25 -12.68 1 95.38 5 CYS B N 1
ATOM 1979 C CA . CYS B 1 5 ? 8.695 -14.859 -12.922 1 95.38 5 CYS B CA 1
ATOM 1980 C C . CYS B 1 5 ? 9.008 -14 -11.703 1 95.38 5 CYS B C 1
ATOM 1982 O O . CYS B 1 5 ? 8.43 -14.203 -10.625 1 95.38 5 CYS B O 1
ATOM 1984 N N . VAL B 1 6 ? 9.938 -13.062 -11.867 1 94.19 6 VAL B N 1
ATOM 1985 C CA . VAL B 1 6 ? 10.32 -12.148 -10.797 1 94.19 6 VAL B CA 1
ATOM 1986 C C . VAL B 1 6 ? 9.711 -10.766 -11.062 1 94.19 6 VAL B C 1
ATOM 1988 O O . VAL B 1 6 ? 9.938 -10.172 -12.109 1 94.19 6 VAL B O 1
ATOM 1991 N N . ILE B 1 7 ? 8.867 -10.336 -10.086 1 95.75 7 ILE B N 1
ATOM 1992 C CA . ILE B 1 7 ? 8.266 -9.008 -10.141 1 95.75 7 ILE B CA 1
ATOM 1993 C C . ILE B 1 7 ? 8.961 -8.094 -9.133 1 95.75 7 ILE B C 1
ATOM 1995 O O . ILE B 1 7 ? 8.914 -8.344 -7.926 1 95.75 7 ILE B O 1
ATOM 1999 N N . SER B 1 8 ? 9.555 -7.047 -9.609 1 92.06 8 SER B N 1
ATOM 2000 C CA . SER B 1 8 ? 10.266 -6.129 -8.727 1 92.06 8 SER B CA 1
ATOM 2001 C C . SER B 1 8 ? 9.648 -4.734 -8.766 1 92.06 8 SER B C 1
ATOM 2003 O O . SER B 1 8 ? 9.445 -4.168 -9.844 1 92.06 8 SER B O 1
ATOM 2005 N N . GLY B 1 9 ? 9.297 -4.207 -7.555 1 90.25 9 GLY B N 1
ATOM 2006 C CA . GLY B 1 9 ? 8.703 -2.881 -7.453 1 90.25 9 GLY B CA 1
ATOM 2007 C C . GLY B 1 9 ? 9.695 -1.818 -7.016 1 90.25 9 GLY B C 1
ATOM 2008 O O . GLY B 1 9 ? 9.305 -0.754 -6.535 1 90.25 9 GLY B O 1
ATOM 2009 N N . GLY B 1 10 ? 10.992 -1.973 -7.07 1 76.31 10 GLY B N 1
ATOM 2010 C CA . GLY B 1 10 ? 11.984 -1.017 -6.598 1 76.31 10 GLY B CA 1
ATOM 2011 C C . GLY B 1 10 ? 12.695 -0.29 -7.719 1 76.31 10 GLY B C 1
ATOM 2012 O O . GLY B 1 10 ? 12.609 -0.696 -8.883 1 76.31 10 GLY B O 1
ATOM 2013 N N . LYS B 1 11 ? 13.016 0.983 -7.387 1 63.84 11 LYS B N 1
ATOM 2014 C CA . LYS B 1 11 ? 13.633 1.914 -8.328 1 63.84 11 LYS B CA 1
ATOM 2015 C C . LYS B 1 11 ? 14.977 1.392 -8.82 1 63.84 11 LYS B C 1
ATOM 2017 O O . LYS B 1 11 ? 15.312 1.533 -10 1 63.84 11 LYS B O 1
ATOM 2022 N N . GLU B 1 12 ? 15.867 1.076 -7.812 1 57.47 12 GLU B N 1
ATOM 2023 C CA . GLU B 1 12 ? 17.281 1.087 -8.195 1 57.47 12 GLU B CA 1
ATOM 2024 C C . GLU B 1 12 ? 17.766 -0.318 -8.539 1 57.47 12 GLU B C 1
ATOM 2026 O O . GLU B 1 12 ? 17.828 -1.188 -7.664 1 57.47 12 GLU B O 1
ATOM 2031 N N . TYR B 1 13 ? 17.625 -0.559 -9.852 1 52.81 13 TYR B N 1
ATOM 2032 C CA . TYR B 1 13 ? 18.234 -1.788 -10.352 1 52.81 13 TYR B CA 1
ATOM 2033 C C . TYR B 1 13 ? 19.641 -1.96 -9.797 1 52.81 13 TYR B C 1
ATOM 2035 O O . TYR B 1 13 ? 20.156 -3.082 -9.703 1 52.81 13 TYR B O 1
ATOM 2043 N N . GLN B 1 14 ? 20.141 -0.934 -9.195 1 53.84 14 GLN B N 1
ATOM 2044 C CA . GLN B 1 14 ? 21.516 -1.045 -8.742 1 53.84 14 GLN B CA 1
ATOM 2045 C C . GLN B 1 14 ? 21.594 -1 -7.219 1 53.84 14 GLN B C 1
ATOM 2047 O O . GLN B 1 14 ? 22.672 -0.8 -6.656 1 53.84 14 GLN B O 1
ATOM 2052 N N . SER B 1 15 ? 20.391 -1.32 -6.762 1 62.5 15 SER B N 1
ATOM 2053 C CA . SER B 1 15 ? 20.438 -1.304 -5.301 1 62.5 15 SER B CA 1
ATOM 2054 C C . SER B 1 15 ? 20.984 -2.611 -4.75 1 62.5 15 SER B C 1
ATOM 2056 O O . SER B 1 15 ? 20.969 -3.637 -5.438 1 62.5 15 SER B O 1
ATOM 2058 N N . ASN B 1 16 ? 21.719 -2.504 -3.656 1 65.25 16 ASN B N 1
ATOM 2059 C CA . ASN B 1 16 ? 22.234 -3.678 -2.957 1 65.25 16 ASN B CA 1
ATOM 2060 C C . ASN B 1 16 ? 21.156 -4.742 -2.783 1 65.25 16 ASN B C 1
ATOM 2062 O O . ASN B 1 16 ? 21.422 -5.934 -2.961 1 65.25 16 ASN B O 1
ATOM 2066 N N . SER B 1 17 ? 20.016 -4.238 -2.635 1 65.12 17 SER B N 1
ATOM 2067 C CA . SER B 1 17 ? 18.922 -5.184 -2.4 1 65.12 17 SER B CA 1
ATOM 2068 C C . SER B 1 17 ? 18.594 -5.961 -3.666 1 65.12 17 SER B C 1
ATOM 2070 O O . SER B 1 17 ? 18.391 -7.176 -3.619 1 65.12 17 SER B O 1
ATOM 2072 N N . ILE B 1 18 ? 18.609 -5.273 -4.758 1 71.62 18 ILE B N 1
ATOM 2073 C CA . ILE B 1 18 ? 18.281 -5.938 -6.016 1 71.62 18 ILE B CA 1
ATOM 2074 C C . ILE B 1 18 ? 19.406 -6.898 -6.395 1 71.62 18 ILE B C 1
ATOM 2076 O O . ILE B 1 18 ? 19.156 -7.973 -6.945 1 71.62 18 ILE B O 1
ATOM 2080 N N . ASN B 1 19 ? 20.547 -6.484 -6 1 74.25 19 ASN B N 1
ATOM 2081 C CA . ASN B 1 19 ? 21.688 -7.355 -6.262 1 74.25 19 ASN B CA 1
ATOM 2082 C C . ASN B 1 19 ? 21.609 -8.648 -5.457 1 74.25 19 ASN B C 1
ATOM 2084 O O . ASN B 1 19 ? 21.906 -9.727 -5.969 1 74.25 19 ASN B O 1
ATOM 2088 N N . ILE B 1 20 ? 21.234 -8.5 -4.293 1 73.25 20 ILE B N 1
ATOM 2089 C CA . ILE B 1 20 ? 21.078 -9.672 -3.438 1 73.25 20 ILE B CA 1
ATOM 2090 C C . ILE B 1 20 ? 19.938 -10.547 -3.975 1 73.25 20 ILE B C 1
ATOM 2092 O O . ILE B 1 20 ? 20.078 -11.773 -4.047 1 73.25 20 ILE B O 1
ATOM 2096 N N . ALA B 1 21 ? 18.891 -9.906 -4.426 1 74.69 21 ALA B N 1
ATOM 2097 C CA . ALA B 1 21 ? 17.766 -10.648 -5 1 74.69 21 ALA B CA 1
ATOM 2098 C C . ALA B 1 21 ? 18.203 -11.422 -6.242 1 74.69 21 ALA B C 1
ATOM 2100 O O . ALA B 1 21 ? 17.844 -12.586 -6.418 1 74.69 21 ALA B O 1
ATOM 2101 N N . ARG B 1 22 ? 19.016 -10.812 -6.953 1 77.88 22 ARG B N 1
ATOM 2102 C CA . ARG B 1 22 ? 19.531 -11.445 -8.164 1 77.88 22 ARG B CA 1
ATOM 2103 C C . ARG B 1 22 ? 20.422 -12.633 -7.82 1 77.88 22 ARG B C 1
ATOM 2105 O O . ARG B 1 22 ? 20.344 -13.68 -8.461 1 77.88 22 ARG B O 1
ATOM 2112 N N . LYS B 1 23 ? 21.188 -12.43 -6.793 1 77.81 23 LYS B N 1
ATOM 2113 C CA . LYS B 1 23 ? 22.047 -13.508 -6.348 1 77.81 23 LYS B CA 1
ATOM 2114 C C . LYS B 1 23 ? 21.234 -14.719 -5.898 1 77.81 23 LYS B C 1
ATOM 2116 O O . LYS B 1 23 ? 21.578 -15.859 -6.219 1 77.81 23 LYS B O 1
ATOM 2121 N N . ILE B 1 24 ? 20.25 -14.422 -5.266 1 75.81 24 ILE B N 1
ATOM 2122 C CA . ILE B 1 24 ? 19.406 -15.484 -4.738 1 75.81 24 ILE B CA 1
ATOM 2123 C C . ILE B 1 24 ? 18.719 -16.219 -5.887 1 75.81 24 ILE B C 1
ATOM 2125 O O . ILE B 1 24 ? 18.734 -17.438 -5.957 1 75.81 24 ILE B O 1
ATOM 2129 N N . VAL B 1 25 ? 18.219 -15.477 -6.848 1 78.06 25 VAL B N 1
ATOM 2130 C CA . VAL B 1 25 ? 17.453 -16.047 -7.941 1 78.06 25 VAL B CA 1
ATOM 2131 C C . VAL B 1 25 ? 18.375 -16.828 -8.875 1 78.06 25 VAL B C 1
ATOM 2133 O O . VAL B 1 25 ? 18.016 -17.906 -9.352 1 78.06 25 VAL B O 1
ATOM 2136 N N . ASN B 1 26 ? 19.562 -16.422 -8.914 1 79.25 26 ASN B N 1
ATOM 2137 C CA . ASN B 1 26 ? 20.516 -17.031 -9.844 1 79.25 26 ASN B CA 1
ATOM 2138 C C . ASN B 1 26 ? 21.234 -18.219 -9.219 1 79.25 26 ASN B C 1
ATOM 2140 O O . ASN B 1 26 ? 21.969 -18.938 -9.906 1 79.25 26 ASN B O 1
ATOM 2144 N N . TYR B 1 27 ? 20.969 -18.328 -8.016 1 81.69 27 TYR B N 1
ATOM 2145 C CA . TYR B 1 27 ? 21.578 -19.469 -7.336 1 81.69 27 TYR B CA 1
ATOM 2146 C C . TYR B 1 27 ? 21.016 -20.781 -7.859 1 81.69 27 TYR B C 1
ATOM 2148 O O . TYR B 1 27 ? 21.703 -21.812 -7.84 1 81.69 27 TYR B O 1
ATOM 2156 N N . PHE B 1 28 ? 19.875 -20.719 -8.352 1 82 28 PHE B N 1
ATOM 2157 C CA . PHE B 1 28 ? 19.203 -21.938 -8.812 1 82 28 PHE B CA 1
ATOM 2158 C C . PHE B 1 28 ? 19.344 -22.094 -10.32 1 82 28 PHE B C 1
ATOM 2160 O O . PHE B 1 28 ? 18.594 -21.484 -11.086 1 82 28 PHE B O 1
ATOM 2167 N N . ASP B 1 29 ? 20.188 -22.984 -10.688 1 81.31 29 ASP B N 1
ATOM 2168 C CA . ASP B 1 29 ? 20.594 -23.156 -12.078 1 81.31 29 ASP B CA 1
ATOM 2169 C C . ASP B 1 29 ? 19.453 -23.703 -12.922 1 81.31 29 ASP B C 1
ATOM 2171 O O . ASP B 1 29 ? 19.453 -23.562 -14.148 1 81.31 29 ASP B O 1
ATOM 2175 N N . ASP B 1 30 ? 18.578 -24.328 -12.367 1 85.81 30 ASP B N 1
ATOM 2176 C CA . ASP B 1 30 ? 17.484 -24.922 -13.125 1 85.81 30 ASP B CA 1
ATOM 2177 C C . ASP B 1 30 ? 16.312 -23.953 -13.289 1 85.81 30 ASP B C 1
ATOM 2179 O O . ASP B 1 30 ? 15.273 -24.312 -13.836 1 85.81 30 ASP B O 1
ATOM 2183 N N . TRP B 1 31 ? 16.516 -22.656 -12.852 1 88.12 31 TRP B N 1
ATOM 2184 C CA . TRP B 1 31 ? 15.469 -21.656 -13 1 88.12 31 TRP B CA 1
ATOM 2185 C C . TRP B 1 31 ? 15.68 -20.828 -14.266 1 88.12 31 TRP B C 1
ATOM 2187 O O . TRP B 1 31 ? 16.781 -20.328 -14.516 1 88.12 31 TRP B O 1
ATOM 2197 N N . ILE B 1 32 ? 14.648 -20.812 -15.094 1 92.19 32 ILE B N 1
ATOM 2198 C CA . ILE B 1 32 ? 14.586 -19.875 -16.203 1 92.19 32 ILE B CA 1
ATOM 2199 C C . ILE B 1 32 ? 13.844 -18.609 -15.773 1 92.19 32 ILE B C 1
ATOM 2201 O O . ILE B 1 32 ? 12.625 -18.641 -15.57 1 92.19 32 ILE B O 1
ATOM 2205 N N . VAL B 1 33 ? 14.586 -17.484 -15.734 1 92.75 33 VAL B N 1
ATOM 2206 C CA . VAL B 1 33 ? 14.062 -16.344 -15.008 1 92.75 33 VAL B CA 1
ATOM 2207 C C . VAL B 1 33 ? 13.609 -15.266 -16 1 92.75 33 VAL B C 1
ATOM 2209 O O . VAL B 1 33 ? 14.367 -14.875 -16.891 1 92.75 33 VAL B O 1
ATOM 2212 N N . LYS B 1 34 ? 12.359 -14.875 -15.891 1 93.5 34 LYS B N 1
ATOM 2213 C CA . LYS B 1 34 ? 11.852 -13.641 -16.469 1 93.5 34 LYS B CA 1
ATOM 2214 C C . LYS B 1 34 ? 11.734 -12.547 -15.422 1 93.5 34 LYS B C 1
ATOM 2216 O O . LYS B 1 34 ? 10.891 -12.625 -14.523 1 93.5 34 LYS B O 1
ATOM 2221 N N . TRP B 1 35 ? 12.578 -11.523 -15.586 1 92.38 35 TRP B N 1
ATOM 2222 C CA . TRP B 1 35 ? 12.578 -10.414 -14.648 1 92.38 35 TRP B CA 1
ATOM 2223 C C . TRP B 1 35 ? 11.727 -9.258 -15.172 1 92.38 35 TRP B C 1
ATOM 2225 O O . TRP B 1 35 ? 11.953 -8.766 -16.281 1 92.38 35 TRP B O 1
ATOM 2235 N N . ILE B 1 36 ? 10.773 -8.867 -14.391 1 93.25 36 ILE B N 1
ATOM 2236 C CA . ILE B 1 36 ? 9.938 -7.73 -14.734 1 93.25 36 ILE B CA 1
ATOM 2237 C C . ILE B 1 36 ? 10.109 -6.625 -13.695 1 93.25 36 ILE B C 1
ATOM 2239 O O . ILE B 1 36 ? 9.75 -6.801 -12.531 1 93.25 36 ILE B O 1
ATOM 2243 N N . ASN B 1 37 ? 10.672 -5.555 -14.125 1 90.81 37 ASN B N 1
ATOM 2244 C CA . ASN B 1 37 ? 10.758 -4.348 -13.312 1 90.81 37 ASN B CA 1
ATOM 2245 C C . ASN B 1 37 ? 9.531 -3.457 -13.5 1 90.81 37 ASN B C 1
ATOM 2247 O O . ASN B 1 37 ? 9.336 -2.881 -14.57 1 90.81 37 ASN B O 1
ATOM 2251 N N . LEU B 1 38 ? 8.797 -3.26 -12.453 1 92.81 38 LEU B N 1
ATOM 2252 C CA . LEU B 1 38 ? 7.531 -2.541 -12.555 1 92.81 38 LEU B CA 1
ATOM 2253 C C . LEU B 1 38 ? 7.766 -1.072 -12.891 1 92.81 38 LEU B C 1
ATOM 2255 O O . LEU B 1 38 ? 6.906 -0.427 -13.5 1 92.81 38 LEU B O 1
ATOM 2259 N N . ASN B 1 39 ? 8.906 -0.529 -12.492 1 87.88 39 ASN B N 1
ATOM 2260 C CA . ASN B 1 39 ? 9.203 0.867 -12.797 1 87.88 39 ASN B CA 1
ATOM 2261 C C . ASN B 1 39 ? 9.445 1.073 -14.289 1 87.88 39 ASN B C 1
ATOM 2263 O O . ASN B 1 39 ? 9.367 2.197 -14.781 1 87.88 39 ASN B O 1
ATOM 2267 N N . GLU B 1 40 ? 9.758 -0.005 -14.961 1 87.88 40 GLU B N 1
ATOM 2268 C CA . GLU B 1 40 ? 10.008 0.064 -16.406 1 87.88 40 GLU B CA 1
ATOM 2269 C C . GLU B 1 40 ? 8.797 -0.43 -17.188 1 87.88 40 GLU B C 1
ATOM 2271 O O . GLU B 1 40 ? 8.68 -0.161 -18.391 1 87.88 40 GLU B O 1
ATOM 2276 N N . ALA B 1 41 ? 7.91 -1.188 -16.531 1 90.25 41 ALA B N 1
ATOM 2277 C CA . ALA B 1 41 ? 6.789 -1.831 -17.203 1 90.25 41 ALA B CA 1
ATOM 2278 C C . ALA B 1 41 ? 5.699 -0.816 -17.547 1 90.25 41 ALA B C 1
ATOM 2280 O O . ALA B 1 41 ? 4.828 -1.088 -18.375 1 90.25 41 ALA B O 1
ATOM 2281 N N . ASN B 1 42 ? 5.699 0.358 -16.969 1 89.19 42 ASN B N 1
ATOM 2282 C CA . ASN B 1 42 ? 4.75 1.433 -17.25 1 89.19 42 ASN B CA 1
ATOM 2283 C C . ASN B 1 42 ? 3.311 0.984 -17.031 1 89.19 42 ASN B C 1
ATOM 2285 O O . ASN B 1 42 ? 2.449 1.195 -17.891 1 89.19 42 ASN B O 1
ATOM 2289 N N . ILE B 1 43 ? 3.037 0.343 -15.922 1 93 43 ILE B N 1
ATOM 2290 C CA . ILE B 1 43 ? 1.661 0.001 -15.578 1 93 43 ILE B CA 1
ATOM 2291 C C . ILE B 1 43 ? 0.913 1.255 -15.133 1 93 43 ILE B C 1
ATOM 2293 O O . ILE B 1 43 ? 1.504 2.158 -14.539 1 93 43 ILE B O 1
ATOM 2297 N N . SER B 1 44 ? -0.369 1.261 -15.43 1 91.62 44 SER B N 1
ATOM 2298 C CA . SER B 1 44 ? -1.181 2.426 -15.094 1 91.62 44 SER B CA 1
ATOM 2299 C C . SER B 1 44 ? -1.935 2.217 -13.781 1 91.62 44 SER B C 1
ATOM 2301 O O . SER B 1 44 ? -2.32 1.093 -13.453 1 91.62 44 SER B O 1
ATOM 2303 N N . ILE B 1 45 ? -2.07 3.293 -13.086 1 91.94 45 ILE B N 1
ATOM 2304 C CA . ILE B 1 45 ? -2.93 3.264 -11.906 1 91.94 45 ILE B CA 1
ATOM 2305 C C . ILE B 1 45 ? -4.363 2.943 -12.32 1 91.94 45 ILE B C 1
ATOM 2307 O O . ILE B 1 45 ? -4.848 3.439 -13.344 1 91.94 45 ILE B O 1
ATOM 2311 N N . VAL B 1 46 ? -4.973 2.143 -11.578 1 85.25 46 VAL B N 1
ATOM 2312 C CA . VAL B 1 46 ? -6.352 1.787 -11.883 1 85.25 46 VAL B CA 1
ATOM 2313 C C . VAL B 1 46 ? -7.238 3.029 -11.789 1 85.25 46 VAL B C 1
ATOM 2315 O O . VAL B 1 46 ? -7.227 3.734 -10.781 1 85.25 46 VAL B O 1
ATOM 2318 N N . THR B 1 47 ? -7.797 3.43 -12.859 1 73.62 47 THR B N 1
ATOM 2319 C CA . THR B 1 47 ? -8.57 4.668 -12.906 1 73.62 47 THR B CA 1
ATOM 2320 C C . THR B 1 47 ? -10.055 4.387 -12.727 1 73.62 47 THR B C 1
ATOM 2322 O O . THR B 1 47 ? -10.477 3.229 -12.711 1 73.62 47 THR B O 1
ATOM 2325 N N . ASN B 1 48 ? -10.68 5.531 -12.812 1 61.34 48 ASN B N 1
ATOM 2326 C CA . ASN B 1 48 ? -12.133 5.543 -12.656 1 61.34 48 ASN B CA 1
ATOM 2327 C C . ASN B 1 48 ? -12.82 4.742 -13.758 1 61.34 48 ASN B C 1
ATOM 2329 O O . ASN B 1 48 ? -12.375 4.754 -14.906 1 61.34 48 ASN B O 1
ATOM 2333 N N . GLY B 1 49 ? -13.516 3.75 -13.32 1 62 49 GLY B N 1
ATOM 2334 C CA . GLY B 1 49 ? -14.32 2.996 -14.273 1 62 49 GLY B CA 1
ATOM 2335 C C . GLY B 1 49 ? -13.875 1.556 -14.422 1 62 49 GLY B C 1
ATOM 2336 O O . GLY B 1 49 ? -14.633 0.709 -14.891 1 62 49 GLY B O 1
ATOM 2337 N N . GLU B 1 50 ? -12.555 1.51 -14.109 1 72.81 50 GLU B N 1
ATOM 2338 C CA . GLU B 1 50 ? -12.109 0.125 -14.234 1 72.81 50 GLU B CA 1
ATOM 2339 C C . GLU B 1 50 ? -12.508 -0.696 -13.008 1 72.81 50 GLU B C 1
ATOM 2341 O O . GLU B 1 50 ? -12.461 -0.202 -11.883 1 72.81 50 GLU B O 1
ATOM 2346 N N . LYS B 1 51 ? -13.07 -1.765 -13.352 1 73.94 51 LYS B N 1
ATOM 2347 C CA . LYS B 1 51 ? -13.453 -2.666 -12.266 1 73.94 51 LYS B CA 1
ATOM 2348 C C . LYS B 1 51 ? -12.289 -3.57 -11.867 1 73.94 51 LYS B C 1
ATOM 2350 O O . LYS B 1 51 ? -11.977 -4.527 -12.578 1 73.94 51 LYS B O 1
ATOM 2355 N N . ILE B 1 52 ? -11.57 -3.336 -10.758 1 74.56 52 ILE B N 1
ATOM 2356 C CA . ILE B 1 52 ? -10.367 -4 -10.273 1 74.56 52 ILE B CA 1
ATOM 2357 C C . ILE B 1 52 ? -10.633 -5.492 -10.094 1 74.56 52 ILE B C 1
ATOM 2359 O O . ILE B 1 52 ? -9.773 -6.324 -10.391 1 74.56 52 ILE B O 1
ATOM 2363 N N . PHE B 1 53 ? -11.789 -5.922 -9.812 1 79.62 53 PHE B N 1
ATOM 2364 C CA . PHE B 1 53 ? -12.07 -7.312 -9.477 1 79.62 53 PHE B CA 1
ATOM 2365 C C . PHE B 1 53 ? -12.945 -7.961 -10.547 1 79.62 53 PHE B C 1
ATOM 2367 O O . PHE B 1 53 ? -13.438 -9.078 -10.359 1 79.62 53 PHE B O 1
ATOM 2374 N N . ASP B 1 54 ? -13.055 -7.281 -11.695 1 83.38 54 ASP B N 1
ATOM 2375 C CA . ASP B 1 54 ? -13.984 -7.82 -12.68 1 83.38 54 ASP B CA 1
ATOM 2376 C C . ASP B 1 54 ? -13.359 -7.848 -14.07 1 83.38 54 ASP B C 1
ATOM 2378 O O . ASP B 1 54 ? -14.055 -7.711 -15.078 1 83.38 54 ASP B O 1
ATOM 2382 N N . VAL B 1 55 ? -12.07 -7.848 -14.062 1 83.06 55 VAL B N 1
ATOM 2383 C CA . VAL B 1 55 ? -11.359 -7.887 -15.336 1 83.06 55 VAL B CA 1
ATOM 2384 C C . VAL B 1 55 ? -10.305 -8.992 -15.305 1 83.06 55 VAL B C 1
ATOM 2386 O O . VAL B 1 55 ? -9.578 -9.133 -14.312 1 83.06 55 VAL B O 1
ATOM 2389 N N . ASP B 1 56 ? -10.328 -9.734 -16.406 1 90.31 56 ASP B N 1
ATOM 2390 C CA . ASP B 1 56 ? -9.203 -10.641 -16.609 1 90.31 56 ASP B CA 1
ATOM 2391 C C . ASP B 1 56 ? -7.922 -9.867 -16.922 1 90.31 56 ASP B C 1
ATOM 2393 O O . ASP B 1 56 ? -7.82 -9.203 -17.953 1 90.31 56 ASP B O 1
ATOM 2397 N N . PRO B 1 57 ? -6.938 -9.984 -16.062 1 94 57 PRO B N 1
ATOM 2398 C CA . PRO B 1 57 ? -5.691 -9.25 -16.312 1 94 57 PRO B CA 1
ATOM 2399 C C . PRO B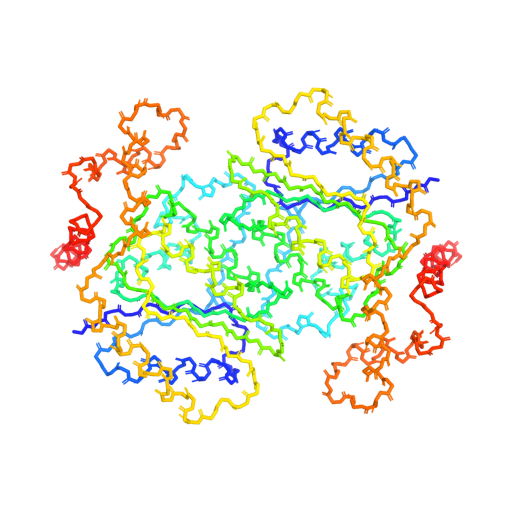 1 57 ? -5.066 -9.586 -17.656 1 94 57 PRO B C 1
ATOM 2401 O O . PRO B 1 57 ? -4.414 -8.734 -18.266 1 94 57 PRO B O 1
ATOM 2404 N N . LEU B 1 58 ? -5.305 -10.805 -18.156 1 94.56 58 LEU B N 1
ATOM 2405 C CA . LEU B 1 58 ? -4.781 -11.195 -19.469 1 94.56 58 LEU B CA 1
ATOM 2406 C C . LEU B 1 58 ? -5.418 -10.367 -20.578 1 94.56 58 LEU B C 1
ATOM 2408 O O . LEU B 1 58 ? -4.852 -10.242 -21.656 1 94.56 58 LEU B O 1
ATOM 2412 N N . LYS B 1 59 ? -6.559 -9.867 -20.297 1 92.5 59 LYS B N 1
ATOM 2413 C CA . LYS B 1 59 ? -7.309 -9.109 -21.297 1 92.5 59 LYS B CA 1
ATOM 2414 C C . LYS B 1 59 ? -7.371 -7.633 -20.922 1 92.5 59 LYS B C 1
ATOM 2416 O O . LYS B 1 59 ? -8.258 -6.906 -21.391 1 92.5 59 LYS B O 1
ATOM 2421 N N . SER B 1 60 ? -6.492 -7.25 -20.062 1 91.81 60 SER B N 1
ATOM 2422 C CA . SER B 1 60 ? -6.445 -5.852 -19.656 1 91.81 60 SER B CA 1
ATOM 2423 C C . SER B 1 60 ? -6.164 -4.934 -20.828 1 91.81 60 SER B C 1
ATOM 2425 O O . SER B 1 60 ? -5.383 -5.277 -21.719 1 91.81 60 SER B O 1
ATOM 2427 N N . LYS B 1 61 ? -6.781 -3.756 -20.828 1 90 61 LYS B N 1
ATOM 2428 C CA . LYS B 1 61 ? -6.477 -2.74 -21.828 1 90 61 LYS B CA 1
ATOM 2429 C C . LYS B 1 61 ? -5.055 -2.217 -21.672 1 90 61 LYS B C 1
ATOM 2431 O O . LYS B 1 61 ? -4.449 -1.739 -22.641 1 90 61 LYS B O 1
ATOM 2436 N N . ASP B 1 62 ? -4.574 -2.283 -20.469 1 92.88 62 ASP B N 1
ATOM 2437 C CA . ASP B 1 62 ? -3.162 -1.995 -20.234 1 92.88 62 ASP B CA 1
ATOM 2438 C C . ASP B 1 62 ? -2.281 -3.164 -20.672 1 92.88 62 ASP B C 1
ATOM 2440 O O . ASP B 1 62 ? -2.205 -4.184 -19.969 1 92.88 62 ASP B O 1
ATOM 2444 N N . LYS B 1 63 ? -1.556 -2.959 -21.75 1 94.81 63 LYS B N 1
ATOM 2445 C CA . LYS B 1 63 ? -0.79 -4.039 -22.359 1 94.81 63 LYS B CA 1
ATOM 2446 C C . LYS B 1 63 ? 0.297 -4.551 -21.422 1 94.81 63 LYS B C 1
ATOM 2448 O O . LYS B 1 63 ? 0.643 -5.734 -21.453 1 94.81 63 LYS B O 1
ATOM 2453 N N . SER B 1 64 ? 0.841 -3.656 -20.625 1 95.38 64 SER B N 1
ATOM 2454 C CA . SER B 1 64 ? 1.851 -4.074 -19.656 1 95.38 64 SER B CA 1
ATOM 2455 C C . SER B 1 64 ? 1.269 -5.039 -18.641 1 95.38 64 SER B C 1
ATOM 2457 O O . SER B 1 64 ? 1.909 -6.027 -18.266 1 95.38 64 SER B O 1
ATOM 2459 N N . VAL B 1 65 ? 0.043 -4.781 -18.234 1 95.5 65 VAL B N 1
ATOM 2460 C CA . VAL B 1 65 ? -0.633 -5.648 -17.281 1 95.5 65 VAL B CA 1
ATOM 2461 C C . VAL B 1 65 ? -0.907 -7.012 -17.922 1 95.5 65 VAL B C 1
ATOM 2463 O O . VAL B 1 65 ? -0.668 -8.055 -17.297 1 95.5 65 VAL B O 1
ATOM 2466 N N . ALA B 1 66 ? -1.37 -6.988 -19.141 1 96.12 66 ALA B N 1
ATOM 2467 C CA . ALA B 1 66 ? -1.646 -8.234 -19.859 1 96.12 66 ALA B CA 1
ATOM 2468 C C . ALA B 1 66 ? -0.377 -9.07 -20 1 96.12 66 ALA B C 1
ATOM 2470 O O . ALA B 1 66 ? -0.403 -10.289 -19.812 1 96.12 66 ALA B O 1
ATOM 2471 N N . LYS B 1 67 ? 0.685 -8.422 -20.281 1 97.12 67 LYS B N 1
ATOM 2472 C CA . LYS B 1 67 ? 1.969 -9.102 -20.438 1 97.12 67 LYS B CA 1
ATOM 2473 C C . LYS B 1 67 ? 2.428 -9.703 -19.109 1 97.12 67 LYS B C 1
ATOM 2475 O O . LYS B 1 67 ? 2.873 -10.859 -19.062 1 97.12 67 LYS B O 1
ATOM 2480 N N . ILE B 1 68 ? 2.328 -8.969 -18.062 1 97.56 68 ILE B N 1
ATOM 2481 C CA . ILE B 1 68 ? 2.713 -9.453 -16.75 1 97.56 68 ILE B CA 1
ATOM 2482 C C . ILE B 1 68 ? 1.855 -10.664 -16.375 1 97.56 68 ILE B C 1
ATOM 2484 O O . ILE B 1 68 ? 2.375 -11.68 -15.914 1 97.56 68 ILE B O 1
ATOM 2488 N N . ALA B 1 69 ? 0.54 -10.508 -16.641 1 97 69 ALA B N 1
ATOM 2489 C CA . ALA B 1 69 ? -0.38 -11.602 -16.344 1 97 69 ALA B CA 1
ATOM 2490 C C . ALA B 1 69 ? 0.015 -12.875 -17.094 1 97 69 ALA B C 1
ATOM 2492 O O . ALA B 1 69 ? -0.048 -13.969 -16.547 1 97 69 ALA B O 1
ATOM 2493 N N . PHE B 1 70 ? 0.449 -12.703 -18.281 1 96.62 70 PHE B N 1
ATOM 2494 C CA . PHE B 1 70 ? 0.891 -13.836 -19.094 1 96.62 70 PHE B CA 1
ATOM 2495 C C . PHE B 1 70 ? 2.066 -14.547 -18.438 1 96.62 70 PHE B C 1
ATOM 2497 O O . PHE B 1 70 ? 2.043 -15.766 -18.266 1 96.62 70 PHE B O 1
ATOM 2504 N N . PHE B 1 71 ? 3.035 -13.828 -17.984 1 96.5 71 PHE B N 1
ATOM 2505 C CA . PHE B 1 71 ? 4.227 -14.43 -17.391 1 96.5 71 PHE B CA 1
ATOM 2506 C C . PHE B 1 71 ? 3.908 -15.047 -16.031 1 96.5 71 PHE B C 1
ATOM 2508 O O . PHE B 1 71 ? 4.488 -16.062 -15.664 1 96.5 71 PHE B O 1
ATOM 2515 N N . LEU B 1 72 ? 2.979 -14.422 -15.312 1 97.38 72 LEU B N 1
ATOM 2516 C CA . LEU B 1 72 ? 2.545 -15 -14.047 1 97.38 72 LEU B CA 1
ATOM 2517 C C . LEU B 1 72 ? 1.885 -16.359 -14.273 1 97.38 72 LEU B C 1
ATOM 2519 O O . LEU B 1 72 ? 2.182 -17.328 -13.562 1 97.38 72 LEU B O 1
ATOM 2523 N N . LYS B 1 73 ? 1.055 -16.406 -15.258 1 95.56 73 LYS B N 1
ATOM 2524 C CA . LYS B 1 73 ? 0.306 -17.625 -15.523 1 95.56 73 LYS B CA 1
ATOM 2525 C C . LYS B 1 73 ? 1.226 -18.734 -16.031 1 95.56 73 LYS B C 1
ATOM 2527 O O . LYS B 1 73 ? 0.998 -19.906 -15.766 1 95.56 73 LYS B O 1
ATOM 2532 N N . GLU B 1 74 ? 2.293 -18.375 -16.656 1 94.44 74 GLU B N 1
ATOM 2533 C CA . GLU B 1 74 ? 3.201 -19.344 -17.25 1 94.44 74 GLU B CA 1
ATOM 2534 C C . GLU B 1 74 ? 4.23 -19.828 -16.234 1 94.44 74 GLU B C 1
ATOM 2536 O O . GLU B 1 74 ? 4.887 -20.859 -16.438 1 94.44 74 GLU B O 1
ATOM 2541 N N . ALA B 1 75 ? 4.375 -19.188 -15.156 1 94.81 75 ALA B N 1
ATOM 2542 C CA . ALA B 1 75 ? 5.465 -19.453 -14.219 1 94.81 75 ALA B CA 1
ATOM 2543 C C . ALA B 1 75 ? 5.152 -20.641 -13.328 1 94.81 75 ALA B C 1
ATOM 2545 O O . ALA B 1 75 ? 3.986 -20.922 -13.031 1 94.81 75 ALA B O 1
ATOM 2546 N N . ASP B 1 76 ? 6.23 -21.297 -12.945 1 91.5 76 ASP B N 1
ATOM 2547 C CA . ASP B 1 76 ? 6.168 -22.281 -11.867 1 91.5 76 ASP B CA 1
ATOM 2548 C C . ASP B 1 76 ? 6.406 -21.625 -10.508 1 91.5 76 ASP B C 1
ATOM 2550 O O . ASP B 1 76 ? 5.82 -22.031 -9.5 1 91.5 76 ASP B O 1
ATOM 2554 N N . ILE B 1 77 ? 7.281 -20.656 -10.562 1 91.62 77 ILE B N 1
ATOM 2555 C CA . ILE B 1 77 ? 7.668 -19.906 -9.367 1 91.62 77 ILE B CA 1
ATOM 2556 C C . ILE B 1 77 ? 7.48 -18.406 -9.602 1 91.62 77 ILE B C 1
ATOM 2558 O O . ILE B 1 77 ? 7.836 -17.891 -10.664 1 91.62 77 ILE B O 1
ATOM 2562 N N . ILE B 1 78 ? 6.871 -17.766 -8.648 1 95.31 78 ILE B N 1
ATOM 2563 C CA . ILE B 1 78 ? 6.672 -16.312 -8.688 1 95.31 78 ILE B CA 1
ATOM 2564 C C . ILE B 1 78 ? 7.363 -15.664 -7.496 1 95.31 78 ILE B C 1
ATOM 2566 O O . ILE B 1 78 ? 7.062 -15.992 -6.344 1 95.31 78 ILE B O 1
ATOM 2570 N N . ILE B 1 79 ? 8.297 -14.742 -7.77 1 92.94 79 ILE B N 1
ATOM 2571 C CA . ILE B 1 79 ? 9.008 -14.039 -6.711 1 92.94 79 ILE B CA 1
ATOM 2572 C C . ILE B 1 79 ? 8.648 -12.555 -6.738 1 92.94 79 ILE B C 1
ATOM 2574 O O . ILE B 1 79 ? 8.758 -11.906 -7.777 1 92.94 79 ILE B O 1
ATOM 2578 N N . TRP B 1 80 ? 8.219 -12.086 -5.629 1 96.19 80 TRP B N 1
ATOM 2579 C CA . TRP B 1 80 ? 7.891 -10.672 -5.457 1 96.19 80 TRP B CA 1
ATOM 2580 C C . TRP B 1 80 ? 8.977 -9.953 -4.668 1 96.19 80 TRP B C 1
ATOM 2582 O O . TRP B 1 80 ? 9.398 -10.422 -3.604 1 96.19 80 TRP B O 1
ATOM 2592 N N . ILE B 1 81 ? 9.461 -8.859 -5.223 1 92.31 81 ILE B N 1
ATOM 2593 C CA . ILE B 1 81 ? 10.484 -8.031 -4.59 1 92.31 81 ILE B CA 1
ATOM 2594 C C . ILE B 1 81 ? 9.977 -6.598 -4.461 1 92.31 81 ILE B C 1
ATOM 2596 O O . ILE B 1 81 ? 9.562 -5.988 -5.449 1 92.31 81 ILE B O 1
ATOM 2600 N N . THR B 1 82 ? 10.008 -6.039 -3.25 1 92.69 82 THR B N 1
ATOM 2601 C CA . THR B 1 82 ? 9.578 -4.656 -3.078 1 92.69 82 THR B CA 1
ATOM 2602 C C . THR B 1 82 ? 10.406 -3.967 -1.995 1 92.69 82 THR B C 1
ATOM 2604 O O . THR B 1 82 ? 10.742 -4.578 -0.979 1 92.69 82 THR B O 1
ATOM 2607 N N . PRO B 1 83 ? 10.805 -2.76 -2.242 1 89.44 83 PRO B N 1
ATOM 2608 C CA . PRO B 1 83 ? 11.289 -1.952 -1.122 1 89.44 83 PRO B CA 1
ATOM 2609 C C . PRO B 1 83 ? 10.18 -1.548 -0.16 1 89.44 83 PRO B C 1
ATOM 2611 O O . PRO B 1 83 ? 8.992 -1.708 -0.476 1 89.44 83 PRO B O 1
ATOM 2614 N N . VAL B 1 84 ? 10.609 -1.111 1 1 91.31 84 VAL B N 1
ATOM 2615 C CA . VAL B 1 84 ? 9.664 -0.538 1.95 1 91.31 84 VAL B CA 1
ATOM 2616 C C . VAL B 1 84 ? 9.602 0.977 1.765 1 91.31 84 VAL B C 1
ATOM 2618 O O . VAL B 1 84 ? 10.586 1.679 1.99 1 91.31 84 VAL B O 1
ATOM 2621 N N . TYR B 1 85 ? 8.484 1.445 1.285 1 91.62 85 TYR B N 1
ATOM 2622 C CA . TYR B 1 85 ? 8.172 2.867 1.19 1 91.62 85 TYR B CA 1
ATOM 2623 C C . TYR B 1 85 ? 6.957 3.219 2.045 1 91.62 85 TYR B C 1
ATOM 2625 O O . TYR B 1 85 ? 5.895 2.611 1.903 1 91.62 85 TYR B O 1
ATOM 2633 N N . MET B 1 86 ? 7.223 4.176 2.965 1 94.44 86 MET B N 1
ATOM 2634 C CA . MET B 1 86 ? 6.141 4.621 3.834 1 94.44 86 MET B CA 1
ATOM 2635 C C . MET B 1 86 ? 5.52 3.443 4.578 1 94.44 86 MET B C 1
ATOM 2637 O O . MET B 1 86 ? 4.297 3.289 4.598 1 94.44 86 MET B O 1
ATOM 2641 N N . LYS B 1 87 ? 6.402 2.572 5.047 1 95.19 87 LYS B N 1
ATOM 2642 C CA . LYS B 1 87 ? 6.074 1.461 5.938 1 95.19 87 LYS B CA 1
ATOM 2643 C C . LYS B 1 87 ? 5.172 0.448 5.242 1 95.19 87 LYS B C 1
ATOM 2645 O O . LYS B 1 87 ? 4.328 -0.183 5.883 1 95.19 87 LYS B O 1
ATOM 2650 N N . ASN B 1 88 ? 5.227 0.33 3.969 1 96.94 88 ASN B N 1
ATOM 2651 C CA . ASN B 1 88 ? 4.469 -0.612 3.152 1 96.94 88 ASN B CA 1
ATOM 2652 C C . ASN B 1 88 ? 5.18 -0.909 1.833 1 96.94 88 ASN B C 1
ATOM 2654 O O . ASN B 1 88 ? 6.293 -0.436 1.603 1 96.94 88 ASN B O 1
ATOM 2658 N N . VAL B 1 89 ? 4.59 -1.75 0.981 1 96.12 89 VAL B N 1
ATOM 2659 C CA . VAL B 1 89 ? 5.133 -1.962 -0.356 1 96.12 89 VAL B CA 1
ATOM 2660 C C . VAL B 1 89 ? 5.215 -0.63 -1.099 1 96.12 89 VAL B C 1
ATOM 2662 O O . VAL B 1 89 ? 4.547 0.337 -0.727 1 96.12 89 VAL B O 1
ATOM 2665 N N . SER B 1 90 ? 6.07 -0.633 -2.113 1 93.31 90 SER B N 1
ATOM 2666 C CA . SER B 1 90 ? 6.164 0.581 -2.918 1 93.31 90 SER B CA 1
ATOM 2667 C C . SER B 1 90 ? 4.859 0.862 -3.648 1 93.31 90 SER B C 1
ATOM 2669 O O . SER B 1 90 ? 4.039 -0.041 -3.84 1 93.31 90 SER B O 1
ATOM 2671 N N . GLY B 1 91 ? 4.66 2.123 -4.055 1 95.12 91 GLY B N 1
ATOM 2672 C CA . GLY B 1 91 ? 3.461 2.516 -4.777 1 95.12 91 GLY B CA 1
ATOM 2673 C C . GLY B 1 91 ? 3.234 1.706 -6.039 1 95.12 91 GLY B C 1
ATOM 2674 O O . GLY B 1 91 ? 2.133 1.203 -6.273 1 95.12 91 GLY B O 1
ATOM 2675 N N . VAL B 1 92 ? 4.266 1.543 -6.805 1 94.56 92 VAL B N 1
ATOM 2676 C CA . VAL B 1 92 ? 4.117 0.833 -8.07 1 94.56 92 VAL B CA 1
ATOM 2677 C C . VAL B 1 92 ? 3.77 -0.63 -7.805 1 94.56 92 VAL B C 1
ATOM 2679 O O . VAL B 1 92 ? 3 -1.236 -8.555 1 94.56 92 VAL B O 1
ATOM 2682 N N . PHE B 1 93 ? 4.332 -1.201 -6.742 1 96 93 PHE B N 1
ATOM 2683 C CA . PHE B 1 93 ? 4.016 -2.582 -6.402 1 96 93 PHE B CA 1
ATOM 2684 C C . PHE B 1 93 ? 2.553 -2.717 -5.992 1 96 93 PHE B C 1
ATOM 2686 O O . PHE B 1 93 ? 1.893 -3.697 -6.344 1 96 93 PHE B O 1
ATOM 2693 N N . LYS B 1 94 ? 2.072 -1.711 -5.215 1 97.06 94 LYS B N 1
ATOM 2694 C CA . LYS B 1 94 ? 0.665 -1.749 -4.828 1 97.06 94 LYS B CA 1
ATOM 2695 C C . LYS B 1 94 ? -0.244 -1.62 -6.047 1 97.06 94 LYS B C 1
ATOM 2697 O O . LYS B 1 94 ? -1.312 -2.232 -6.102 1 97.06 94 LYS B O 1
ATOM 2702 N N . VAL B 1 95 ? 0.114 -0.792 -7 1 95.62 95 VAL B N 1
ATOM 2703 C CA . VAL B 1 95 ? -0.638 -0.66 -8.242 1 95.62 95 VAL B CA 1
ATOM 2704 C C . VAL B 1 95 ? -0.657 -1.997 -8.977 1 95.62 95 VAL B C 1
ATOM 2706 O O . VAL B 1 95 ? -1.699 -2.422 -9.484 1 95.62 95 VAL B O 1
ATOM 2709 N N . PHE B 1 96 ? 0.44 -2.674 -9.023 1 96.81 96 PHE B N 1
ATOM 2710 C CA . PHE B 1 96 ? 0.543 -4 -9.617 1 96.81 96 PHE B CA 1
ATOM 2711 C C . PHE B 1 96 ? -0.43 -4.969 -8.961 1 96.81 96 PHE B C 1
ATOM 2713 O O . PHE B 1 96 ? -1.178 -5.672 -9.641 1 96.81 96 PHE B O 1
ATOM 2720 N N . LEU B 1 97 ? -0.444 -5 -7.641 1 97.69 97 LEU B N 1
ATOM 2721 C CA . LEU B 1 97 ? -1.345 -5.891 -6.918 1 97.69 97 LEU B CA 1
ATOM 2722 C C . LEU B 1 97 ? -2.799 -5.59 -7.262 1 97.69 97 LEU B C 1
ATOM 2724 O O . LEU B 1 97 ? -3.6 -6.508 -7.457 1 97.69 97 LEU B O 1
ATOM 2728 N N . ASP B 1 98 ? -3.098 -4.324 -7.352 1 95.06 98 ASP B N 1
ATOM 2729 C CA . ASP B 1 98 ? -4.465 -3.945 -7.699 1 95.06 98 ASP B CA 1
ATOM 2730 C C . ASP B 1 98 ? -4.824 -4.418 -9.102 1 95.06 98 ASP B C 1
ATOM 2732 O O . ASP B 1 98 ? -5.969 -4.801 -9.359 1 95.06 98 ASP B O 1
ATOM 2736 N N . ARG B 1 99 ? -3.881 -4.41 -9.984 1 95.19 99 ARG B N 1
ATOM 2737 C CA . ARG B 1 99 ? -4.117 -4.75 -11.383 1 95.19 99 ARG B CA 1
ATOM 2738 C C . ARG B 1 99 ? -4.383 -6.242 -11.539 1 95.19 99 ARG B C 1
ATOM 2740 O O . ARG B 1 99 ? -5.012 -6.664 -12.516 1 95.19 99 ARG B O 1
ATOM 2747 N N . ILE B 1 100 ? -3.938 -7.031 -10.594 1 96.19 100 ILE B N 1
ATOM 2748 C CA . ILE B 1 100 ? -4.152 -8.469 -10.695 1 96.19 100 ILE B CA 1
ATOM 2749 C C . ILE B 1 100 ? -5.078 -8.93 -9.57 1 96.19 100 ILE B C 1
ATOM 2751 O O . ILE B 1 100 ? -5.055 -10.102 -9.18 1 96.19 100 ILE B O 1
ATOM 2755 N N . ALA B 1 101 ? -5.875 -8.055 -9.047 1 94.88 101 ALA B N 1
ATOM 2756 C CA . ALA B 1 101 ? -6.645 -8.258 -7.824 1 94.88 101 ALA B CA 1
ATOM 2757 C C . ALA B 1 101 ? -7.625 -9.414 -7.98 1 94.88 101 ALA B C 1
ATOM 2759 O O . ALA B 1 101 ? -7.914 -10.125 -7.016 1 94.88 101 ALA B O 1
ATOM 2760 N N . VAL B 1 102 ? -8.125 -9.68 -9.148 1 93.5 102 VAL B N 1
ATOM 2761 C CA . VAL B 1 102 ? -9.156 -10.695 -9.375 1 9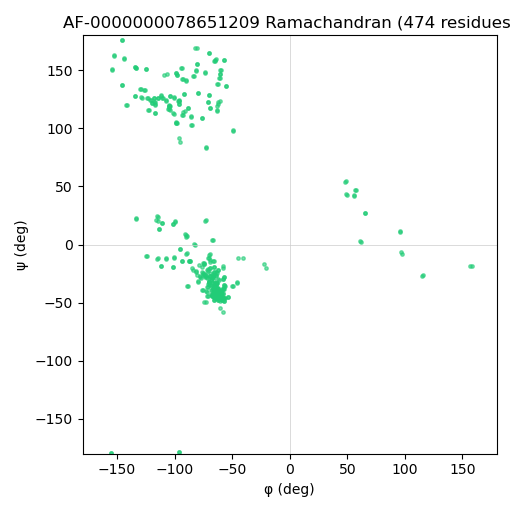3.5 102 VAL B CA 1
ATOM 2762 C C . VAL B 1 102 ? -8.609 -12.078 -9.023 1 93.5 102 VAL B C 1
ATOM 2764 O O . VAL B 1 102 ? -9.359 -12.953 -8.602 1 93.5 102 VAL B O 1
ATOM 2767 N N . TYR B 1 103 ? -7.281 -12.234 -9.141 1 96.06 103 TYR B N 1
ATOM 2768 C CA . TYR B 1 103 ? -6.672 -13.516 -8.812 1 96.06 103 TYR B CA 1
ATOM 2769 C C . TYR B 1 103 ? -6.871 -13.859 -7.344 1 96.06 103 TYR B C 1
ATOM 2771 O O . TYR B 1 103 ? -6.816 -15.031 -6.965 1 96.06 103 TYR B O 1
ATOM 2779 N N . SER B 1 104 ? -7.074 -12.836 -6.52 1 95 104 SER B N 1
ATOM 2780 C CA . SER B 1 104 ? -7.305 -13.086 -5.102 1 95 104 SER B CA 1
ATOM 2781 C C . SER B 1 104 ? -8.703 -13.641 -4.859 1 95 104 SER B C 1
ATOM 2783 O O . SER B 1 104 ? -8.969 -14.211 -3.799 1 95 104 SER B O 1
ATOM 2785 N N . HIS B 1 105 ? -9.562 -13.492 -5.82 1 91.56 105 HIS B N 1
ATOM 2786 C CA . HIS B 1 105 ? -10.93 -13.992 -5.688 1 91.56 105 HIS B CA 1
ATOM 2787 C C . HIS B 1 105 ? -11.102 -15.32 -6.418 1 91.56 105 HIS B C 1
ATOM 2789 O O . HIS B 1 105 ? -12.102 -16.016 -6.227 1 91.56 105 HIS B O 1
ATOM 2795 N N . THR B 1 106 ? -10.125 -15.68 -7.223 1 93.31 106 THR B N 1
ATOM 2796 C CA . THR B 1 106 ? -10.328 -16.844 -8.078 1 93.31 106 THR B CA 1
ATOM 2797 C C . THR B 1 106 ? -9.234 -17.875 -7.848 1 93.31 106 THR B C 1
ATOM 2799 O O . THR B 1 106 ? -9.297 -18.984 -8.383 1 93.31 106 THR B O 1
ATOM 2802 N N . MET B 1 107 ? -8.203 -17.562 -7.125 1 95.31 107 MET B N 1
ATOM 2803 C CA . MET B 1 107 ? -7.047 -18.422 -6.887 1 95.31 107 MET B CA 1
ATOM 2804 C C . MET B 1 107 ? -6.52 -19 -8.195 1 95.31 107 MET B C 1
ATOM 2806 O O . MET B 1 107 ? -6.172 -20.172 -8.266 1 95.31 107 MET B O 1
ATOM 2810 N N . GLU B 1 108 ? -6.457 -18.141 -9.188 1 94.44 108 GLU B N 1
ATOM 2811 C CA . GLU B 1 108 ? -6.09 -18.562 -10.531 1 94.44 108 GLU B CA 1
ATOM 2812 C C . GLU B 1 108 ? -4.621 -18.969 -10.602 1 94.44 108 GLU B C 1
ATOM 2814 O O . GLU B 1 108 ? -4.195 -19.625 -11.562 1 94.44 108 GLU B O 1
ATOM 2819 N N . LEU B 1 109 ? -3.846 -18.641 -9.648 1 96.81 109 LEU B N 1
ATOM 2820 C CA . LEU B 1 109 ? -2.424 -18.969 -9.68 1 96.81 109 LEU B CA 1
ATOM 2821 C C . LEU B 1 109 ? -2.129 -20.203 -8.836 1 96.81 109 LEU B C 1
ATOM 2823 O O . LEU B 1 109 ? -0.975 -20.453 -8.477 1 96.81 109 LEU B O 1
ATOM 2827 N N . ALA B 1 110 ? -3.188 -20.953 -8.609 1 96.06 110 ALA B N 1
ATOM 2828 C CA . ALA B 1 110 ? -3.057 -22.203 -7.875 1 96.06 110 ALA B CA 1
ATOM 2829 C C . ALA B 1 110 ? -2.029 -23.125 -8.531 1 96.06 110 ALA B C 1
ATOM 2831 O O . ALA B 1 110 ? -2.02 -23.281 -9.758 1 96.06 110 ALA B O 1
ATOM 2832 N N . GLY B 1 111 ? -1.214 -23.703 -7.633 1 93.31 111 GLY B N 1
ATOM 2833 C CA . GLY B 1 111 ? -0.206 -24.641 -8.109 1 93.31 111 GLY B CA 1
ATOM 2834 C C . GLY B 1 111 ? 1.159 -24 -8.289 1 93.31 111 GLY B C 1
ATOM 2835 O O . GLY B 1 111 ? 2.148 -24.703 -8.531 1 93.31 111 GLY B O 1
ATOM 2836 N N . LYS B 1 112 ? 1.252 -22.75 -8.148 1 93.56 112 LYS B N 1
ATOM 2837 C CA . LYS B 1 112 ? 2.527 -22.047 -8.258 1 93.56 112 LYS B CA 1
ATOM 2838 C C . LYS B 1 112 ? 3.174 -21.859 -6.891 1 93.56 112 LYS B C 1
ATOM 2840 O O . LYS B 1 112 ? 2.48 -21.781 -5.879 1 93.56 112 LYS B O 1
ATOM 2845 N N . LEU B 1 113 ? 4.484 -21.797 -6.953 1 92.25 113 LEU B N 1
ATOM 2846 C CA . LEU B 1 113 ? 5.25 -21.516 -5.746 1 92.25 113 LEU B CA 1
ATOM 2847 C C . LEU B 1 113 ? 5.641 -20.031 -5.691 1 92.25 113 LEU B C 1
ATOM 2849 O O . LEU B 1 113 ? 5.855 -19.406 -6.73 1 92.25 113 LEU B O 1
ATOM 2853 N N . GLY B 1 114 ? 5.707 -19.531 -4.434 1 93.56 114 GLY B N 1
ATOM 2854 C CA . GLY B 1 114 ? 5.965 -18.109 -4.277 1 93.56 114 GLY B CA 1
ATOM 2855 C C . GLY B 1 114 ? 7.164 -17.812 -3.4 1 93.56 114 GLY B C 1
ATOM 2856 O O . GLY B 1 114 ? 7.484 -18.578 -2.496 1 93.56 114 GLY B O 1
ATOM 2857 N N . GLY B 1 115 ? 7.809 -16.75 -3.629 1 91.88 115 GLY B N 1
ATOM 2858 C CA . GLY B 1 115 ? 8.844 -16.141 -2.807 1 91.88 115 GLY B CA 1
ATOM 2859 C C . GLY B 1 115 ? 8.648 -14.648 -2.613 1 91.88 115 GLY B C 1
ATOM 2860 O O . GLY B 1 115 ? 8.109 -13.969 -3.488 1 91.88 115 GLY B O 1
ATOM 2861 N N . ILE B 1 116 ? 9.164 -14.172 -1.469 1 93.88 116 ILE B N 1
ATOM 2862 C CA . ILE B 1 116 ? 9.023 -12.758 -1.133 1 93.88 116 ILE B CA 1
ATOM 2863 C C . ILE B 1 116 ? 10.359 -12.211 -0.635 1 93.88 116 ILE B C 1
ATOM 2865 O O . ILE B 1 116 ? 11.016 -12.828 0.211 1 93.88 116 ILE B O 1
ATOM 2869 N N . LEU B 1 117 ? 10.75 -11.141 -1.246 1 89.88 117 LEU B N 1
ATOM 2870 C CA . LEU B 1 117 ? 11.898 -10.367 -0.788 1 89.88 117 LEU B CA 1
ATOM 2871 C C . LEU B 1 117 ? 11.508 -8.922 -0.499 1 89.88 117 LEU B C 1
ATOM 2873 O O . LEU B 1 117 ? 11.094 -8.195 -1.404 1 89.88 117 LEU B O 1
ATOM 2877 N N . VAL B 1 118 ? 11.617 -8.531 0.785 1 91.19 118 VAL B N 1
ATOM 2878 C CA . VAL B 1 118 ? 11.32 -7.164 1.192 1 91.19 118 VAL B CA 1
ATOM 2879 C C . VAL B 1 118 ? 12.602 -6.449 1.595 1 91.19 118 VAL B C 1
ATOM 2881 O O . VAL B 1 118 ? 13.352 -6.941 2.443 1 91.19 118 VAL B O 1
ATOM 2884 N N . LEU B 1 119 ? 12.82 -5.277 0.961 1 85.31 119 LEU B N 1
ATOM 2885 C CA . LEU B 1 119 ? 14.047 -4.52 1.181 1 85.31 119 LEU B CA 1
ATOM 2886 C C . LEU B 1 119 ? 13.766 -3.223 1.927 1 85.31 119 LEU B C 1
ATOM 2888 O O . LEU B 1 119 ? 12.859 -2.473 1.553 1 85.31 119 LEU B O 1
ATOM 2892 N N . SER B 1 120 ? 14.484 -2.998 2.988 1 85.94 120 SER B N 1
ATOM 2893 C CA . SER B 1 120 ? 14.266 -1.776 3.756 1 85.94 120 SER B CA 1
ATOM 2894 C C . SER B 1 120 ? 15.594 -1.104 4.105 1 85.94 120 SER B C 1
ATOM 2896 O O . SER B 1 120 ? 16.625 -1.768 4.188 1 85.94 120 SER B O 1
ATOM 2898 N N . ALA B 1 121 ? 15.578 0.22 4.277 1 77.31 121 ALA B N 1
ATOM 2899 C CA . ALA B 1 121 ? 16.75 0.969 4.738 1 77.31 121 ALA B CA 1
ATOM 2900 C C . ALA B 1 121 ? 16.766 1.07 6.262 1 77.31 121 ALA B C 1
ATOM 2902 O O . ALA B 1 121 ? 17.625 1.747 6.832 1 77.31 121 ALA B O 1
ATOM 2903 N N . GLY B 1 122 ? 15.922 0.404 7 1 77.56 122 GLY B N 1
ATOM 2904 C CA . GLY B 1 122 ? 15.93 0.488 8.453 1 77.56 122 GLY B CA 1
ATOM 2905 C C . GLY B 1 122 ? 14.602 0.128 9.078 1 77.56 122 GLY B C 1
ATOM 2906 O O . GLY B 1 122 ? 14.531 -0.166 10.273 1 77.56 122 GLY B O 1
ATOM 2907 N N . SER B 1 123 ? 13.625 0.164 8.305 1 81.69 123 SER B N 1
ATOM 2908 C CA . SER B 1 123 ? 12.297 -0.14 8.836 1 81.69 123 SER B CA 1
ATOM 2909 C C . SER B 1 123 ? 12.078 -1.646 8.938 1 81.69 123 SER B C 1
ATOM 2911 O O . SER B 1 123 ? 12.773 -2.428 8.289 1 81.69 123 SER B O 1
ATOM 2913 N N . GLU B 1 124 ? 11.219 -1.992 9.797 1 87.88 124 GLU B N 1
ATOM 2914 C CA . GLU B 1 124 ? 10.828 -3.395 9.922 1 87.88 124 GLU B CA 1
ATOM 2915 C C . GLU B 1 124 ? 10.219 -3.914 8.625 1 87.88 124 GLU B C 1
ATOM 2917 O O . GLU B 1 124 ? 9.594 -3.154 7.875 1 87.88 124 GLU B O 1
ATOM 2922 N N . THR B 1 125 ? 10.477 -5.223 8.367 1 92.62 125 THR B N 1
ATOM 2923 C CA . THR B 1 125 ? 10 -5.797 7.109 1 92.62 125 THR B CA 1
ATOM 2924 C C . THR B 1 125 ? 8.945 -6.867 7.371 1 92.62 125 THR B C 1
ATOM 2926 O O . THR B 1 125 ? 8.227 -7.273 6.453 1 92.62 125 THR B O 1
ATOM 2929 N N . LEU B 1 126 ? 8.742 -7.328 8.594 1 94.25 126 LEU B N 1
ATOM 2930 C CA . LEU B 1 126 ? 7.945 -8.508 8.914 1 94.25 126 LEU B CA 1
ATOM 2931 C C . LEU B 1 126 ? 6.48 -8.281 8.555 1 94.25 126 LEU B C 1
ATOM 2933 O O . LEU B 1 126 ? 5.84 -9.164 7.969 1 94.25 126 LEU B O 1
ATOM 2937 N N . SER B 1 127 ? 5.93 -7.125 8.906 1 96.31 127 SER B N 1
ATOM 2938 C CA . SER B 1 127 ? 4.523 -6.859 8.617 1 96.31 127 SER B CA 1
ATOM 2939 C C . SER B 1 127 ? 4.262 -6.848 7.113 1 96.31 127 SER B C 1
ATOM 2941 O O . SER B 1 127 ? 3.195 -7.27 6.66 1 96.31 127 SER B O 1
ATOM 2943 N N . ILE B 1 128 ? 5.23 -6.414 6.367 1 97 128 ILE B N 1
ATOM 2944 C CA . ILE B 1 128 ? 5.09 -6.352 4.918 1 97 128 ILE B CA 1
ATOM 2945 C C . ILE B 1 128 ? 5.215 -7.754 4.328 1 97 128 ILE B C 1
ATOM 2947 O O . ILE B 1 128 ? 4.473 -8.117 3.414 1 97 128 ILE B O 1
ATOM 2951 N N . GLU B 1 129 ? 6.105 -8.539 4.863 1 95.94 129 GLU B N 1
ATOM 2952 C CA . GLU B 1 129 ? 6.227 -9.938 4.473 1 95.94 129 GLU B CA 1
ATOM 2953 C C . GLU B 1 129 ? 4.914 -10.688 4.695 1 95.94 129 GLU B C 1
ATOM 2955 O O . GLU B 1 129 ? 4.449 -11.414 3.811 1 95.94 129 GLU B O 1
ATOM 2960 N N . GLN B 1 130 ? 4.344 -10.484 5.84 1 97.5 130 GLN B N 1
ATOM 2961 C CA . GLN B 1 130 ? 3.098 -11.156 6.18 1 97.5 130 GLN B CA 1
ATOM 2962 C C . GLN B 1 130 ? 1.964 -10.719 5.258 1 97.5 130 GLN B C 1
ATOM 2964 O O . GLN B 1 130 ? 1.15 -11.539 4.832 1 97.5 130 GLN B O 1
ATOM 2969 N N . TYR B 1 131 ? 1.961 -9.484 4.984 1 98.06 131 TYR B N 1
ATOM 2970 C CA . TYR B 1 131 ? 0.969 -8.961 4.051 1 98.06 131 TYR B CA 1
ATOM 2971 C C . TYR B 1 131 ? 1.083 -9.641 2.693 1 98.06 131 TYR B C 1
ATOM 2973 O O . TYR B 1 131 ? 0.092 -10.148 2.16 1 98.06 131 TYR B O 1
ATOM 2981 N N . LEU B 1 132 ? 2.264 -9.742 2.176 1 98.56 132 LEU B N 1
ATOM 2982 C CA . LEU B 1 132 ? 2.469 -10.305 0.846 1 98.56 132 LEU B CA 1
ATOM 2983 C C . LEU B 1 132 ? 2.201 -11.805 0.848 1 98.56 132 LEU B C 1
ATOM 2985 O O . LEU B 1 132 ? 1.717 -12.352 -0.145 1 98.56 132 LEU B O 1
ATOM 2989 N N . GLN B 1 133 ? 2.484 -12.438 1.939 1 97.81 133 GLN B N 1
ATOM 2990 C CA . GLN B 1 133 ? 2.156 -13.852 2.059 1 97.81 133 GLN B CA 1
ATOM 2991 C C . GLN B 1 133 ? 0.647 -14.078 1.99 1 97.81 133 GLN B C 1
ATOM 2993 O O . GLN B 1 133 ? 0.179 -14.984 1.304 1 97.81 133 GLN B O 1
ATOM 2998 N N . GLU B 1 134 ? -0.065 -13.242 2.674 1 97.5 134 GLU B N 1
ATOM 2999 C CA . GLU B 1 134 ? -1.521 -13.344 2.641 1 97.5 134 GLU B CA 1
ATOM 3000 C C . GLU B 1 134 ? -2.057 -13.141 1.225 1 97.5 134 GLU B C 1
ATOM 3002 O O . GLU B 1 134 ? -2.988 -13.828 0.805 1 97.5 134 GLU B O 1
ATOM 3007 N N . ILE B 1 135 ? -1.467 -12.211 0.547 1 98.38 135 ILE B N 1
ATOM 3008 C CA . ILE B 1 135 ? -1.913 -11.938 -0.814 1 98.38 135 ILE B CA 1
ATOM 3009 C C . ILE B 1 135 ? -1.589 -13.125 -1.714 1 98.38 135 ILE B C 1
ATOM 3011 O O . ILE B 1 135 ? -2.432 -13.562 -2.502 1 98.38 135 ILE B O 1
ATOM 3015 N N . GLN B 1 136 ? -0.376 -13.688 -1.587 1 98.38 136 GLN B N 1
ATOM 3016 C CA . GLN B 1 136 ? -0.031 -14.859 -2.383 1 98.38 136 GLN B CA 1
ATOM 3017 C C . GLN B 1 136 ? -0.981 -16.016 -2.094 1 98.38 136 GLN B C 1
ATOM 3019 O O . GLN B 1 136 ? -1.482 -16.656 -3.018 1 98.38 136 GLN B O 1
ATOM 3024 N N . ILE B 1 137 ? -1.285 -16.234 -0.875 1 97.38 137 ILE B N 1
ATOM 3025 C CA . ILE B 1 137 ? -2.191 -17.312 -0.491 1 97.38 137 ILE B CA 1
ATOM 3026 C C . ILE B 1 137 ? -3.562 -17.078 -1.12 1 97.38 137 ILE B C 1
ATOM 3028 O O . ILE B 1 137 ? -4.148 -18 -1.697 1 97.38 137 ILE B O 1
ATOM 3032 N N . SER B 1 138 ? -4.047 -15.891 -1.053 1 96.75 138 SER B N 1
ATOM 3033 C CA . SER B 1 138 ? -5.367 -15.594 -1.593 1 96.75 138 SER B CA 1
ATOM 3034 C C . SER B 1 138 ? -5.418 -15.836 -3.098 1 96.75 138 SER B C 1
ATOM 3036 O O . SER B 1 138 ? -6.488 -16.078 -3.656 1 96.75 138 SER B O 1
ATOM 3038 N N . MET B 1 139 ? -4.238 -15.812 -3.729 1 97.75 139 MET B N 1
ATOM 3039 C CA . MET B 1 139 ? -4.191 -16 -5.176 1 97.75 139 MET B CA 1
ATOM 3040 C C . MET B 1 139 ? -3.914 -17.453 -5.531 1 97.75 139 MET B C 1
ATOM 3042 O O . MET B 1 139 ? -3.871 -17.812 -6.707 1 97.75 139 MET B O 1
ATOM 3046 N N . GLY B 1 140 ? -3.686 -18.281 -4.484 1 97.31 140 GLY B N 1
ATOM 3047 C CA . GLY B 1 140 ? -3.461 -19.703 -4.68 1 97.31 140 GLY B CA 1
ATOM 3048 C C . GLY B 1 140 ? -1.992 -20.078 -4.73 1 97.31 140 GLY B C 1
ATOM 3049 O O . GLY B 1 140 ? -1.645 -21.219 -5.055 1 97.31 140 GLY B O 1
ATOM 3050 N N . ILE B 1 141 ? -1.091 -19.172 -4.383 1 96.81 141 ILE B N 1
ATOM 3051 C CA . ILE B 1 141 ? 0.35 -19.391 -4.441 1 96.81 141 ILE B CA 1
ATOM 3052 C C . ILE B 1 141 ? 0.843 -19.922 -3.098 1 96.81 141 ILE B C 1
ATOM 3054 O O . ILE B 1 141 ? 0.506 -19.391 -2.043 1 96.81 141 ILE B O 1
ATOM 3058 N N . LYS B 1 142 ? 1.553 -20.953 -3.109 1 94.81 142 LYS B N 1
ATOM 3059 C CA . LYS B 1 142 ? 2.199 -21.438 -1.892 1 94.81 142 LYS B CA 1
ATOM 3060 C C . LYS B 1 142 ? 3.543 -20.75 -1.672 1 94.81 142 LYS B C 1
ATOM 3062 O O . LYS B 1 142 ? 4.516 -21.031 -2.373 1 94.81 142 LYS B O 1
ATOM 3067 N N . THR B 1 143 ? 3.592 -19.922 -0.67 1 94.31 143 THR B N 1
ATOM 3068 C CA . THR B 1 143 ? 4.836 -19.234 -0.346 1 94.31 143 THR B CA 1
ATOM 3069 C C . THR B 1 143 ? 5.863 -20.203 0.224 1 94.31 143 THR B C 1
ATOM 3071 O O . THR B 1 143 ? 5.586 -20.906 1.198 1 94.31 143 THR B O 1
ATOM 3074 N N . ILE B 1 144 ? 7.027 -20.172 -0.35 1 89.06 144 ILE B N 1
ATOM 3075 C CA . ILE B 1 144 ? 8.023 -21.141 0.11 1 89.06 144 ILE B CA 1
ATOM 3076 C C . ILE B 1 144 ? 9.148 -20.422 0.834 1 89.06 144 ILE B C 1
ATOM 3078 O O . ILE B 1 144 ? 9.93 -21.031 1.562 1 89.06 144 ILE B O 1
ATOM 3082 N N . PHE B 1 145 ? 9.273 -19.109 0.626 1 86.75 145 PHE B N 1
ATOM 3083 C CA . PHE B 1 145 ? 10.203 -18.328 1.432 1 86.75 145 PHE B CA 1
ATOM 3084 C C . PHE B 1 145 ? 9.766 -16.875 1.488 1 86.75 145 PHE B C 1
ATOM 3086 O O . PHE B 1 145 ? 9.094 -16.375 0.578 1 86.75 145 PHE B O 1
ATOM 3093 N N . SER B 1 146 ? 10.078 -16.203 2.518 1 90.81 146 SER B N 1
ATOM 3094 C CA . SER B 1 146 ? 9.906 -14.773 2.756 1 90.81 146 SER B CA 1
ATOM 3095 C C . SER B 1 146 ? 11.086 -14.195 3.525 1 90.81 146 SER B C 1
ATOM 3097 O O . SER B 1 146 ? 11.383 -14.633 4.641 1 90.81 146 SER B O 1
ATOM 3099 N N . ILE B 1 147 ? 11.766 -13.219 2.889 1 85.69 147 ILE B N 1
ATOM 3100 C CA . ILE B 1 147 ? 12.992 -12.68 3.465 1 85.69 147 ILE B CA 1
ATOM 3101 C C . ILE B 1 147 ? 12.914 -11.156 3.521 1 85.69 147 ILE B C 1
ATOM 3103 O O . ILE B 1 147 ? 12.555 -10.516 2.533 1 85.69 147 ILE B O 1
ATOM 3107 N N . GLY B 1 148 ? 13.133 -10.641 4.656 1 87.06 148 GLY B N 1
ATOM 3108 C CA . GLY B 1 148 ? 13.336 -9.211 4.832 1 87.06 148 GLY B CA 1
ATOM 3109 C C . GLY B 1 148 ? 14.797 -8.836 4.965 1 87.06 148 GLY B C 1
ATOM 3110 O O . GLY B 1 148 ? 15.531 -9.445 5.746 1 87.06 148 GLY B O 1
ATOM 3111 N N . LEU B 1 149 ? 15.242 -7.895 4.141 1 80.19 149 LEU B N 1
ATOM 3112 C CA . LEU B 1 149 ? 16.625 -7.453 4.172 1 80.19 149 LEU B CA 1
ATOM 3113 C C . LEU B 1 149 ? 16.719 -5.977 4.547 1 80.19 149 LEU B C 1
ATOM 3115 O O . LEU B 1 149 ? 16.016 -5.145 3.984 1 80.19 149 LEU B O 1
ATOM 3119 N N . THR B 1 150 ? 17.359 -5.668 5.566 1 77.12 150 THR B N 1
ATOM 3120 C CA . THR B 1 150 ? 17.609 -4.285 5.957 1 77.12 150 THR B CA 1
ATOM 3121 C C . THR B 1 150 ? 19 -3.846 5.516 1 77.12 150 THR B C 1
ATOM 3123 O O . THR B 1 150 ? 19.969 -4.602 5.641 1 77.12 150 THR B O 1
ATOM 3126 N N . THR B 1 151 ? 19.062 -2.928 4.32 1 64 151 THR B N 1
ATOM 3127 C CA . THR B 1 151 ? 20.156 -2.43 3.484 1 64 151 THR B CA 1
ATOM 3128 C C . THR B 1 151 ? 21.484 -2.5 4.23 1 64 151 THR B C 1
ATOM 3130 O O . THR B 1 151 ? 22.547 -2.299 3.637 1 64 151 THR B O 1
ATOM 3133 N N . GLY B 1 152 ? 21.609 -2.627 5.461 1 59.38 152 GLY B N 1
ATOM 3134 C CA . GLY B 1 152 ? 23.031 -2.857 5.672 1 59.38 152 GLY B CA 1
ATOM 3135 C C . GLY B 1 152 ? 23.531 -4.102 4.973 1 59.38 152 GLY B C 1
ATOM 3136 O O . GLY B 1 152 ? 22.75 -4.898 4.453 1 59.38 152 GLY B O 1
ATOM 3137 N N . ASP B 1 153 ? 24.75 -4.207 4.547 1 58.56 153 ASP B N 1
ATOM 3138 C CA . ASP B 1 153 ? 25.438 -5.246 3.785 1 58.56 153 ASP B CA 1
ATOM 3139 C C . ASP B 1 153 ? 25.188 -6.625 4.395 1 58.56 153 ASP B C 1
ATOM 3141 O O . ASP B 1 153 ? 25.5 -6.863 5.559 1 58.56 153 ASP B O 1
ATOM 3145 N N . ILE B 1 154 ? 24.125 -7.301 3.666 1 67.06 154 ILE B N 1
ATOM 3146 C CA . ILE B 1 154 ? 23.938 -8.695 4.066 1 67.06 154 ILE B CA 1
ATOM 3147 C C . ILE B 1 154 ? 25.203 -9.484 3.777 1 67.06 154 ILE B C 1
ATOM 3149 O O . ILE B 1 154 ? 25.766 -9.391 2.688 1 67.06 154 ILE B O 1
ATOM 3153 N N . SER B 1 155 ? 25.688 -10.055 4.781 1 73 155 SER B N 1
ATOM 3154 C CA . SER B 1 155 ? 26.891 -10.867 4.633 1 73 155 SER B CA 1
ATOM 3155 C C . SER B 1 155 ? 26.641 -12.086 3.748 1 73 155 SER B C 1
ATOM 3157 O O . SER B 1 155 ? 25.484 -12.461 3.523 1 73 155 SER B O 1
ATOM 3159 N N . GLN B 1 156 ? 27.672 -12.602 3.197 1 76.06 156 GLN B N 1
ATOM 3160 C CA . GLN B 1 156 ? 27.578 -13.82 2.402 1 76.06 156 GLN B CA 1
ATOM 3161 C C . GLN B 1 156 ? 26.969 -14.961 3.213 1 76.06 156 GLN B C 1
ATOM 3163 O O . GLN B 1 156 ? 26.203 -15.773 2.682 1 76.06 156 GLN B O 1
ATOM 3168 N N . ASP B 1 157 ? 27.281 -14.945 4.434 1 79.56 157 ASP B N 1
ATOM 3169 C CA . ASP B 1 157 ? 26.734 -15.977 5.316 1 79.56 157 ASP B CA 1
ATOM 3170 C C . ASP B 1 157 ? 25.219 -15.852 5.434 1 79.56 157 ASP B C 1
ATOM 3172 O O . ASP B 1 157 ? 24.5 -16.859 5.414 1 79.56 157 ASP B O 1
ATOM 3176 N N . GLU B 1 158 ? 24.828 -14.656 5.465 1 76.69 158 GLU B N 1
ATOM 3177 C CA . GLU B 1 158 ? 23.391 -14.422 5.559 1 76.69 158 GLU B CA 1
ATOM 3178 C C . GLU B 1 158 ? 22.672 -14.828 4.27 1 76.69 158 GLU B C 1
ATOM 3180 O O . GLU B 1 158 ? 21.562 -15.375 4.305 1 76.69 158 GLU B O 1
ATOM 3185 N N . ILE B 1 159 ? 23.359 -14.609 3.236 1 77 159 ILE B N 1
ATOM 3186 C CA . ILE B 1 159 ? 22.797 -15 1.946 1 77 159 ILE B CA 1
ATOM 3187 C C . ILE B 1 159 ? 22.656 -16.516 1.889 1 77 159 ILE B C 1
ATOM 3189 O O . ILE B 1 159 ? 21.625 -17.031 1.427 1 77 159 ILE B O 1
ATOM 3193 N N . GLN B 1 160 ? 23.656 -17.172 2.408 1 81.44 160 GLN B N 1
ATOM 3194 C CA . GLN B 1 160 ? 23.625 -18.625 2.398 1 81.44 160 GLN B CA 1
ATOM 3195 C C . GLN B 1 160 ? 22.469 -19.156 3.258 1 81.44 160 GLN B C 1
ATOM 3197 O O . GLN B 1 160 ? 21.812 -20.125 2.891 1 81.44 160 GLN B O 1
ATOM 3202 N N . VAL B 1 161 ? 22.328 -18.5 4.301 1 80.94 161 VAL B N 1
ATOM 3203 C CA . VAL B 1 161 ? 21.234 -18.875 5.184 1 80.94 161 VAL B CA 1
ATOM 3204 C C . VAL B 1 161 ? 19.906 -18.75 4.445 1 80.94 161 VAL B C 1
ATOM 3206 O O . VAL B 1 161 ? 19.047 -19.625 4.547 1 80.94 161 VAL B O 1
ATOM 3209 N N . GLN B 1 162 ? 19.734 -17.703 3.709 1 77.88 162 GLN B N 1
ATOM 3210 C CA . GLN B 1 162 ? 18.516 -17.484 2.953 1 77.88 162 GLN B CA 1
ATOM 3211 C C . GLN B 1 162 ? 18.344 -18.531 1.855 1 77.88 162 GLN B C 1
ATOM 3213 O O . GLN B 1 162 ? 17.25 -19.047 1.639 1 77.88 162 GLN B O 1
ATOM 3218 N N . LEU B 1 163 ? 19.453 -18.891 1.238 1 80.94 163 LEU B N 1
ATOM 3219 C CA . LEU B 1 163 ? 19.438 -19.891 0.182 1 80.94 163 LEU B CA 1
ATOM 3220 C C . LEU B 1 163 ? 19.016 -21.25 0.735 1 80.94 163 LEU B C 1
ATOM 3222 O O . LEU B 1 163 ? 18.266 -21.984 0.091 1 80.94 163 LEU B O 1
ATOM 3226 N N . ASP B 1 164 ? 19.5 -21.5 1.871 1 81.75 164 ASP B N 1
ATOM 3227 C CA . ASP B 1 164 ? 19.125 -22.75 2.51 1 81.75 164 ASP B CA 1
ATOM 3228 C C . ASP B 1 164 ? 17.625 -22.797 2.824 1 81.75 164 ASP B C 1
ATOM 3230 O O . ASP B 1 164 ? 16.984 -23.828 2.67 1 81.75 164 ASP B O 1
ATOM 3234 N N . LYS B 1 165 ? 17.109 -21.688 3.158 1 77.12 165 LYS B N 1
ATOM 3235 C CA . LYS B 1 165 ? 15.688 -21.578 3.422 1 77.12 165 LYS B CA 1
ATOM 3236 C C . LYS B 1 165 ? 14.875 -21.828 2.154 1 77.12 165 LYS B C 1
ATOM 3238 O O . LYS B 1 165 ? 13.867 -22.531 2.188 1 77.12 165 LYS B O 1
ATOM 3243 N N . ILE B 1 166 ? 15.273 -21.312 1.162 1 79.75 166 ILE B N 1
ATOM 3244 C CA . ILE B 1 166 ? 14.586 -21.453 -0.114 1 79.75 166 ILE B CA 1
ATOM 3245 C C . ILE B 1 166 ? 14.633 -22.906 -0.568 1 79.75 166 ILE B C 1
ATOM 3247 O O . ILE B 1 166 ? 13.625 -23.469 -0.992 1 79.75 166 ILE B O 1
ATOM 3251 N N . ASN B 1 167 ? 15.836 -23.469 -0.444 1 79.62 167 ASN B N 1
ATOM 3252 C CA . ASN B 1 167 ? 15.992 -24.859 -0.835 1 79.62 167 ASN B CA 1
ATOM 3253 C C . ASN B 1 167 ? 15.086 -25.781 -0.019 1 79.62 167 ASN B C 1
ATOM 3255 O O . ASN B 1 167 ? 14.477 -26.703 -0.563 1 79.62 167 ASN B O 1
ATOM 3259 N N . LYS B 1 168 ? 15.125 -25.547 1.198 1 79.75 168 LYS B N 1
ATOM 3260 C CA . LYS B 1 168 ? 14.242 -26.312 2.066 1 79.75 168 LYS B CA 1
ATOM 3261 C C . LYS B 1 168 ? 12.781 -26.141 1.658 1 79.75 168 LYS B C 1
ATOM 3263 O O . LYS B 1 168 ? 12.023 -27.109 1.615 1 79.75 168 LYS B O 1
ATOM 3268 N N . GLY B 1 169 ? 12.422 -24.984 1.358 1 77.25 169 GLY B N 1
ATOM 3269 C CA . GLY B 1 169 ? 11.062 -24.688 0.93 1 77.25 169 GLY B CA 1
ATOM 3270 C C . GLY B 1 169 ? 10.68 -25.391 -0.356 1 77.25 169 GLY B C 1
ATOM 3271 O O . GLY B 1 169 ? 9.57 -25.922 -0.478 1 77.25 169 GLY B O 1
ATOM 3272 N N . ILE B 1 170 ? 11.586 -25.359 -1.216 1 76.19 170 ILE B N 1
ATOM 3273 C CA . ILE B 1 170 ? 11.352 -26 -2.502 1 76.19 170 ILE B CA 1
ATOM 3274 C C . ILE B 1 170 ? 11.141 -27.5 -2.297 1 76.19 170 ILE B C 1
ATOM 3276 O O . ILE B 1 170 ? 10.234 -28.094 -2.889 1 76.19 170 ILE B O 1
ATOM 3280 N N . LYS B 1 171 ? 11.938 -28.062 -1.433 1 74.25 171 LYS B N 1
ATOM 3281 C CA . LYS B 1 171 ? 11.82 -29.484 -1.146 1 74.25 171 LYS B CA 1
ATOM 3282 C C . LYS B 1 171 ? 10.484 -29.797 -0.469 1 74.25 171 LYS B C 1
ATOM 3284 O O . LYS B 1 171 ? 9.852 -30.812 -0.778 1 74.25 171 LYS B O 1
ATOM 3289 N N . GLU B 1 172 ? 10.133 -28.891 0.371 1 67.62 172 GLU B N 1
ATOM 3290 C CA . GLU B 1 172 ? 8.867 -29.047 1.078 1 67.62 172 GLU B CA 1
ATOM 3291 C C . GLU B 1 172 ? 7.68 -28.703 0.182 1 67.62 172 GLU B C 1
ATOM 3293 O O . GLU B 1 172 ? 6.543 -29.078 0.469 1 67.62 172 GLU B O 1
ATOM 3298 N N . GLY B 1 173 ? 8.023 -27.797 -0.739 1 61.41 173 GLY B N 1
ATOM 3299 C CA . GLY B 1 173 ? 6.996 -27.344 -1.661 1 61.41 173 GLY B CA 1
ATOM 3300 C C . GLY B 1 173 ? 6.531 -28.438 -2.613 1 61.41 173 GLY B C 1
ATOM 3301 O O . GLY B 1 173 ? 5.723 -28.172 -3.508 1 61.41 173 GLY B O 1
ATOM 3302 N N . PHE B 1 174 ? 7.148 -29.594 -2.275 1 62.69 174 PHE B N 1
ATOM 3303 C CA . PHE B 1 174 ? 6.715 -30.703 -3.123 1 62.69 174 PHE B CA 1
ATOM 3304 C C . PHE B 1 174 ? 5.207 -30.891 -3.035 1 62.69 174 PHE B C 1
ATOM 3306 O O . PHE B 1 174 ? 4.566 -31.281 -4.012 1 62.69 174 PHE B O 1
ATOM 3313 N N . PHE B 1 175 ? 4.656 -30.281 -1.925 1 75.88 175 PHE B N 1
ATOM 3314 C CA . PHE B 1 175 ? 3.199 -30.234 -1.835 1 75.88 175 PHE B CA 1
ATOM 3315 C C . PHE B 1 175 ? 2.682 -28.844 -2.145 1 75.88 175 PHE B C 1
ATOM 3317 O O . PHE B 1 175 ? 3.232 -27.844 -1.66 1 75.88 175 PHE B O 1
ATOM 3324 N N . LEU B 1 176 ? 1.91 -28.688 -3.148 1 85.19 176 LEU B N 1
ATOM 3325 C CA . LEU B 1 176 ? 1.405 -27.438 -3.672 1 85.19 176 LEU B CA 1
ATOM 3326 C C . LEU B 1 176 ? 0.324 -26.859 -2.762 1 85.19 176 LEU B C 1
ATOM 3328 O O . LEU B 1 176 ? -0.518 -26.078 -3.207 1 85.19 176 LEU B O 1
ATOM 3332 N N . THR B 1 177 ? 0.325 -27.359 -1.375 1 91.31 177 THR B N 1
ATOM 3333 C CA . THR B 1 177 ? -0.759 -26.922 -0.504 1 91.31 177 THR B CA 1
ATOM 3334 C C . THR B 1 177 ? -0.26 -26.719 0.924 1 91.31 177 THR B C 1
ATOM 3336 O O . THR B 1 177 ? 0.887 -27.047 1.237 1 91.31 177 THR B O 1
ATOM 3339 N N . ASN B 1 178 ? -0.901 -26.031 1.708 1 91.94 178 ASN B N 1
ATOM 3340 C CA . ASN B 1 178 ? -0.833 -25.953 3.164 1 91.94 178 ASN B CA 1
ATOM 3341 C C . ASN B 1 178 ? -2.205 -25.688 3.775 1 91.94 178 ASN B C 1
ATOM 3343 O O . ASN B 1 178 ? -3.207 -25.625 3.061 1 91.94 178 ASN B O 1
ATOM 3347 N N . GLY B 1 179 ? -2.297 -25.672 5.082 1 94.25 179 GLY B N 1
ATOM 3348 C CA . GLY B 1 179 ? -3.57 -25.516 5.766 1 94.25 179 GLY B CA 1
ATOM 3349 C C . GLY B 1 179 ? -4.309 -24.25 5.371 1 94.25 179 GLY B C 1
ATOM 3350 O O . GLY B 1 179 ? -5.535 -24.266 5.23 1 94.25 179 GLY B O 1
ATOM 3351 N N . GLU B 1 180 ? -3.617 -23.203 5.141 1 95.56 180 GLU B N 1
ATOM 3352 C CA . GLU B 1 180 ? -4.238 -21.938 4.789 1 95.56 180 GLU B CA 1
ATOM 3353 C C . GLU B 1 180 ? -4.828 -21.984 3.383 1 95.56 180 GLU B C 1
ATOM 3355 O O . GLU B 1 180 ? -5.949 -21.516 3.158 1 95.56 180 GLU B O 1
ATOM 3360 N N . LEU B 1 181 ? -4.062 -22.531 2.502 1 97.06 181 LEU B N 1
ATOM 3361 C CA . LEU B 1 181 ? -4.543 -22.672 1.131 1 97.06 181 LEU B CA 1
ATOM 3362 C C . LEU B 1 181 ? -5.781 -23.547 1.076 1 97.06 181 LEU B C 1
ATOM 3364 O O . LEU B 1 181 ? -6.754 -23.219 0.386 1 97.06 181 LEU B O 1
ATOM 3368 N N . GLU B 1 182 ? -5.777 -24.641 1.808 1 97.12 182 GLU B N 1
ATOM 3369 C CA . GLU B 1 182 ? -6.93 -25.531 1.859 1 97.12 182 GLU B CA 1
ATOM 3370 C C . GLU B 1 182 ? -8.156 -24.812 2.424 1 97.12 182 GLU B C 1
ATOM 3372 O O . GLU B 1 182 ? -9.258 -24.938 1.885 1 97.12 182 GLU B O 1
ATOM 3377 N N . ARG B 1 183 ? -7.91 -24.078 3.439 1 96.88 183 ARG B N 1
ATOM 3378 C CA . ARG B 1 183 ? -9.016 -23.375 4.078 1 96.88 183 ARG B CA 1
ATOM 3379 C C . ARG B 1 183 ? -9.602 -22.328 3.139 1 96.88 183 ARG B C 1
ATOM 3381 O O . ARG B 1 183 ? -10.82 -22.219 3.01 1 96.88 183 ARG B O 1
ATOM 3388 N N . TYR B 1 184 ? -8.766 -21.547 2.553 1 95.56 184 TYR B N 1
ATOM 3389 C CA . TYR B 1 184 ? -9.219 -20.516 1.623 1 95.56 184 TYR B CA 1
ATOM 3390 C C . TYR B 1 184 ? -10.023 -21.141 0.479 1 95.56 184 TYR B C 1
ATOM 3392 O O . TYR B 1 184 ? -11.086 -20.625 0.119 1 95.56 184 TYR B O 1
ATOM 3400 N N . PHE B 1 185 ? -9.508 -22.172 -0.039 1 95.94 185 PHE B N 1
ATOM 3401 C CA . PHE B 1 185 ? -10.141 -22.844 -1.164 1 95.94 185 PHE B CA 1
ATOM 3402 C C . PHE B 1 185 ? -11.5 -23.406 -0.761 1 95.94 185 PHE B C 1
ATOM 3404 O O . PHE B 1 185 ? -12.484 -23.234 -1.482 1 95.94 185 PHE B O 1
ATOM 3411 N N . SER B 1 186 ? -11.547 -24.031 0.343 1 95.5 186 SER B N 1
ATOM 3412 C CA . SER B 1 186 ? -12.797 -24.594 0.845 1 95.5 186 SER B CA 1
ATOM 3413 C C . SER B 1 186 ? -13.852 -23.5 1.036 1 95.5 186 SER B C 1
ATOM 3415 O O . SER B 1 186 ? -15.016 -23.703 0.704 1 95.5 186 SER B O 1
ATOM 3417 N N . ASN B 1 187 ? -13.438 -22.406 1.563 1 92.06 187 ASN B N 1
ATOM 3418 C CA . ASN B 1 187 ? -14.352 -21.281 1.736 1 92.06 187 ASN B CA 1
ATOM 3419 C C . ASN B 1 187 ? -14.898 -20.797 0.398 1 92.06 187 ASN B C 1
ATOM 3421 O O . ASN B 1 187 ? -16.094 -20.5 0.275 1 92.06 187 ASN B O 1
ATOM 3425 N N . LEU B 1 188 ? -14.016 -20.656 -0.521 1 90.31 188 LEU B N 1
ATOM 3426 C CA . LEU B 1 188 ? -14.414 -20.219 -1.853 1 90.31 188 LEU B CA 1
ATOM 3427 C C . LEU B 1 188 ? -15.422 -21.188 -2.461 1 90.31 188 LEU B C 1
ATOM 3429 O O . LEU B 1 188 ? -16.422 -20.781 -3.043 1 90.31 188 LEU B O 1
ATOM 3433 N N . GLN B 1 189 ? -15.188 -22.438 -2.35 1 91.56 189 GLN B N 1
ATOM 3434 C CA . GLN B 1 189 ? -16.109 -23.453 -2.846 1 91.56 189 GLN B CA 1
ATOM 3435 C C . GLN B 1 189 ? -17.484 -23.328 -2.182 1 91.56 189 GLN B C 1
ATOM 3437 O O . GLN B 1 189 ? -18.516 -23.406 -2.855 1 91.56 189 GLN B O 1
ATOM 3442 N N . ASN B 1 190 ? -17.438 -23.156 -0.906 1 90.25 190 ASN B N 1
ATOM 3443 C CA . ASN B 1 190 ? -18.688 -23.047 -0.147 1 90.25 190 ASN B CA 1
ATOM 3444 C C . ASN B 1 190 ? -19.516 -21.844 -0.593 1 90.25 190 ASN B C 1
ATOM 3446 O O . ASN B 1 190 ? -20.734 -21.938 -0.73 1 90.25 190 ASN B O 1
ATOM 3450 N N . ILE B 1 191 ? -18.812 -20.766 -0.807 1 85 191 ILE B N 1
ATOM 3451 C CA . ILE B 1 191 ? -19.5 -19.578 -1.258 1 85 191 ILE B CA 1
ATOM 3452 C C . ILE B 1 191 ? -20.094 -19.812 -2.643 1 85 191 ILE B C 1
ATOM 3454 O O . ILE B 1 191 ? -21.25 -19.453 -2.895 1 85 191 ILE B O 1
ATOM 3458 N N . TRP B 1 192 ? -19.375 -20.359 -3.488 1 84.44 192 TRP B N 1
ATOM 3459 C CA . TRP B 1 192 ? -19.844 -20.656 -4.844 1 84.44 192 TRP B CA 1
ATOM 3460 C C . TRP B 1 192 ? -21 -21.641 -4.824 1 84.44 192 TRP B C 1
ATOM 3462 O O . TRP B 1 192 ? -21.984 -21.453 -5.551 1 84.44 192 TRP B O 1
ATOM 3472 N N . LEU B 1 193 ? -20.953 -22.562 -3.971 1 84.31 193 LEU B N 1
ATOM 3473 C CA . LEU B 1 193 ? -21.969 -23.594 -3.883 1 84.31 193 LEU B CA 1
ATOM 3474 C C . LEU B 1 193 ? -23.25 -23.062 -3.256 1 84.31 193 LEU B C 1
ATOM 3476 O O . LEU B 1 193 ? -24.328 -23.609 -3.465 1 84.31 193 LEU B O 1
ATOM 3480 N N . SER B 1 194 ? -23.078 -22.047 -2.494 1 82.62 194 SER B N 1
ATOM 3481 C CA . SER B 1 194 ? -24.25 -21.484 -1.85 1 82.62 194 SER B CA 1
ATOM 3482 C C . SER B 1 194 ? -25.172 -20.797 -2.865 1 82.62 194 SER B C 1
ATOM 3484 O O . SER B 1 194 ? -26.312 -20.484 -2.557 1 82.62 194 SER B O 1
ATOM 3486 N N . LYS B 1 195 ? -24.781 -20.641 -4.074 1 68.19 195 LYS B N 1
ATOM 3487 C CA . LYS B 1 195 ? -25.516 -20.109 -5.215 1 68.19 195 LYS B CA 1
ATOM 3488 C C . LYS B 1 195 ? -25.953 -18.672 -4.965 1 68.19 195 LYS B C 1
ATOM 3490 O O . LYS B 1 195 ? -26.828 -18.14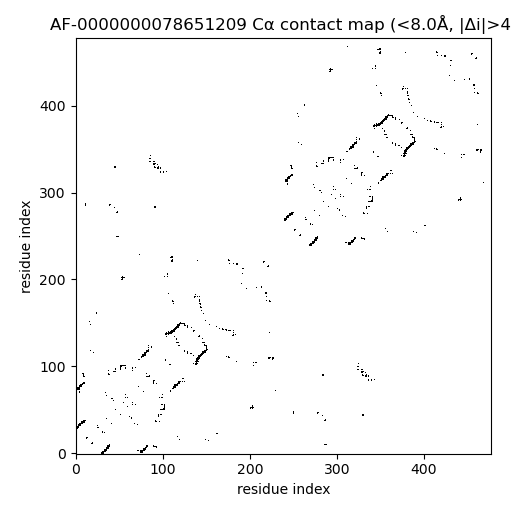1 -5.66 1 68.19 195 LYS B O 1
ATOM 3495 N N . ASP B 1 196 ? -25.562 -18.156 -3.863 1 68.44 196 ASP B N 1
ATOM 3496 C CA . ASP B 1 196 ? -25.734 -16.703 -3.779 1 68.44 196 ASP B CA 1
ATOM 3497 C C . ASP B 1 196 ? -24.719 -15.977 -4.656 1 68.44 196 ASP B C 1
ATOM 3499 O O . ASP B 1 196 ? -23.656 -15.578 -4.18 1 68.44 196 ASP B O 1
ATOM 3503 N N . THR B 1 197 ? -25.141 -15.906 -5.91 1 67.44 197 THR B N 1
ATOM 3504 C CA . THR B 1 197 ? -24.203 -15.375 -6.902 1 67.44 197 THR B CA 1
ATOM 3505 C C . THR B 1 197 ? -24.234 -13.852 -6.91 1 67.44 197 THR B C 1
ATOM 3507 O O . THR B 1 197 ? -23.516 -13.211 -7.672 1 67.44 197 THR B O 1
ATOM 3510 N N . SER B 1 198 ? -25.047 -13.383 -6.066 1 67.19 198 SER B N 1
ATOM 3511 C CA . SER B 1 198 ? -25.203 -11.93 -6.098 1 67.19 198 SER B CA 1
ATOM 3512 C C . SER B 1 198 ? -23.906 -11.242 -5.664 1 67.19 198 SER B C 1
ATOM 3514 O O . SER B 1 198 ? -23.656 -10.094 -6.031 1 67.19 198 SER B O 1
ATOM 3516 N N . ARG B 1 199 ? -23.078 -12 -5.105 1 68.56 199 ARG B N 1
ATOM 3517 C CA . ARG B 1 199 ? -21.875 -11.383 -4.555 1 68.56 199 ARG B CA 1
ATOM 3518 C C . ARG B 1 199 ? -20.734 -11.414 -5.566 1 68.56 199 ARG B C 1
ATOM 3520 O O . ARG B 1 199 ? -19.734 -10.703 -5.406 1 68.56 199 ARG B O 1
ATOM 3527 N N . PHE B 1 200 ? -20.984 -12.242 -6.574 1 73.38 200 PHE B N 1
ATOM 3528 C CA . PHE B 1 200 ? -19.875 -12.422 -7.504 1 73.38 200 PHE B CA 1
ATOM 3529 C C . PHE B 1 200 ? -19.984 -11.445 -8.672 1 73.38 200 PHE B C 1
ATOM 3531 O O . PHE B 1 200 ? -21.078 -11.18 -9.164 1 73.38 200 PHE B O 1
ATOM 3538 N N . ARG B 1 201 ? -18.859 -11.039 -8.992 1 76.69 201 ARG B N 1
ATOM 3539 C CA . ARG B 1 201 ? -18.734 -10.203 -10.188 1 76.69 201 ARG B CA 1
ATOM 3540 C C . ARG B 1 201 ? -18.734 -11.062 -11.453 1 76.69 201 ARG B C 1
ATOM 3542 O O . ARG B 1 201 ? -18.656 -12.289 -11.375 1 76.69 201 ARG B O 1
ATOM 3549 N N . ASN B 1 202 ? -18.859 -10.367 -12.547 1 79.62 202 ASN B N 1
ATOM 3550 C CA . ASN B 1 202 ? -19.062 -11.094 -13.797 1 79.62 202 ASN B CA 1
ATOM 3551 C C . ASN B 1 202 ? -17.875 -12 -14.109 1 79.62 202 ASN B C 1
ATOM 3553 O O . ASN B 1 202 ? -18.047 -13.18 -14.406 1 79.62 202 ASN B O 1
ATOM 3557 N N . TYR B 1 203 ? -16.734 -11.539 -13.977 1 84.75 203 TYR B N 1
ATOM 3558 C CA . TYR B 1 203 ? -15.555 -12.344 -14.305 1 84.75 203 TYR B CA 1
ATOM 3559 C C . TYR B 1 203 ? -15.422 -13.523 -13.352 1 84.75 203 TYR B C 1
ATOM 3561 O O . TYR B 1 203 ? -15.094 -14.633 -13.773 1 84.75 203 TYR B O 1
ATOM 3569 N N . GLU B 1 204 ? -15.727 -13.266 -12.125 1 85.38 204 GLU B N 1
ATOM 3570 C CA . GLU B 1 204 ? -15.625 -14.328 -11.117 1 85.38 204 GLU B CA 1
ATOM 3571 C C . GLU B 1 204 ? -16.594 -15.469 -11.422 1 85.38 204 GLU B C 1
ATOM 3573 O O . GLU B 1 204 ? -16.219 -16.641 -11.336 1 85.38 204 GLU B O 1
ATOM 3578 N N . LYS B 1 205 ? -17.781 -15.039 -11.812 1 85 205 LYS B N 1
ATOM 3579 C CA . LYS B 1 205 ? -18.781 -16.047 -12.148 1 85 205 LYS B CA 1
ATOM 3580 C C . LYS B 1 205 ? -18.328 -16.906 -13.328 1 85 205 LYS B C 1
ATOM 3582 O O . LYS B 1 205 ? -18.406 -18.125 -13.289 1 85 205 LYS B O 1
ATOM 3587 N N . GLU B 1 206 ? -17.891 -16.203 -14.281 1 86.62 206 GLU B N 1
ATOM 3588 C CA . GLU B 1 206 ? -17.422 -16.906 -15.461 1 86.62 206 GLU B CA 1
ATOM 3589 C C . GLU B 1 206 ? -16.266 -17.844 -15.117 1 86.62 206 GLU B C 1
ATOM 3591 O O . GLU B 1 206 ? -16.219 -18.984 -15.602 1 86.62 206 GLU B O 1
ATOM 3596 N N . PHE B 1 207 ? -15.438 -17.422 -14.305 1 88.38 207 PHE B N 1
ATOM 3597 C CA . PHE B 1 207 ? -14.289 -18.219 -13.906 1 88.38 207 PHE B CA 1
ATOM 3598 C C . PHE B 1 207 ? -14.734 -19.5 -13.195 1 88.38 207 PHE B C 1
ATOM 3600 O O . PHE B 1 207 ? -14.281 -20.594 -13.523 1 88.38 207 PHE B O 1
ATOM 3607 N N . TYR B 1 208 ? -15.648 -19.375 -12.305 1 85.56 208 TYR B N 1
ATOM 3608 C CA . TYR B 1 208 ? -16.078 -20.516 -11.508 1 85.56 208 TYR B CA 1
ATOM 3609 C C . TYR B 1 208 ? -16.875 -21.516 -12.344 1 85.56 208 TYR B C 1
ATOM 3611 O O . TYR B 1 208 ? -16.75 -22.719 -12.18 1 85.56 208 TYR B O 1
ATOM 3619 N N . ILE B 1 209 ? -17.641 -20.969 -13.234 1 84.44 209 ILE B N 1
ATOM 3620 C CA . ILE B 1 209 ? -18.406 -21.828 -14.141 1 84.44 209 ILE B CA 1
ATOM 3621 C C . ILE B 1 209 ? -17.453 -22.625 -15.023 1 84.44 209 ILE B C 1
ATOM 3623 O O . ILE B 1 209 ? -17.609 -23.844 -15.172 1 84.44 209 ILE B O 1
ATOM 3627 N N . ASN B 1 210 ? -16.406 -21.984 -15.469 1 88.19 210 ASN B N 1
ATOM 3628 C CA . ASN B 1 210 ? -15.516 -22.578 -16.453 1 88.19 210 ASN B CA 1
ATOM 3629 C C . ASN B 1 210 ? -14.516 -23.531 -15.797 1 88.19 210 ASN B C 1
ATOM 3631 O O . ASN B 1 210 ? -14.008 -24.453 -16.453 1 88.19 210 ASN B O 1
ATOM 3635 N N . ASN B 1 211 ? -14.258 -23.344 -14.516 1 89.25 211 ASN B N 1
ATOM 3636 C CA . ASN B 1 211 ? -13.188 -24.109 -13.891 1 89.25 211 ASN B CA 1
ATOM 3637 C C . ASN B 1 211 ? -13.742 -25.188 -12.961 1 89.25 211 ASN B C 1
ATOM 3639 O O . ASN B 1 211 ? -13.016 -26.094 -12.562 1 89.25 211 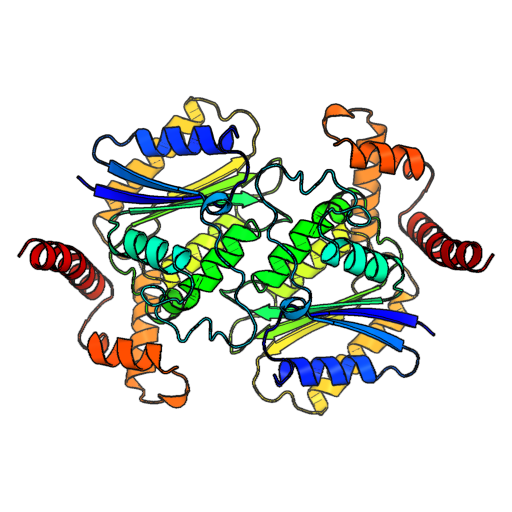ASN B O 1
ATOM 3643 N N . GLU B 1 212 ? -15.047 -25.141 -12.641 1 90.44 212 GLU B N 1
ATOM 3644 C CA . GLU B 1 212 ? -15.766 -26.141 -11.859 1 90.44 212 GLU B CA 1
ATOM 3645 C C . GLU B 1 212 ? -15.008 -26.484 -10.578 1 90.44 212 GLU B C 1
ATOM 3647 O O . GLU B 1 212 ? -14.766 -27.656 -10.289 1 90.44 212 GLU B O 1
ATOM 3652 N N . ILE B 1 213 ? -14.695 -25.484 -9.812 1 90.19 213 ILE B N 1
ATOM 3653 C CA . ILE B 1 213 ? -13.844 -25.656 -8.641 1 90.19 213 ILE B CA 1
ATOM 3654 C C . ILE B 1 213 ? -14.562 -26.531 -7.617 1 90.19 213 ILE B C 1
ATOM 3656 O O . ILE B 1 213 ? -13.922 -27.125 -6.738 1 90.19 213 ILE B O 1
ATOM 3660 N N . GLU B 1 214 ? -15.898 -26.672 -7.711 1 90.69 214 GLU B N 1
ATOM 3661 C CA . GLU B 1 214 ? -16.688 -27.453 -6.766 1 90.69 214 GLU B CA 1
ATOM 3662 C C . GLU B 1 214 ? -16.438 -28.938 -6.934 1 90.69 214 GLU B C 1
ATOM 3664 O O . GLU B 1 214 ? -16.781 -29.734 -6.059 1 90.69 214 GLU B O 1
ATOM 3669 N N . LYS B 1 215 ? -15.789 -29.344 -7.973 1 93.69 215 LYS B N 1
ATOM 3670 C CA . LYS B 1 215 ? -15.57 -30.766 -8.25 1 93.69 215 LYS B CA 1
ATOM 3671 C C . LYS B 1 215 ? -14.32 -31.281 -7.535 1 93.69 215 LYS B C 1
ATOM 3673 O O . LYS B 1 215 ? -14.102 -32.5 -7.453 1 93.69 215 LYS B O 1
ATOM 3678 N N . PHE B 1 216 ? -13.516 -30.391 -7.059 1 95.62 216 PHE B N 1
ATOM 3679 C CA . PHE B 1 216 ? -12.266 -30.812 -6.422 1 95.62 216 PHE B CA 1
ATOM 3680 C C . PHE B 1 216 ? -12.477 -31.031 -4.926 1 95.62 216 PHE B C 1
ATOM 3682 O O . PHE B 1 216 ? -13.203 -30.281 -4.273 1 95.62 216 PHE B O 1
ATOM 3689 N N . ASN B 1 217 ? -11.844 -32.031 -4.414 1 95.31 217 ASN B N 1
ATOM 3690 C CA . ASN B 1 217 ? -12 -32.344 -3.002 1 95.31 217 ASN B CA 1
ATOM 3691 C C . ASN B 1 217 ? -11.07 -31.531 -2.121 1 95.31 217 ASN B C 1
ATOM 3693 O O . ASN B 1 217 ? -11.266 -31.453 -0.906 1 95.31 217 ASN B O 1
ATOM 3697 N N . SER B 1 218 ? -10.039 -31.031 -2.746 1 95.31 218 SER B N 1
ATOM 3698 C CA . SER B 1 218 ? -9.055 -30.25 -1.997 1 95.31 218 SER B CA 1
ATOM 3699 C C . SER B 1 218 ? -8.359 -29.234 -2.891 1 95.31 218 SER B C 1
ATOM 3701 O O . SER B 1 218 ? -8.43 -29.328 -4.117 1 95.31 218 SER B O 1
ATOM 3703 N N . PHE B 1 219 ? -7.77 -28.312 -2.219 1 96.38 219 PHE B N 1
ATOM 3704 C CA . PHE B 1 219 ? -6.949 -27.359 -2.961 1 96.38 219 PHE B CA 1
ATOM 3705 C C . PHE B 1 219 ? -5.797 -28.062 -3.662 1 96.38 219 PHE B C 1
ATOM 3707 O O . PHE B 1 219 ? -5.449 -27.734 -4.793 1 96.38 219 PHE B O 1
ATOM 3714 N N . GLN B 1 220 ? -5.164 -29.016 -3.01 1 93.94 220 GLN B N 1
ATOM 3715 C CA . GLN B 1 220 ? -4.059 -29.766 -3.598 1 93.94 220 GLN B CA 1
ATOM 3716 C C . GLN B 1 220 ? -4.457 -30.375 -4.945 1 93.94 220 GLN B C 1
ATOM 3718 O O . GLN B 1 220 ? -3.715 -30.266 -5.922 1 93.94 220 GLN B O 1
ATOM 3723 N N . GLU B 1 221 ? -5.621 -30.953 -4.957 1 93.75 221 GLU B N 1
ATOM 3724 C CA . GLU B 1 221 ? -6.121 -31.547 -6.199 1 93.75 221 GLU B CA 1
ATOM 3725 C C . GLU B 1 221 ? -6.309 -30.469 -7.273 1 93.75 221 GLU B C 1
ATOM 3727 O O . GLU B 1 221 ? -5.902 -30.672 -8.422 1 93.75 221 GLU B O 1
ATOM 3732 N N . TYR B 1 222 ? -6.898 -29.375 -6.824 1 94.69 222 TYR B N 1
ATOM 3733 C CA . TYR B 1 222 ? -7.125 -28.281 -7.754 1 94.69 222 TYR B CA 1
ATOM 3734 C C . TYR B 1 222 ? -5.805 -27.719 -8.266 1 94.69 222 TYR B C 1
ATOM 3736 O O . TYR B 1 222 ? -5.656 -27.438 -9.453 1 94.69 222 TYR B O 1
ATOM 3744 N N . ALA B 1 223 ? -4.836 -27.547 -7.383 1 94.12 223 ALA B N 1
ATOM 3745 C CA . ALA B 1 223 ? -3.531 -27 -7.723 1 94.12 223 ALA B CA 1
ATOM 3746 C C . ALA B 1 223 ? -2.811 -27.859 -8.75 1 94.12 223 ALA B C 1
ATOM 3748 O O . ALA B 1 223 ? -2.221 -27.359 -9.703 1 94.12 223 ALA B O 1
ATOM 3749 N N . VAL B 1 224 ? -2.871 -29.141 -8.586 1 90.19 224 VAL B N 1
ATOM 3750 C CA . VAL B 1 224 ? -2.24 -30.078 -9.508 1 90.19 224 VAL B CA 1
ATOM 3751 C C . VAL B 1 224 ? -2.908 -29.984 -10.875 1 90.19 224 VAL B C 1
ATOM 3753 O O . VAL B 1 224 ? -2.227 -29.922 -11.906 1 90.19 224 VAL B O 1
ATOM 3756 N N . TYR B 1 225 ? -4.199 -29.953 -10.812 1 90.62 225 TYR B N 1
ATOM 3757 C CA . TYR B 1 225 ? -4.969 -29.828 -12.047 1 90.62 225 TYR B CA 1
ATOM 3758 C C . TYR B 1 225 ? -4.625 -28.531 -12.781 1 90.62 225 TYR B C 1
ATOM 3760 O O . TYR B 1 225 ? -4.336 -28.562 -13.977 1 90.62 225 TYR B O 1
ATOM 3768 N N . ASN B 1 226 ? -4.625 -27.391 -12.062 1 90.62 226 ASN B N 1
ATOM 3769 C CA . ASN B 1 226 ? -4.359 -26.078 -12.648 1 90.62 226 ASN B CA 1
ATOM 3770 C C . ASN B 1 226 ? -2.953 -26 -13.234 1 90.62 226 ASN B C 1
ATOM 3772 O O . ASN B 1 226 ? -2.746 -25.375 -14.281 1 90.62 226 ASN B O 1
ATOM 3776 N N . ASN B 1 227 ? -2.02 -26.594 -12.57 1 84.94 227 ASN B N 1
ATOM 3777 C CA . ASN B 1 227 ? -0.634 -26.609 -13.023 1 84.94 227 ASN B CA 1
ATOM 3778 C C . ASN B 1 227 ? -0.475 -27.422 -14.312 1 84.94 227 ASN B C 1
ATOM 3780 O O . ASN B 1 227 ? 0.384 -27.109 -15.141 1 84.94 227 ASN B O 1
ATOM 3784 N N . SER B 1 228 ? -1.288 -28.469 -14.445 1 80.94 228 SER B N 1
ATOM 3785 C CA . SER B 1 228 ? -1.216 -29.328 -15.617 1 80.94 228 SER B CA 1
ATOM 3786 C C . SER B 1 228 ? -1.813 -28.656 -16.844 1 80.94 228 SER B C 1
ATOM 3788 O O . SER B 1 228 ? -1.457 -28.969 -17.984 1 80.94 228 SER B O 1
ATOM 3790 N N . ARG B 1 229 ? -2.762 -27.719 -16.641 1 72.56 229 ARG B N 1
ATOM 3791 C CA . ARG B 1 229 ? -3.396 -27 -17.734 1 72.56 229 ARG B CA 1
ATOM 3792 C C . ARG B 1 229 ? -2.447 -25.953 -18.312 1 72.56 229 ARG B C 1
ATOM 3794 O O . ARG B 1 229 ? -2.492 -25.688 -19.516 1 72.56 229 ARG B O 1
ATOM 3801 N N . SER B 1 230 ? -1.794 -25.078 -17.453 1 58.91 230 SER B N 1
ATOM 3802 C CA . SER B 1 230 ? -0.855 -24.078 -17.922 1 58.91 230 SER B CA 1
ATOM 3803 C C . SER B 1 230 ? 0.181 -24.672 -18.859 1 58.91 230 SER B C 1
ATOM 3805 O O . SER B 1 230 ? 0.613 -24.016 -19.812 1 58.91 230 SER B O 1
ATOM 3807 N N . LEU B 1 231 ? 0.621 -25.906 -18.641 1 48.66 231 LEU B N 1
ATOM 3808 C CA . LEU B 1 231 ? 1.541 -26.641 -19.484 1 48.66 231 LEU B CA 1
ATOM 3809 C C . LEU B 1 231 ? 0.885 -27 -20.812 1 48.66 231 LEU B C 1
ATOM 3811 O O . LEU B 1 231 ? 1.558 -27.062 -21.844 1 48.66 231 LEU B O 1
ATOM 3815 N N . LYS B 1 232 ? -0.416 -27.219 -20.922 1 47.25 232 LYS B N 1
ATOM 3816 C CA . LYS B 1 232 ? -1.101 -27.641 -22.141 1 47.25 232 LYS B CA 1
ATOM 3817 C C . LYS B 1 232 ? -1.342 -26.469 -23.078 1 47.25 232 LYS B C 1
ATOM 3819 O O . LYS B 1 232 ? -1.37 -26.625 -24.297 1 47.25 232 LYS B O 1
ATOM 3824 N N . ASN B 1 233 ? -1.544 -25.25 -22.594 1 45.38 233 ASN B N 1
ATOM 3825 C CA . ASN B 1 233 ? -1.697 -24.141 -23.531 1 45.38 233 ASN B CA 1
ATOM 3826 C C . ASN B 1 233 ? -0.409 -23.875 -24.297 1 45.38 233 ASN B C 1
ATOM 3828 O O . ASN B 1 233 ? -0.428 -23.219 -25.328 1 45.38 233 ASN B O 1
ATOM 3832 N N . GLU B 1 234 ? 0.704 -24.156 -23.766 1 41.66 234 GLU B N 1
ATOM 3833 C CA . GLU B 1 234 ? 1.956 -24.125 -24.516 1 41.66 234 GLU B CA 1
ATOM 3834 C C . GLU B 1 234 ? 1.899 -25.062 -25.719 1 41.66 234 GLU B C 1
ATOM 3836 O O . GLU B 1 234 ? 2.4 -24.734 -26.781 1 41.66 234 GLU B O 1
ATOM 3841 N N . PHE B 1 235 ? 1.299 -26.234 -25.641 1 38.5 235 PHE B N 1
ATOM 3842 C CA . PHE B 1 235 ? 1.267 -27.172 -26.75 1 38.5 235 PHE B CA 1
ATOM 3843 C C . PHE B 1 235 ? 0.31 -26.688 -27.844 1 38.5 235 PHE B C 1
ATOM 3845 O O . PHE B 1 235 ? 0.459 -27.031 -29.016 1 38.5 235 PHE B O 1
ATOM 3852 N N . ARG B 1 236 ? -0.69 -25.922 -27.625 1 40.72 236 ARG B N 1
ATOM 3853 C CA . ARG B 1 236 ? -1.57 -25.516 -28.703 1 40.72 236 ARG B CA 1
ATOM 3854 C C . ARG B 1 236 ? -0.957 -24.359 -29.5 1 40.72 236 ARG B C 1
ATOM 3856 O O . ARG B 1 236 ? -1.353 -24.094 -30.641 1 40.72 236 ARG B O 1
ATOM 3863 N N . LYS B 1 237 ? -0.116 -23.547 -28.984 1 41.19 237 LYS B N 1
ATOM 3864 C CA . LYS B 1 237 ? 0.468 -22.484 -29.812 1 41.19 237 LYS B CA 1
ATOM 3865 C C . LYS B 1 237 ? 1.538 -23.047 -30.75 1 41.19 237 LYS B C 1
ATOM 3867 O O . LYS B 1 237 ? 2.049 -22.344 -31.609 1 41.19 237 LYS B O 1
ATOM 3872 N N . GLU B 1 238 ? 2.045 -24.141 -30.328 1 33.31 238 GLU B N 1
ATOM 3873 C CA . GLU B 1 238 ? 3.01 -24.672 -31.281 1 33.31 238 GLU B CA 1
ATOM 3874 C C . GLU B 1 238 ? 2.311 -25.375 -32.438 1 33.31 238 GLU B C 1
ATOM 3876 O O . GLU B 1 238 ? 2.959 -25.812 -33.406 1 33.31 238 GLU B O 1
ATOM 3881 N N . ASN B 1 239 ? 0.972 -25.75 -32.281 1 30.95 239 ASN B N 1
ATOM 3882 C CA . ASN B 1 239 ? 0.342 -26.234 -33.5 1 30.95 239 ASN B CA 1
ATOM 3883 C C . ASN B 1 239 ? -0.501 -25.141 -34.156 1 30.95 239 ASN B C 1
ATOM 3885 O O . ASN B 1 239 ? -1.236 -24.422 -33.469 1 30.95 239 ASN B O 1
#

Secondary structure (DSSP, 8-state):
-EEEEEEE--S-TT-HHHHHHHHHHHT-TTEEEEEEEHHHHTPPP--TT--TTSS-GGG-SSHHHHHHHHHHHH-SEEEEEEEEETTEE-HHHHHHHHHTTTHHHH-TTTT-EEEEEEEESSS--HHHHHHHHHHHHHTT-EEEEEEEEESS---HHHHHHHHHHHHHHHHHTTSS--HHHHHHHHHHHHHHHTT-GGG--HHHHHHHHHH-GGG-SSHHHHHHHHHHHHHHHHHHH--/-EEEEEEE--S-TTSHHHHHHHHHHHT-TTEEEEEEEHHHHTPPP--TT--TTSS-GGG-SSHHHHHHHHHHHH-SEEEEEEEEETTEE-HHHHHHHHHTTTHHHH-TTTT-EEEEEEEESSS--HHHHHHHHHHHHHTT-EEEEEEEEESS---HHHHHHHHHHHHHHHHHTTSS--HHHHHHHHHHHHHHHTT-GGG--HHHHHHHHHH-GGG-SSHHHHHHHHHHHHHHHHHHH--

InterPro domains:
  IPR005025 NADPH-dependent FMN reductase-like domain [PF03358] (5-144)
  IPR029039 Flavoprotein-like superfamily [G3DSA:3.40.50.360] (1-237)
  IPR029039 Flavoprotein-like superfamily [SSF52218] (1-153)
  IPR051796 Iron-sulfur flavoprotein SsuE-like [PTHR43278] (3-158)

Nearest PDB structures (foldseek):
  2oys-assembly1_A  TM=8.174E-01  e=6.452E-15  Streptococcus pneumoniae TIGR4
  3d7n-assembly1_A  TM=7.241E-01  e=3.276E-07  Agrobacterium fabrum str. C58
  6frm-assembly1_A  TM=7.358E-01  e=3.377E-04  Methanothermococcus thermolithotrophicus
  6frm-assembly2_H  TM=6.546E-01  e=1.807E-04  Methanothermococcus thermolithotrophicus
  6frn-assembly1_B  TM=6.798E-01  e=3.190E-04  Methanothermococcus thermolithotrophicus

Solvent-accessible surface area (backbone atoms only — not comparable to full-atom values): 24959 Å² total; per-residue (Å²): 121,42,36,28,28,36,42,31,29,48,65,53,80,79,30,70,59,47,48,50,50,48,52,58,60,61,65,43,79,55,51,47,76,46,78,43,50,49,63,75,49,67,64,71,68,86,42,65,83,61,55,53,59,47,46,58,31,67,71,37,89,51,60,47,47,16,50,50,39,48,45,58,62,63,26,44,32,40,34,41,34,29,34,57,39,91,90,31,62,19,30,58,35,40,25,52,50,43,60,49,36,28,31,47,77,61,31,71,45,25,38,21,35,25,36,39,39,35,32,20,89,72,58,87,38,63,70,51,50,53,50,53,48,51,51,35,37,39,17,27,24,37,70,39,40,73,45,63,44,52,62,62,85,75,47,70,65,54,49,49,53,52,50,52,45,40,53,52,20,54,65,60,44,73,48,52,55,50,73,66,44,37,50,54,44,51,51,53,39,51,50,60,68,64,64,62,56,84,80,51,40,70,46,50,48,52,48,46,68,73,62,45,62,74,76,45,92,41,39,48,57,43,9,53,52,47,47,54,48,54,60,48,57,57,58,53,71,76,98,121,41,37,28,27,36,43,29,30,49,64,54,80,79,31,69,60,46,48,50,52,49,52,58,60,61,64,43,78,55,50,47,75,47,78,43,48,49,59,76,48,68,65,70,67,86,43,65,83,61,54,55,58,48,47,58,33,67,71,36,88,49,60,48,47,15,50,50,39,48,44,57,62,63,26,44,30,40,32,43,34,28,34,57,42,91,91,32,61,19,29,59,37,40,27,52,50,44,59,51,36,30,32,49,78,62,31,71,44,25,38,22,36,26,35,39,40,34,33,20,88,72,58,87,38,64,72,52,49,52,50,52,48,52,51,37,36,40,17,26,23,39,70,39,41,72,45,63,43,52,63,61,85,76,47,72,68,55,50,49,52,51,50,51,45,41,53,52,20,54,64,61,45,71,46,54,55,51,73,64,42,37,49,53,44,53,51,51,38,51,50,60,68,64,64,60,56,83,78,52,41,69,45,50,48,52,48,46,67,75,62,46,62,75,76,44,91,41,40,49,58,44,10,53,52,47,46,56,48,53,59,49,58,58,59,52,72,76,97

Foldseek 3Di:
DFEEEEEEADDDCPAPQVVLVVVLQVVDPVYDYDYDYLVPLPDDADDPPDDLQADDQCPDPSVSSVVSSLSLLLGQEYEYEAEQDPNEGDPSVVSSCSSNVNLLLQLLSAQHEYEYEYEYQDDDCVVRQVVVCNSCLSNNYHYQYYDYDHRPDDDPVNSVVRSVSNVVSVVVCVQSDDPSSFVSLVVSLVVVVVVPCVVPHDNNVVSCVVLVSNPDPTSSRSSVVSNVVSVVVVVVVVD/DFEEEEEEADDDCPAPQVVLVVVLQVVDPVYDYDYDYLVPLPDDADDPPDDLQADDQCPDPSVSSVVSSLSLLLGQEYEYEAEQDPNEGDPSVVSSCSSNVNLLLQLLSAQHEYEYEYEYQDDDCVVRQVVVCNSCLSNNYHYQYYDYDHRPDDDPVNSVVRSVSNVVSVVVCVQSDDPSSFVSLVVSLVVVVVVPCVVPHDRNVVSCVVLVSNPDPTSSRSRVVSNVVSVVVVVVVVD